Protein AF-0000000068159098 (afdb_homodimer)

Structure (mmCIF, N/CA/C/O backbone):
data_AF-0000000068159098-model_v1
#
loop_
_entity.id
_entity.type
_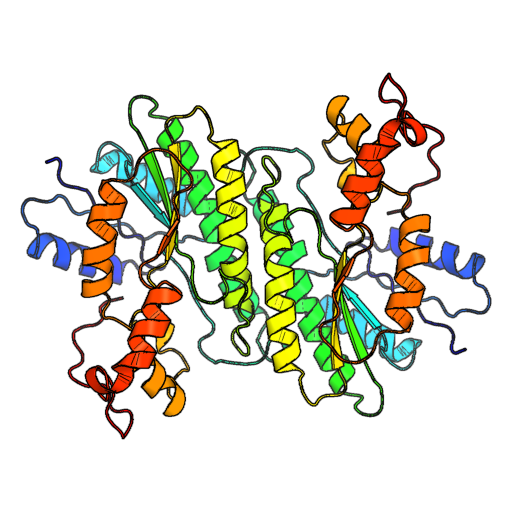entity.pdbx_description
1 polymer 'Oxidoreductase, short chain dehydrogenase/reductase superfamily protein'
#
loop_
_atom_site.group_PDB
_atom_site.id
_atom_site.type_symbol
_atom_site.label_atom_id
_atom_site.label_alt_id
_atom_site.label_comp_id
_atom_site.label_asym_id
_atom_site.label_entity_id
_atom_site.label_seq_id
_atom_site.pdbx_PDB_ins_code
_atom_site.Cartn_x
_atom_site.Cartn_y
_atom_site.Cartn_z
_atom_site.occupancy
_atom_site.B_iso_or_equiv
_atom_site.auth_seq_id
_atom_site.auth_comp_id
_atom_site.auth_asym_id
_atom_site.auth_atom_id
_atom_site.pdbx_PDB_model_num
ATOM 1 N N . MET A 1 1 ? -5.984 35.875 14.367 1 26.16 1 MET A N 1
ATOM 2 C CA . MET A 1 1 ? -5.441 34.656 13.742 1 26.16 1 MET A CA 1
ATOM 3 C C . MET A 1 1 ? -5.203 33.594 14.789 1 26.16 1 MET A C 1
ATOM 5 O O . MET A 1 1 ? -4.484 33.812 15.766 1 26.16 1 MET A O 1
ATOM 9 N N . MET A 1 2 ? -6.109 32.781 15.148 1 35.16 2 MET A N 1
ATOM 10 C CA . MET A 1 2 ? -6 31.859 16.281 1 35.16 2 MET A CA 1
ATOM 11 C C . MET A 1 2 ? -4.684 31.094 16.219 1 35.16 2 MET A C 1
ATOM 13 O O . MET A 1 2 ? -4.18 30.781 15.141 1 35.16 2 MET A O 1
ATOM 17 N N . PRO A 1 3 ? -3.855 31.172 17.172 1 38.72 3 PRO A N 1
ATOM 18 C CA . PRO A 1 3 ? -2.568 30.484 17.266 1 38.72 3 PRO A CA 1
ATOM 19 C C . PRO A 1 3 ? -2.65 29.016 16.828 1 38.72 3 PRO A C 1
ATOM 21 O O . PRO A 1 3 ? -3.58 28.297 17.219 1 38.72 3 PRO A O 1
ATOM 24 N N . ALA A 1 4 ? -2.318 28.734 15.617 1 48.22 4 ALA A N 1
ATOM 25 C CA . ALA A 1 4 ? -2.289 27.391 15.039 1 48.22 4 ALA A CA 1
ATOM 26 C C . ALA A 1 4 ? -1.541 26.422 15.945 1 48.22 4 ALA A C 1
ATOM 28 O O . ALA A 1 4 ? -0.41 26.688 16.359 1 48.22 4 ALA A O 1
ATOM 29 N N . GLY A 1 5 ? -2.197 25.906 16.984 1 49.94 5 GLY A N 1
ATOM 30 C CA . GLY A 1 5 ? -1.551 24.859 17.781 1 49.94 5 GLY A CA 1
ATOM 31 C C . GLY A 1 5 ? -1.057 23.703 16.938 1 49.94 5 GLY A C 1
ATOM 32 O O . GLY A 1 5 ? -1.719 23.297 15.984 1 49.94 5 GLY A O 1
ATOM 33 N N . VAL A 1 6 ? 0.317 23.75 16.797 1 53.72 6 VAL A N 1
ATOM 34 C CA . VAL A 1 6 ? 0.968 22.656 16.094 1 53.72 6 VAL A CA 1
ATOM 35 C C . VAL A 1 6 ? 1.217 21.5 17.047 1 53.72 6 VAL A C 1
ATOM 37 O O . VAL A 1 6 ? 1.7 21.703 18.172 1 53.72 6 VAL A O 1
ATOM 40 N N . LEU A 1 7 ? 0.458 20.438 16.969 1 53.72 7 LEU A N 1
ATOM 41 C CA . LEU A 1 7 ? 0.807 19.188 17.656 1 53.72 7 LEU A CA 1
ATOM 42 C C . LEU A 1 7 ? 1.719 18.328 16.781 1 53.72 7 LEU A C 1
ATOM 44 O O . LEU A 1 7 ? 1.396 18.047 15.633 1 53.72 7 LEU A O 1
ATOM 48 N N . THR A 1 8 ? 3.07 18.312 17.094 1 54.12 8 THR A N 1
ATOM 49 C CA . THR A 1 8 ? 4.016 17.5 16.344 1 54.12 8 THR A CA 1
ATOM 50 C C . THR A 1 8 ? 4.125 16.109 16.953 1 54.12 8 THR A C 1
ATOM 52 O O . THR A 1 8 ? 4.488 15.953 18.125 1 54.12 8 THR A O 1
ATOM 55 N N . PRO A 1 9 ? 3.326 15.102 16.359 1 50.75 9 PRO A N 1
ATOM 56 C CA . PRO A 1 9 ? 3.662 13.758 16.844 1 50.75 9 PRO A CA 1
ATOM 57 C C . PRO A 1 9 ? 5.008 13.258 16.328 1 50.75 9 PRO A C 1
ATOM 59 O O . PRO A 1 9 ? 5.34 13.477 15.156 1 50.75 9 PRO A O 1
ATOM 62 N N . GLN A 1 10 ? 6.227 13.648 16.797 1 51.72 10 GLN A N 1
ATOM 63 C CA . GLN A 1 10 ? 7.363 12.875 16.312 1 51.72 10 GLN A CA 1
ATOM 64 C C . GLN A 1 10 ? 7.371 11.469 16.906 1 51.72 10 GLN A C 1
ATOM 66 O O . GLN A 1 10 ? 6.727 11.219 17.922 1 51.72 10 GLN A O 1
ATOM 71 N N . LEU A 1 11 ? 8.156 10.547 16.312 1 55.28 11 LEU A N 1
ATOM 72 C CA . LEU A 1 11 ? 8.484 9.211 16.812 1 55.28 11 LEU A CA 1
ATOM 73 C C . LEU A 1 11 ? 8.344 9.148 18.328 1 55.28 11 LEU A C 1
ATOM 75 O O . LEU A 1 11 ? 8.273 10.188 19 1 55.28 11 LEU A O 1
ATOM 79 N N . SER A 1 12 ? 8.219 7.973 18.859 1 56.03 12 SER A N 1
ATOM 80 C CA . SER A 1 12 ? 8.109 7.387 20.188 1 56.03 12 SER A CA 1
ATOM 81 C C . SER A 1 12 ? 9.109 8.023 21.156 1 56.03 12 SER A C 1
ATOM 83 O O . SER A 1 12 ? 9.289 7.547 22.281 1 56.03 12 SER A O 1
ATOM 85 N N . CYS A 1 13 ? 9.633 9.359 20.625 1 64.12 13 CYS A N 1
ATOM 86 C CA . CYS A 1 13 ? 10.656 9.781 21.578 1 64.12 13 CYS A CA 1
ATOM 87 C C . CYS A 1 13 ? 10.242 11.07 22.281 1 64.12 13 CYS A C 1
ATOM 89 O O . CYS A 1 13 ? 10.289 12.148 21.688 1 64.12 13 CYS A O 1
ATOM 91 N N . ALA A 1 14 ? 9.883 11 23.469 1 68.25 14 ALA A N 1
ATOM 92 C CA . ALA A 1 14 ? 9.406 12.078 24.328 1 68.25 14 ALA A CA 1
ATOM 93 C C . ALA A 1 14 ? 10.438 13.203 24.406 1 68.25 14 ALA A C 1
ATOM 95 O O . ALA A 1 14 ? 10.078 14.383 24.375 1 68.25 14 ALA A O 1
ATOM 96 N N . ALA A 1 15 ? 11.734 12.805 24.422 1 73.31 15 ALA A N 1
ATOM 97 C CA . ALA A 1 15 ? 12.789 13.805 24.547 1 73.31 15 ALA A CA 1
ATOM 98 C C . ALA A 1 15 ? 12.828 14.734 23.344 1 73.31 15 ALA A C 1
ATOM 100 O O . ALA A 1 15 ? 13.023 15.938 23.484 1 73.31 15 ALA A O 1
ATOM 101 N N . LEU A 1 16 ? 12.539 14.258 22.281 1 77.06 16 LEU A N 1
ATOM 102 C CA . LEU A 1 16 ? 12.562 15.047 21.047 1 77.06 16 LEU A CA 1
ATOM 103 C C . LEU A 1 16 ? 11.367 15.984 20.984 1 77.06 16 LEU A C 1
ATOM 105 O O . LEU A 1 16 ? 11.477 17.109 20.484 1 77.06 16 LEU A O 1
ATOM 109 N N . VAL A 1 17 ? 10.32 15.617 21.641 1 82.62 17 VAL A N 1
ATOM 110 C CA . VAL A 1 17 ? 9.109 16.438 21.641 1 82.62 17 VAL A CA 1
ATOM 111 C C . VAL A 1 17 ? 9.344 17.703 22.438 1 82.62 17 VAL A C 1
ATOM 113 O O . VAL A 1 17 ? 9.039 18.812 21.984 1 82.62 17 VAL A O 1
ATOM 116 N N . ASP A 1 18 ? 9.922 17.547 23.578 1 83.62 18 ASP A N 1
ATOM 117 C CA . ASP A 1 18 ? 10.164 18.688 24.453 1 83.62 18 ASP A CA 1
ATOM 118 C C . ASP A 1 18 ? 11.102 19.703 23.797 1 83.62 18 ASP A C 1
ATOM 120 O O . ASP A 1 18 ? 10.875 20.906 23.875 1 83.62 18 ASP A O 1
ATOM 124 N N . GLU A 1 19 ? 12.07 19.141 23.172 1 83.44 19 GLU A N 1
ATOM 125 C CA . GLU A 1 19 ? 13.039 19.984 22.484 1 83.44 19 GLU A CA 1
ATOM 126 C C . GLU A 1 19 ? 12.375 20.781 21.359 1 83.44 19 GLU A C 1
ATOM 128 O O . GLU A 1 19 ? 12.633 21.969 21.203 1 83.44 19 GLU A O 1
ATOM 133 N N . VAL A 1 20 ? 11.586 20.172 20.609 1 82.81 20 VAL A N 1
ATOM 134 C CA . VAL A 1 20 ? 10.922 20.797 19.484 1 82.81 20 VAL A CA 1
ATOM 135 C C . VAL A 1 20 ? 9.93 21.844 19.984 1 82.81 20 VAL A C 1
ATOM 137 O O . VAL A 1 20 ? 9.836 22.938 19.422 1 82.81 20 VAL A O 1
ATOM 140 N N . VAL A 1 21 ? 9.219 21.547 21.047 1 85.69 21 VAL A N 1
ATOM 141 C CA . VAL A 1 21 ? 8.25 22.469 21.609 1 85.69 21 VAL A CA 1
ATOM 142 C C . VAL A 1 21 ? 8.969 23.734 22.094 1 85.69 21 VAL A C 1
ATOM 144 O O . VAL A 1 21 ? 8.508 24.844 21.844 1 85.69 21 VAL A O 1
ATOM 147 N N . ALA A 1 22 ? 10.055 23.531 22.75 1 86.38 22 ALA A N 1
ATOM 148 C CA . ALA A 1 22 ? 10.828 24.656 23.25 1 86.38 22 ALA A CA 1
ATOM 149 C C . ALA A 1 22 ? 11.32 25.547 22.109 1 86.38 22 ALA A C 1
ATOM 151 O O . ALA A 1 22 ? 11.219 26.766 22.172 1 86.38 22 ALA A O 1
ATOM 152 N N . ASP A 1 23 ? 11.797 24.859 21.094 1 84.25 23 ASP A N 1
ATOM 153 C CA . ASP A 1 23 ? 12.32 25.578 19.938 1 84.25 23 ASP A CA 1
ATOM 154 C C . ASP A 1 23 ? 11.219 26.391 19.266 1 84.25 23 ASP A C 1
ATOM 156 O O . ASP A 1 23 ? 11.414 27.578 18.969 1 84.25 23 ASP A O 1
ATOM 160 N N . LEU A 1 24 ? 10.094 25.828 19.062 1 85.12 24 LEU A N 1
ATOM 161 C CA . LEU A 1 24 ? 8.992 26.484 18.359 1 85.12 24 LEU A CA 1
ATOM 162 C C . LEU A 1 24 ? 8.391 27.594 19.219 1 85.12 24 LEU A C 1
ATOM 164 O O . LEU A 1 24 ? 8.016 28.656 18.703 1 85.12 24 LEU A O 1
ATOM 168 N N . THR A 1 25 ? 8.32 27.375 20.516 1 87.25 25 THR A N 1
ATOM 169 C CA . THR A 1 25 ? 7.805 28.391 21.422 1 87.25 25 THR A CA 1
ATOM 170 C C . THR A 1 25 ? 8.711 29.609 21.438 1 87.25 25 THR A C 1
ATOM 172 O O . THR A 1 25 ? 8.234 30.75 21.547 1 87.25 25 THR A O 1
ATOM 175 N N . GLY A 1 26 ? 9.984 29.312 21.359 1 87.88 26 GLY A N 1
ATOM 176 C CA . GLY A 1 26 ? 10.93 30.406 21.281 1 87.88 26 GLY A CA 1
ATOM 177 C C . GLY A 1 26 ? 10.812 31.203 19.984 1 87.88 26 GLY A C 1
ATOM 178 O O . GLY A 1 26 ? 10.891 32.438 20 1 87.88 26 GLY A O 1
ATOM 179 N N . GLN A 1 27 ? 10.547 30.531 18.906 1 84.81 27 GLN A N 1
ATOM 180 C CA . GLN A 1 27 ? 10.492 31.156 17.594 1 84.81 27 GLN A CA 1
ATOM 181 C C . GLN A 1 27 ? 9.156 31.859 17.375 1 84.81 27 GLN A C 1
ATOM 183 O O . GLN A 1 27 ? 9.094 32.875 16.672 1 84.81 27 GLN A O 1
ATOM 188 N N . PHE A 1 28 ? 8.141 31.281 18.031 1 86.06 28 PHE A N 1
ATOM 189 C CA . PHE A 1 28 ? 6.801 31.812 17.844 1 86.06 28 PHE A CA 1
ATOM 190 C C . PHE A 1 28 ? 6.129 32.062 19.188 1 86.06 28 PHE A C 1
ATOM 192 O O . PHE A 1 28 ? 5.148 31.391 19.531 1 86.06 28 PHE A O 1
ATOM 199 N N . PRO A 1 29 ? 6.469 33.125 19.859 1 86.06 29 PRO A N 1
ATOM 200 C CA . PRO A 1 29 ? 6.02 33.344 21.219 1 86.06 29 PRO A CA 1
ATOM 201 C C . PRO A 1 29 ? 4.523 33.656 21.312 1 86.06 29 PRO A C 1
ATOM 203 O O . PRO A 1 29 ? 3.912 33.469 22.375 1 86.06 29 PRO A O 1
ATOM 206 N N . LYS A 1 30 ? 3.943 34.094 20.266 1 88.69 30 LYS A N 1
ATOM 207 C CA . LYS A 1 30 ? 2.521 34.438 20.297 1 88.69 30 LYS A CA 1
ATOM 208 C C . LYS A 1 30 ? 1.665 33.219 19.969 1 88.69 30 LYS A C 1
ATOM 210 O O . LYS A 1 30 ? 0.443 33.25 20.141 1 88.69 30 LYS A O 1
ATOM 215 N N . ALA A 1 31 ? 2.334 32.188 19.516 1 85.88 31 ALA A N 1
ATOM 216 C CA . ALA A 1 31 ? 1.612 30.969 19.172 1 85.88 31 ALA A CA 1
ATOM 217 C C . ALA A 1 31 ? 1.589 29.984 20.344 1 85.88 31 ALA A C 1
ATOM 219 O O . ALA A 1 31 ? 2.533 29.938 21.125 1 85.88 31 ALA A O 1
ATOM 220 N N . LYS A 1 32 ? 0.52 29.328 20.516 1 88.12 32 LYS A N 1
ATOM 221 C CA . LYS A 1 32 ? 0.479 28.219 21.484 1 88.12 32 LYS A CA 1
ATOM 222 C C . LYS A 1 32 ? 1.015 26.938 20.875 1 88.12 32 LYS A C 1
ATOM 224 O O . LYS A 1 32 ? 0.454 26.422 19.891 1 88.12 32 LYS A O 1
ATOM 229 N N . VAL A 1 33 ? 2.08 26.438 21.391 1 88.88 33 VAL A N 1
ATOM 230 C CA . VAL A 1 33 ? 2.721 25.203 20.906 1 88.88 33 VAL A CA 1
ATOM 231 C C . VAL A 1 33 ? 2.697 24.156 22.016 1 88.88 33 VAL A C 1
ATOM 233 O O . VAL A 1 33 ? 3.131 24.406 23.141 1 88.88 33 VAL A O 1
ATOM 236 N N . VAL A 1 34 ? 2.117 23.047 21.703 1 87.88 34 VAL A N 1
ATOM 237 C CA . VAL A 1 34 ? 2.107 21.938 22.641 1 87.88 34 VAL A CA 1
ATOM 238 C C . VAL A 1 34 ? 2.584 20.672 21.938 1 87.88 34 VAL A C 1
ATOM 240 O O . VAL A 1 34 ? 2.531 20.562 20.719 1 87.88 34 VAL A O 1
ATOM 243 N N . GLY A 1 35 ? 3.17 19.766 22.703 1 84.81 35 GLY A N 1
ATOM 244 C CA . GLY A 1 35 ? 3.703 18.547 22.141 1 84.81 35 GLY A CA 1
ATOM 245 C C . GLY A 1 35 ? 3.41 17.312 22.984 1 84.81 35 GLY A C 1
ATOM 246 O O . GLY A 1 35 ? 3.406 17.391 24.203 1 84.81 35 GLY A O 1
ATOM 247 N N . CYS A 1 36 ? 3.109 16.297 22.328 1 83.81 36 CYS A N 1
ATOM 248 C CA . CYS A 1 36 ? 2.932 15 22.984 1 83.81 36 CYS A CA 1
ATOM 249 C C . CYS A 1 36 ? 3.5 13.875 22.125 1 83.81 36 CYS A C 1
ATOM 251 O O . CYS A 1 36 ? 3.357 13.891 20.891 1 83.81 36 CYS A O 1
ATOM 253 N N . ALA A 1 37 ? 4.156 12.961 22.734 1 85.38 37 ALA A N 1
ATOM 254 C CA . ALA A 1 37 ? 4.668 11.797 22.016 1 85.38 37 ALA A CA 1
ATOM 255 C C . ALA A 1 37 ? 3.537 10.852 21.625 1 85.38 37 ALA A C 1
ATOM 257 O O . ALA A 1 37 ? 2.605 10.633 22.406 1 85.38 37 ALA A O 1
ATOM 258 N N . ALA A 1 38 ? 3.58 10.383 20.406 1 88.38 38 ALA A N 1
ATOM 259 C CA . ALA A 1 38 ? 2.559 9.453 19.938 1 88.38 38 ALA A CA 1
ATOM 260 C C . ALA A 1 38 ? 3.16 8.391 19.031 1 88.38 38 ALA A C 1
ATOM 262 O O . ALA A 1 38 ? 4.016 8.703 18.188 1 88.38 38 ALA A O 1
ATOM 263 N N . ASP A 1 39 ? 2.781 7.188 19.234 1 90.69 39 ASP A N 1
ATOM 264 C CA . ASP A 1 39 ? 3.105 6.086 18.328 1 90.69 39 ASP A CA 1
ATOM 265 C C . ASP A 1 39 ? 2.045 5.934 17.25 1 90.69 39 ASP A C 1
ATOM 267 O O . ASP A 1 39 ? 0.925 5.5 17.516 1 90.69 39 ASP A O 1
ATOM 271 N N . VAL A 1 40 ? 2.416 6.242 16.016 1 93.31 40 VAL A N 1
ATOM 272 C CA . VAL A 1 40 ? 1.441 6.301 14.93 1 93.31 40 VAL A CA 1
ATOM 273 C C . VAL A 1 40 ? 0.931 4.895 14.617 1 93.31 40 VAL A C 1
ATOM 275 O O . VAL A 1 40 ? -0.074 4.734 13.922 1 93.31 40 VAL A O 1
ATOM 278 N N . THR A 1 41 ? 1.642 3.861 15.109 1 94.12 41 THR A N 1
ATOM 279 C CA . THR A 1 41 ? 1.229 2.488 14.836 1 94.12 41 THR A CA 1
ATOM 280 C C . THR A 1 41 ? 0.267 1.993 15.914 1 94.12 41 THR A C 1
ATOM 282 O O . THR A 1 41 ? -0.082 0.811 15.945 1 94.12 41 THR A O 1
ATOM 285 N N . SER A 1 42 ? -0.143 2.883 16.812 1 94.44 42 SER A N 1
ATOM 286 C CA . SER A 1 42 ? -1.08 2.549 17.875 1 94.44 42 SER A CA 1
ATOM 287 C C . SER A 1 42 ? -2.314 3.443 17.828 1 94.44 42 SER A C 1
ATOM 289 O O . SER A 1 42 ? -2.215 4.656 18.031 1 94.44 42 SER A O 1
ATOM 291 N N . GLU A 1 43 ? -3.455 2.818 17.641 1 97 43 GLU A N 1
ATOM 292 C CA . GLU A 1 43 ? -4.695 3.588 17.609 1 97 43 GLU A CA 1
ATOM 293 C C . GLU A 1 43 ? -4.922 4.332 18.922 1 97 43 GLU A C 1
ATOM 295 O O . GLU A 1 43 ? -5.305 5.504 18.922 1 97 43 GLU A O 1
ATOM 300 N N . ASP A 1 44 ? -4.68 3.627 20.031 1 96.69 44 ASP A N 1
ATOM 301 C CA . ASP A 1 44 ? -4.859 4.242 21.344 1 96.69 44 ASP A CA 1
ATOM 302 C C . ASP A 1 44 ? -3.969 5.477 21.484 1 96.69 44 ASP A C 1
ATOM 304 O O . ASP A 1 44 ? -4.402 6.496 22.031 1 96.69 44 ASP A O 1
ATOM 308 N N . SER A 1 45 ? -2.746 5.371 21.031 1 93.31 45 SER A N 1
ATOM 309 C CA . SER A 1 45 ? -1.809 6.484 21.109 1 93.31 45 SER A CA 1
ATOM 310 C C . SER A 1 45 ? -2.297 7.672 20.281 1 93.31 45 SER A C 1
ATOM 312 O O . SER A 1 45 ? -2.223 8.82 20.719 1 93.31 45 SER A O 1
ATOM 314 N N . LEU A 1 46 ? -2.867 7.426 19.141 1 94.75 46 LEU A N 1
ATOM 315 C CA . LEU A 1 46 ? -3.361 8.477 18.25 1 94.75 46 LEU A CA 1
ATOM 316 C C . LEU A 1 46 ? -4.633 9.102 18.812 1 94.75 46 LEU A C 1
ATOM 318 O O . LEU A 1 46 ? -4.855 10.305 18.672 1 94.75 46 LEU A O 1
ATOM 322 N N . CYS A 1 47 ? -5.457 8.234 19.453 1 96.12 47 CYS A N 1
ATOM 323 C CA . CYS A 1 47 ? -6.637 8.773 20.125 1 96.12 47 CYS A CA 1
ATOM 324 C C . CYS A 1 47 ? -6.234 9.727 21.25 1 96.12 47 CYS A C 1
ATOM 326 O O . CYS A 1 47 ? -6.844 10.781 21.406 1 96.12 47 CYS A O 1
ATOM 328 N N . ALA A 1 48 ? -5.223 9.289 21.953 1 93.62 48 ALA A N 1
ATOM 329 C CA . ALA A 1 48 ? -4.711 10.156 23.016 1 93.62 48 ALA A CA 1
ATOM 330 C C . ALA A 1 48 ? -4.18 11.469 22.453 1 93.62 48 ALA A C 1
ATOM 332 O O . ALA A 1 48 ? -4.367 12.531 23.047 1 93.62 48 ALA A O 1
ATOM 333 N N . LEU A 1 49 ? -3.533 11.398 21.312 1 91.56 49 LEU A N 1
ATOM 334 C CA . LEU A 1 49 ? -3.029 12.594 20.641 1 91.56 49 LEU A CA 1
ATOM 335 C C . LEU A 1 49 ? -4.172 13.523 20.25 1 91.56 49 LEU A C 1
ATOM 337 O O . LEU A 1 49 ? -4.094 14.734 20.453 1 91.56 49 LEU A O 1
ATOM 341 N N . ALA A 1 50 ? -5.254 12.977 19.672 1 94.06 50 ALA A N 1
ATOM 342 C CA . ALA A 1 50 ? -6.426 13.766 19.281 1 94.06 50 ALA A CA 1
ATOM 343 C C . ALA A 1 50 ? -7.074 14.422 20.5 1 94.06 50 ALA A C 1
ATOM 345 O O . ALA A 1 50 ? -7.418 15.609 20.453 1 94.06 50 ALA A O 1
ATOM 346 N N . ALA A 1 51 ? -7.18 13.633 21.578 1 93.75 51 ALA A N 1
ATOM 347 C CA . ALA A 1 51 ? -7.762 14.156 22.812 1 93.75 51 ALA A CA 1
ATOM 348 C C . ALA A 1 51 ? -6.914 15.289 23.375 1 93.75 51 ALA A C 1
ATOM 350 O O . ALA A 1 51 ? -7.449 16.297 23.828 1 93.75 51 ALA A O 1
ATOM 351 N N . TYR A 1 52 ? -5.625 15.062 23.344 1 91 52 TYR A N 1
ATOM 352 C CA . TYR A 1 52 ? -4.688 16.078 23.797 1 91 52 TYR A CA 1
ATOM 353 C C . TYR A 1 52 ? -4.844 17.375 23 1 91 52 TYR A C 1
ATOM 355 O O . TYR A 1 52 ? -4.855 18.469 23.562 1 91 52 TYR A O 1
ATOM 363 N N . GLY A 1 53 ? -4.965 17.297 21.688 1 89.75 53 GLY A N 1
ATOM 364 C CA . GLY A 1 53 ? -5.203 18.453 20.844 1 89.75 53 GLY A CA 1
ATOM 365 C C . GLY A 1 53 ? -6.496 19.172 21.172 1 89.75 53 GLY A C 1
ATOM 366 O O . GLY A 1 53 ? -6.52 20.406 21.25 1 89.75 53 GLY A O 1
ATOM 367 N N . LYS A 1 54 ? -7.512 18.406 21.375 1 90.88 54 LYS A N 1
ATOM 368 C CA . LYS A 1 54 ? -8.805 18.984 21.719 1 90.88 54 LYS A CA 1
ATOM 369 C C . LYS A 1 54 ? -8.727 19.734 23.047 1 90.88 54 LYS A C 1
ATOM 371 O O . LYS A 1 54 ? -9.234 20.844 23.172 1 90.88 54 LYS A O 1
ATOM 376 N N . GLN A 1 55 ? -8.07 19.156 23.984 1 92 55 GLN A N 1
ATOM 377 C CA . GLN A 1 55 ? -7.961 19.734 25.328 1 92 55 GLN A CA 1
ATOM 378 C C . GLN A 1 55 ? -7.16 21.031 25.297 1 92 55 GLN A C 1
ATOM 380 O O . GLN A 1 55 ? -7.531 22 25.969 1 92 55 GLN A O 1
ATOM 385 N N . HIS A 1 56 ? -6.156 21.078 24.484 1 90.44 56 HIS A N 1
ATOM 386 C CA . HIS A 1 56 ? -5.207 22.188 24.594 1 90.44 56 HIS A CA 1
ATOM 387 C C . HIS A 1 56 ? -5.43 23.219 23.484 1 90.44 56 HIS A C 1
ATOM 389 O O . HIS A 1 56 ? -5.094 24.391 23.656 1 90.44 56 HIS A O 1
ATOM 395 N N . LEU A 1 57 ? -5.988 22.766 22.391 1 89.38 57 LEU A N 1
ATOM 396 C CA . LEU A 1 57 ? -6.094 23.672 21.25 1 89.38 57 LEU A CA 1
ATOM 397 C C . LEU A 1 57 ? -7.555 23.938 20.906 1 89.38 57 LEU A C 1
ATOM 399 O O . LEU A 1 57 ? -7.852 24.781 20.047 1 89.38 57 LEU A O 1
ATOM 403 N N . GLY A 1 58 ? -8.508 23.25 21.531 1 89.56 58 GLY A N 1
ATOM 404 C CA . GLY A 1 58 ? -9.93 23.5 21.359 1 89.56 58 GLY A CA 1
ATOM 405 C C . GLY A 1 58 ? -10.531 22.703 20.203 1 89.56 58 GLY A C 1
ATOM 406 O O . GLY A 1 58 ? -11.734 22.812 19.953 1 89.56 58 GLY A O 1
ATOM 407 N N . GLY A 1 59 ? -9.727 22.016 19.469 1 90.12 59 GLY A N 1
ATOM 408 C CA . GLY A 1 59 ? -10.18 21.219 18.328 1 90.12 59 GLY A CA 1
ATOM 409 C C . GLY A 1 59 ? -9.102 20.984 17.297 1 90.12 59 GLY A C 1
ATOM 410 O O . GLY A 1 59 ? -7.965 21.438 17.469 1 90.12 59 GLY A O 1
ATOM 411 N N . ILE A 1 60 ? -9.438 20.234 16.266 1 91.75 60 ILE A N 1
ATOM 412 C CA . ILE A 1 60 ? -8.453 19.891 15.234 1 91.75 60 ILE A CA 1
ATOM 413 C C . ILE A 1 60 ? -8.945 20.391 13.875 1 91.75 60 ILE A C 1
ATOM 415 O O . ILE A 1 60 ? -9.953 19.906 13.359 1 91.75 60 ILE A O 1
ATOM 419 N N . ASP A 1 61 ? -8.211 21.344 13.32 1 93.12 61 ASP A N 1
ATOM 420 C CA . ASP A 1 61 ? -8.547 21.875 12 1 93.12 61 ASP A CA 1
ATOM 421 C C . ASP A 1 61 ? -7.766 21.156 10.906 1 93.12 61 ASP A C 1
ATOM 423 O O . ASP A 1 61 ? -8.25 21.016 9.781 1 93.12 61 ASP A O 1
ATOM 427 N N . ILE A 1 62 ? -6.555 20.781 11.266 1 95.19 62 ILE A N 1
ATOM 428 C CA . ILE A 1 62 ? -5.648 20.156 10.305 1 95.19 62 ILE A CA 1
ATOM 429 C C . ILE A 1 62 ? -4.945 18.969 10.961 1 95.19 62 ILE A C 1
ATOM 431 O O . ILE A 1 62 ? -4.438 19.078 12.078 1 95.19 62 ILE A O 1
ATOM 435 N N . TRP A 1 63 ? -5.016 17.844 10.359 1 95.19 63 TRP A N 1
ATOM 436 C CA . TRP A 1 63 ? -4.273 16.641 10.742 1 95.19 63 TRP A CA 1
ATOM 437 C C . TRP A 1 63 ? -3.348 16.203 9.617 1 95.19 63 TRP A C 1
ATOM 439 O O . TRP A 1 63 ? -3.795 15.984 8.484 1 95.19 63 TRP A O 1
ATOM 449 N N . ILE A 1 64 ? -2.078 16.109 9.867 1 95.31 64 ILE A N 1
ATOM 450 C CA . ILE A 1 64 ? -1.125 15.695 8.844 1 95.31 64 ILE A CA 1
ATOM 451 C C . ILE A 1 64 ? -0.486 14.367 9.242 1 95.31 64 ILE A C 1
ATOM 453 O O . ILE A 1 64 ? 0.22 14.289 10.25 1 95.31 64 ILE A O 1
ATOM 457 N N . ASN A 1 65 ? -0.796 13.336 8.531 1 95 65 ASN A N 1
ATOM 458 C CA . ASN A 1 65 ? -0.039 12.094 8.641 1 95 65 ASN A CA 1
ATOM 459 C C . ASN A 1 65 ? 1.315 12.203 7.945 1 95 65 ASN A C 1
ATOM 461 O O . ASN A 1 65 ? 1.425 11.938 6.746 1 95 65 ASN A O 1
ATOM 465 N N . ASN A 1 66 ? 2.299 12.453 8.727 1 89.81 66 ASN A N 1
ATOM 466 C CA . ASN A 1 66 ? 3.613 12.766 8.18 1 89.81 66 ASN A CA 1
ATOM 467 C C . ASN A 1 66 ? 4.609 11.641 8.43 1 89.81 66 ASN A C 1
ATOM 469 O O . ASN A 1 66 ? 5.598 11.5 7.703 1 89.81 66 ASN A O 1
ATOM 473 N N . ALA A 1 67 ? 4.316 10.852 9.438 1 82.5 67 ALA A N 1
ATOM 474 C CA . ALA A 1 67 ? 5.273 9.812 9.805 1 82.5 67 ALA A CA 1
ATOM 475 C C . ALA A 1 67 ? 5.508 8.852 8.648 1 82.5 67 ALA A C 1
ATOM 477 O O . ALA A 1 67 ? 4.562 8.445 7.965 1 82.5 67 ALA A O 1
ATOM 478 N N . GLY A 1 68 ? 6.719 8.609 8.344 1 87.56 68 GLY A N 1
ATOM 479 C CA . GLY A 1 68 ? 7.18 7.664 7.34 1 87.56 68 GLY A CA 1
ATOM 480 C C . GLY A 1 68 ? 8.594 7.176 7.586 1 87.56 68 GLY A C 1
ATOM 481 O O . GLY A 1 68 ? 9.445 7.934 8.055 1 87.56 68 GLY A O 1
ATOM 482 N N . VAL A 1 69 ? 8.766 5.965 7.344 1 89.12 69 VAL A N 1
ATOM 483 C CA . VAL A 1 69 ? 10.109 5.406 7.504 1 89.12 69 VAL A CA 1
ATOM 484 C C . VAL A 1 69 ? 10.484 4.594 6.27 1 89.12 69 VAL A C 1
ATOM 486 O O . VAL A 1 69 ? 9.602 4.145 5.527 1 89.12 69 VAL A O 1
ATOM 489 N N . THR A 1 70 ? 11.719 4.539 6.055 1 90.12 70 THR A N 1
ATOM 490 C CA . THR A 1 70 ? 12.297 3.664 5.039 1 90.12 70 THR A CA 1
ATOM 491 C C . THR A 1 70 ? 13.398 2.793 5.637 1 90.12 70 THR A C 1
ATOM 493 O O . THR A 1 70 ? 13.789 2.986 6.789 1 90.12 70 THR A O 1
ATOM 496 N N . GLN A 1 71 ? 13.734 1.752 4.902 1 89.25 71 GLN A N 1
ATOM 497 C CA . GLN A 1 71 ? 14.836 0.926 5.391 1 89.25 71 GLN A CA 1
ATOM 498 C C . GLN A 1 71 ? 16.156 1.688 5.348 1 89.25 71 GLN A C 1
ATOM 500 O O . GLN A 1 71 ? 16.422 2.441 4.406 1 89.25 71 GLN A O 1
ATOM 505 N N . THR A 1 72 ? 16.938 1.577 6.371 1 81.12 72 THR A N 1
ATOM 506 C CA . THR A 1 72 ? 18.219 2.256 6.48 1 81.12 72 THR A CA 1
ATOM 507 C C . THR A 1 72 ? 19.188 1.752 5.414 1 81.12 72 THR A C 1
ATOM 509 O O . THR A 1 72 ? 19.875 2.547 4.758 1 81.12 72 THR A O 1
ATOM 512 N N . ASP A 1 73 ? 19.219 0.452 5.289 1 85.5 73 ASP A N 1
ATOM 513 C CA . ASP A 1 73 ? 20.062 -0.166 4.262 1 85.5 73 ASP A CA 1
ATOM 514 C C . ASP A 1 73 ? 19.25 -0.485 3.01 1 85.5 73 ASP A C 1
ATOM 516 O O . ASP A 1 73 ? 18.297 -1.273 3.061 1 85.5 73 ASP A O 1
ATOM 520 N N . LYS A 1 74 ? 19.609 0.18 1.993 1 89 74 LYS A N 1
ATOM 521 C CA . LYS A 1 74 ? 18.953 -0.13 0.724 1 89 74 LYS A CA 1
ATOM 522 C C . LYS A 1 74 ? 19.328 -1.526 0.238 1 89 74 LYS A C 1
ATOM 524 O O . LYS A 1 74 ? 20.484 -1.78 -0.1 1 89 74 LYS A O 1
ATOM 529 N N . THR A 1 75 ? 18.391 -2.412 0.302 1 94.5 75 THR A N 1
ATOM 530 C CA . THR A 1 75 ? 18.594 -3.807 -0.068 1 94.5 75 THR A CA 1
ATOM 531 C C . THR A 1 75 ? 17.375 -4.363 -0.796 1 94.5 75 THR A C 1
ATOM 533 O O . THR A 1 75 ? 16.25 -3.963 -0.517 1 94.5 75 THR A O 1
ATOM 536 N N . PRO A 1 76 ? 17.625 -5.297 -1.729 1 97.94 76 PRO A N 1
ATOM 537 C CA . PRO A 1 76 ? 16.469 -5.918 -2.393 1 97.94 76 PRO A CA 1
ATOM 538 C C . PRO A 1 76 ? 15.523 -6.613 -1.413 1 97.94 76 PRO A C 1
ATOM 540 O O . PRO A 1 76 ? 15.938 -6.98 -0.311 1 97.94 76 PRO A O 1
ATOM 543 N N . VAL A 1 77 ? 14.297 -6.766 -1.812 1 98.56 77 VAL A N 1
ATOM 544 C CA . VAL A 1 77 ? 13.25 -7.309 -0.948 1 98.56 77 VAL A CA 1
ATOM 545 C C . VAL A 1 77 ? 13.68 -8.68 -0.424 1 98.56 77 VAL A C 1
ATOM 547 O O . VAL A 1 77 ? 13.5 -8.977 0.759 1 98.56 77 VAL A O 1
ATOM 550 N N . HIS A 1 78 ? 14.328 -9.508 -1.302 1 98.31 78 HIS A N 1
ATOM 551 C CA . HIS A 1 78 ? 14.625 -10.883 -0.915 1 98.31 78 HIS A CA 1
ATOM 552 C C . HIS A 1 78 ? 15.727 -10.93 0.134 1 98.31 78 HIS A C 1
ATOM 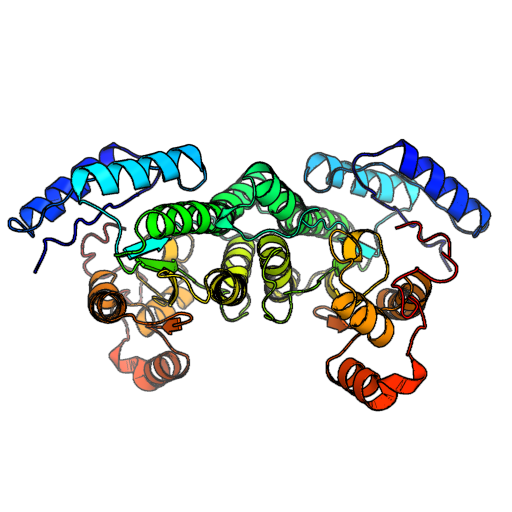554 O O . HIS A 1 78 ? 15.938 -11.961 0.774 1 98.31 78 HIS A O 1
ATOM 560 N N . LYS A 1 79 ? 16.422 -9.789 0.395 1 98.12 79 LYS A N 1
ATOM 561 C CA . LYS A 1 79 ? 17.469 -9.719 1.402 1 98.12 79 LYS A CA 1
ATOM 562 C C . LYS A 1 79 ? 17.047 -8.852 2.584 1 98.12 79 LYS A C 1
ATOM 564 O O . LYS A 1 79 ? 17.797 -8.688 3.545 1 98.12 79 LYS A O 1
ATOM 569 N N . THR A 1 80 ? 15.906 -8.25 2.545 1 97.94 80 THR A N 1
ATOM 570 C CA . THR A 1 80 ? 15.422 -7.367 3.598 1 97.94 80 THR A CA 1
ATOM 571 C C . THR A 1 80 ? 14.82 -8.172 4.746 1 97.94 80 THR A C 1
ATOM 573 O O . THR A 1 80 ? 13.961 -9.031 4.523 1 97.94 80 THR A O 1
ATOM 576 N N . PRO A 1 81 ? 15.273 -7.949 5.988 1 98 81 PRO A N 1
ATOM 577 C CA . PRO A 1 81 ? 14.688 -8.672 7.121 1 98 81 PRO A CA 1
ATOM 578 C C . PRO A 1 81 ? 13.188 -8.43 7.273 1 98 81 PRO A C 1
ATOM 580 O O . PRO A 1 81 ? 12.711 -7.32 7.035 1 98 81 PRO A O 1
ATOM 583 N N . GLU A 1 82 ? 12.461 -9.477 7.703 1 98.06 82 GLU A N 1
ATOM 584 C CA . GLU A 1 82 ? 11.023 -9.375 7.922 1 98.06 82 GLU A CA 1
ATOM 585 C C . GLU A 1 82 ? 10.68 -8.211 8.852 1 98.06 82 GLU A C 1
ATOM 587 O O . GLU A 1 82 ? 9.711 -7.488 8.617 1 98.06 82 GLU A O 1
ATOM 592 N N . SER A 1 83 ? 11.461 -8.086 9.883 1 97.81 83 SER A N 1
ATOM 593 C CA . SER A 1 83 ? 11.203 -7.031 10.867 1 97.81 83 SER A CA 1
ATOM 594 C C . SER A 1 83 ? 11.219 -5.652 10.211 1 97.81 83 SER A C 1
ATOM 596 O O . SER A 1 83 ? 10.438 -4.777 10.578 1 97.81 83 SER A O 1
ATOM 598 N N . VAL A 1 84 ? 12.086 -5.449 9.234 1 96.81 84 VAL A N 1
ATOM 599 C CA . VAL A 1 84 ? 12.188 -4.176 8.531 1 96.81 84 VAL A CA 1
ATOM 600 C C . VAL A 1 84 ? 10.984 -3.986 7.609 1 96.81 84 VAL A C 1
ATOM 602 O O . VAL A 1 84 ? 10.367 -2.918 7.598 1 96.81 84 VAL A O 1
ATOM 605 N N . LEU A 1 85 ? 10.609 -5.051 6.863 1 98.25 85 LEU A N 1
ATOM 606 C CA . LEU A 1 85 ? 9.438 -4.984 6.004 1 98.25 85 LEU A CA 1
ATOM 607 C C . LEU A 1 85 ? 8.195 -4.59 6.805 1 98.25 85 LEU A C 1
ATOM 609 O O . LEU A 1 85 ? 7.465 -3.68 6.414 1 98.25 85 LEU A O 1
ATOM 613 N N . ARG A 1 86 ? 8.047 -5.215 7.949 1 98.12 86 ARG A N 1
ATOM 614 C CA . ARG A 1 86 ? 6.879 -4.984 8.789 1 98.12 86 ARG A CA 1
ATOM 615 C C . ARG A 1 86 ? 6.891 -3.574 9.375 1 98.12 86 ARG A C 1
ATOM 617 O O . ARG A 1 86 ? 5.852 -2.908 9.414 1 98.12 86 ARG A O 1
ATOM 624 N N . ALA A 1 87 ? 8.023 -3.174 9.812 1 96.38 87 ALA A N 1
ATOM 625 C CA . ALA A 1 87 ? 8.125 -1.853 10.43 1 96.38 87 ALA A CA 1
ATOM 626 C C . ALA A 1 87 ? 7.742 -0.757 9.438 1 96.38 87 ALA A C 1
ATOM 628 O O . ALA A 1 87 ? 7.031 0.188 9.789 1 96.38 87 ALA A O 1
ATOM 629 N N . VAL A 1 88 ? 8.195 -0.891 8.203 1 96.75 88 VAL A N 1
ATOM 630 C CA . VAL A 1 88 ? 7.906 0.103 7.176 1 96.75 88 VAL A CA 1
ATOM 631 C C . VAL A 1 88 ? 6.414 0.093 6.855 1 96.75 88 VAL A C 1
ATOM 633 O O . VAL A 1 88 ? 5.773 1.146 6.82 1 96.75 88 VAL A O 1
ATOM 636 N N . VAL A 1 89 ? 5.844 -1.077 6.688 1 98.56 89 VAL A N 1
ATOM 637 C CA . VAL A 1 89 ? 4.426 -1.188 6.363 1 98.56 89 VAL A CA 1
ATOM 638 C C . VAL A 1 89 ? 3.586 -0.67 7.531 1 98.56 89 VAL A C 1
ATOM 640 O O . VAL A 1 89 ? 2.621 0.072 7.328 1 98.56 89 VAL A O 1
ATOM 643 N N . ASP A 1 90 ? 3.957 -1.025 8.742 1 97.38 90 ASP A N 1
ATOM 644 C CA . ASP A 1 90 ? 3.221 -0.63 9.938 1 97.38 90 ASP A CA 1
ATOM 645 C C . ASP A 1 90 ? 3.189 0.889 10.086 1 97.38 90 ASP A C 1
ATOM 647 O O . ASP A 1 90 ? 2.133 1.472 10.336 1 97.38 90 ASP A O 1
ATOM 651 N N . THR A 1 91 ? 4.285 1.458 9.891 1 95 91 THR A N 1
ATOM 652 C CA . THR A 1 91 ? 4.371 2.902 10.078 1 95 91 THR A CA 1
ATOM 653 C C . THR A 1 91 ? 3.729 3.639 8.906 1 95 91 THR A C 1
ATOM 655 O O . THR A 1 91 ? 2.879 4.508 9.102 1 95 91 THR A O 1
ATOM 658 N N . ASN A 1 92 ? 4.074 3.283 7.68 1 97.06 92 ASN A N 1
ATOM 659 C CA . ASN A 1 92 ? 3.738 4.082 6.508 1 97.06 92 ASN A CA 1
ATOM 660 C C . ASN A 1 92 ? 2.291 3.857 6.074 1 97.06 92 ASN A C 1
ATOM 662 O O . ASN A 1 92 ? 1.65 4.766 5.543 1 97.06 92 ASN A O 1
ATOM 666 N N . LEU A 1 93 ? 1.812 2.615 6.262 1 98.5 93 LEU A N 1
ATOM 667 C CA . LEU A 1 93 ? 0.467 2.352 5.762 1 98.5 93 LEU A CA 1
ATOM 668 C C . LEU A 1 93 ? -0.518 2.182 6.914 1 98.5 93 LEU A C 1
ATOM 670 O O . LEU A 1 93 ? -1.526 2.889 6.98 1 98.5 93 LEU A O 1
ATOM 674 N N . VAL A 1 94 ? -0.216 1.278 7.863 1 98.38 94 VAL A N 1
ATOM 675 C CA . VAL A 1 94 ? -1.117 1.096 8.992 1 98.38 94 VAL A CA 1
ATOM 676 C C . VAL A 1 94 ? -1.229 2.4 9.781 1 98.38 94 VAL A C 1
ATOM 678 O O . VAL A 1 94 ? -2.332 2.826 10.133 1 98.38 94 VAL A O 1
ATOM 681 N N . GLY A 1 95 ? -0.083 3.012 10.039 1 96.62 95 GLY A N 1
ATOM 682 C CA . GLY A 1 95 ? -0.086 4.289 10.742 1 96.62 95 GLY A CA 1
ATOM 683 C C . GLY A 1 95 ? -0.94 5.34 10.055 1 96.62 95 GLY A C 1
ATOM 684 O O . GLY A 1 95 ? -1.674 6.074 10.719 1 96.62 95 GLY A O 1
ATOM 685 N N . THR A 1 96 ? -0.849 5.426 8.727 1 97.81 96 THR A N 1
ATOM 686 C CA . THR A 1 96 ? -1.645 6.383 7.965 1 97.81 96 THR A CA 1
ATOM 687 C C . THR A 1 96 ? -3.131 6.051 8.07 1 97.81 96 THR A C 1
ATOM 689 O O . THR A 1 96 ? -3.959 6.945 8.266 1 97.81 96 THR A O 1
ATOM 692 N N . LEU A 1 97 ? -3.486 4.781 7.953 1 98.75 97 LEU A N 1
ATOM 693 C CA . LEU A 1 97 ? -4.875 4.344 8.078 1 98.75 97 LEU A CA 1
ATOM 694 C C . LEU A 1 97 ? -5.434 4.699 9.445 1 98.75 97 LEU A C 1
ATOM 696 O O . LEU A 1 97 ? -6.531 5.254 9.555 1 98.75 97 LEU A O 1
ATOM 700 N N . LEU A 1 98 ? -4.664 4.406 10.477 1 98.06 98 LEU A N 1
ATOM 701 C CA . LEU A 1 98 ? -5.09 4.707 11.844 1 98.06 98 LEU A CA 1
ATOM 702 C C . LEU A 1 98 ? -5.188 6.211 12.062 1 98.06 98 LEU A C 1
ATOM 704 O O . LEU A 1 98 ? -6.117 6.691 12.711 1 98.06 98 LEU A O 1
ATOM 708 N N . GLY A 1 99 ? -4.188 6.926 11.523 1 97.25 99 GLY A N 1
ATOM 709 C CA . GLY A 1 99 ? -4.246 8.375 11.586 1 97.25 99 GLY A CA 1
ATOM 710 C C . GLY A 1 99 ? -5.496 8.953 10.953 1 97.25 99 GLY A C 1
ATOM 711 O O . GLY A 1 99 ? -6.137 9.836 11.523 1 97.25 99 GLY A O 1
ATOM 712 N N . CYS A 1 100 ? -5.844 8.477 9.789 1 98.62 100 CYS A N 1
ATOM 713 C CA . CYS A 1 100 ? -7.07 8.906 9.117 1 98.62 100 CYS A CA 1
ATOM 714 C C . CYS A 1 100 ? -8.297 8.562 9.953 1 98.62 100 CYS A C 1
ATOM 716 O O . CYS A 1 100 ? -9.188 9.398 10.117 1 98.62 100 CYS A O 1
ATOM 718 N N . LYS A 1 101 ? -8.328 7.344 10.477 1 98.75 101 LYS A N 1
ATOM 719 C CA . LYS A 1 101 ? -9.445 6.887 11.297 1 98.75 101 LYS A CA 1
ATOM 720 C C . LYS A 1 101 ? -9.672 7.824 12.477 1 98.75 101 LYS A C 1
ATOM 722 O O . LYS A 1 101 ? -10.789 8.32 12.672 1 98.75 101 LYS A O 1
ATOM 727 N N . VAL A 1 102 ? -8.641 8.102 13.188 1 97.69 102 VAL A N 1
ATOM 728 C CA . VAL A 1 102 ? -8.727 8.891 14.414 1 97.69 102 VAL A CA 1
ATOM 729 C C . VAL A 1 102 ? -9.055 10.336 14.07 1 97.69 102 VAL A C 1
ATOM 731 O O . VAL A 1 102 ? -9.914 10.953 14.711 1 97.69 102 VAL A O 1
ATOM 734 N N . ALA A 1 103 ? -8.422 10.891 13.047 1 97.5 103 ALA A N 1
ATOM 735 C CA . ALA A 1 103 ? -8.633 12.281 12.656 1 97.5 103 ALA A CA 1
ATOM 736 C C . ALA A 1 103 ? -10.07 12.5 12.188 1 97.5 103 ALA A C 1
ATOM 738 O O . ALA A 1 103 ? -10.719 13.469 12.602 1 97.5 103 ALA A O 1
ATOM 739 N N . ILE A 1 104 ? -10.547 11.602 11.328 1 98.56 104 ILE A N 1
ATOM 740 C CA . ILE A 1 104 ? -11.906 11.727 10.805 1 98.56 104 ILE A CA 1
ATOM 741 C C . ILE A 1 104 ? -12.906 11.688 11.961 1 98.56 104 ILE A C 1
ATOM 743 O O . ILE A 1 104 ? -13.797 12.531 12.047 1 98.56 104 ILE A O 1
ATOM 747 N N . ASN A 1 105 ? -12.758 10.727 12.891 1 98.56 105 ASN A N 1
ATOM 748 C CA . ASN A 1 105 ? -13.672 10.625 14.031 1 98.56 105 ASN A CA 1
ATOM 749 C C . ASN A 1 105 ? -13.641 11.883 14.891 1 98.56 105 ASN A C 1
ATOM 751 O O . ASN A 1 105 ? -14.688 12.383 15.305 1 98.56 105 ASN A O 1
ATOM 755 N N . ALA A 1 106 ? -12.461 12.375 15.156 1 96.81 106 ALA A N 1
ATOM 756 C CA . ALA A 1 106 ? -12.312 13.578 15.977 1 96.81 106 ALA A CA 1
ATOM 757 C C . ALA A 1 106 ? -12.992 14.781 15.32 1 96.81 106 ALA A C 1
ATOM 759 O O . ALA A 1 106 ? -13.625 15.586 16 1 96.81 106 ALA A O 1
ATOM 760 N N . MET A 1 107 ? -12.852 14.875 14.047 1 97.19 107 MET A N 1
ATOM 761 C CA . MET A 1 107 ? -13.398 16 13.312 1 97.19 107 MET A CA 1
ATOM 762 C C . MET A 1 107 ? -14.914 15.891 13.18 1 97.19 107 MET A C 1
ATOM 764 O O . MET A 1 107 ? -15.625 16.891 13.25 1 97.19 107 MET A O 1
ATOM 768 N N . LEU A 1 108 ? -15.391 14.672 13.039 1 97.5 108 LEU A N 1
ATOM 769 C CA . LEU A 1 108 ? -16.828 14.445 12.914 1 97.5 108 LEU A CA 1
ATOM 770 C C . LEU A 1 108 ? -17.547 14.797 14.219 1 97.5 108 LEU A C 1
ATOM 772 O O . LEU A 1 108 ? -18.719 15.148 14.203 1 97.5 108 LEU A O 1
ATOM 776 N N . GLU A 1 109 ? -16.859 14.695 15.312 1 96.06 109 GLU A N 1
ATOM 777 C CA . GLU A 1 109 ? -17.422 15.039 16.625 1 96.06 109 GLU A CA 1
ATOM 778 C C . GLU A 1 109 ? -17.656 16.547 16.734 1 96.06 109 GLU A C 1
ATOM 780 O O . GLU A 1 109 ? -18.375 16.984 17.625 1 96.06 109 GLU A O 1
ATOM 785 N N . GLU A 1 110 ? -17.094 17.297 15.82 1 93.56 110 GLU A N 1
ATOM 786 C CA . GLU A 1 110 ? -17.234 18.75 15.812 1 93.56 110 GLU A CA 1
ATOM 787 C C . GLU A 1 110 ? -17.781 19.25 14.477 1 93.56 110 GLU A C 1
ATOM 789 O O . GLU A 1 110 ? -17.094 19.984 13.766 1 93.56 110 GLU A O 1
ATOM 794 N N . PRO A 1 111 ? -19.016 19.047 14.219 1 90.19 111 PRO A N 1
ATOM 795 C CA . PRO A 1 111 ? -19.562 19.312 12.891 1 90.19 111 PRO A CA 1
ATOM 796 C C . PRO A 1 111 ? -19.594 20.797 12.555 1 90.19 111 PRO A C 1
ATOM 798 O O . PRO A 1 111 ? -19.75 21.172 11.383 1 90.19 111 PRO A O 1
ATOM 801 N N . GLN A 1 112 ? -19.438 21.625 13.555 1 91.88 112 GLN A N 1
ATOM 802 C CA . GLN A 1 112 ? -19.453 23.062 13.328 1 91.88 112 GLN A CA 1
ATOM 803 C C . GLN A 1 112 ? -18.109 23.547 12.82 1 91.88 112 GLN A C 1
ATOM 805 O O . GLN A 1 112 ? -17.969 24.688 12.375 1 91.88 112 GLN A O 1
ATOM 810 N N . ARG A 1 113 ? -17.141 22.703 12.906 1 91.94 113 ARG A N 1
ATOM 811 C CA . ARG A 1 113 ? -15.766 22.984 12.492 1 91.94 113 ARG A CA 1
ATOM 812 C C . ARG A 1 113 ? -15.383 22.172 11.266 1 91.94 113 ARG A C 1
ATOM 814 O O . ARG A 1 113 ? -15.719 20.984 11.172 1 91.94 113 ARG A O 1
ATOM 821 N N . LYS A 1 114 ? -14.742 22.875 10.289 1 94.38 114 LYS A N 1
ATOM 822 C CA . LYS A 1 114 ? -14.195 22.125 9.148 1 94.38 114 LYS A CA 1
ATOM 823 C C . LYS A 1 114 ? -12.836 21.531 9.484 1 94.38 114 LYS A C 1
ATOM 825 O O . LYS A 1 114 ? -12.008 22.172 10.133 1 94.38 114 LYS A O 1
ATOM 830 N N . GLY A 1 115 ? -12.68 20.266 9.148 1 96.25 115 GLY A N 1
ATOM 831 C CA . GLY A 1 115 ? -11.414 19.594 9.359 1 96.25 115 GLY A CA 1
ATOM 832 C C . GLY A 1 115 ? -10.805 19.062 8.078 1 96.25 115 GLY A C 1
ATOM 833 O O . GLY A 1 115 ? -11.523 18.672 7.156 1 96.25 115 GLY A O 1
ATOM 834 N N . HIS A 1 116 ? -9.445 19.125 7.949 1 97.81 116 HIS A N 1
ATOM 835 C CA . HIS A 1 116 ? -8.719 18.594 6.805 1 97.81 116 HIS A CA 1
ATOM 836 C C . HIS A 1 116 ? -7.656 17.594 7.246 1 97.81 116 HIS A C 1
ATOM 838 O O . HIS A 1 116 ? -6.902 17.859 8.188 1 97.81 116 HIS A O 1
ATOM 844 N N . VAL A 1 117 ? -7.66 16.453 6.605 1 97.88 117 VAL A N 1
ATOM 845 C CA . VAL A 1 117 ? -6.621 15.445 6.797 1 97.88 117 VAL A CA 1
ATOM 846 C C . VAL A 1 117 ? -5.691 15.43 5.59 1 97.88 117 VAL A C 1
ATOM 848 O O . VAL A 1 117 ? -6.148 15.422 4.445 1 97.88 117 VAL A O 1
ATOM 851 N N . PHE A 1 118 ? -4.41 15.484 5.852 1 97.81 118 PHE A N 1
ATOM 852 C CA . PHE A 1 118 ? -3.402 15.406 4.801 1 97.81 118 PHE A CA 1
ATOM 853 C C . PHE A 1 118 ? -2.514 14.18 4.992 1 97.81 118 PHE A C 1
ATOM 855 O O . PHE A 1 118 ? -1.957 13.977 6.07 1 97.81 118 PHE A O 1
ATOM 862 N N . ASN A 1 119 ? -2.408 13.352 3.961 1 97.69 119 ASN A N 1
ATOM 863 C CA . ASN A 1 119 ? -1.465 12.242 3.936 1 97.69 119 ASN A CA 1
ATOM 864 C C . ASN A 1 119 ? -0.215 12.578 3.129 1 97.69 119 ASN A C 1
ATOM 866 O O . ASN A 1 119 ? -0.312 13.117 2.023 1 97.69 119 ASN A O 1
ATOM 870 N N . MET A 1 120 ? 0.913 12.258 3.682 1 95.62 120 MET A N 1
ATOM 871 C CA . MET A 1 120 ? 2.18 12.555 3.021 1 95.62 120 MET A CA 1
ATOM 872 C C . MET A 1 120 ? 2.584 11.422 2.082 1 95.62 120 MET A C 1
ATOM 874 O O . MET A 1 120 ? 2.82 10.297 2.525 1 95.62 120 MET A O 1
ATOM 878 N N . ASP A 1 121 ? 2.639 11.68 0.807 1 95 121 ASP A N 1
ATOM 879 C CA . ASP A 1 121 ? 3.105 10.633 -0.1 1 95 121 ASP A CA 1
ATOM 880 C C . ASP A 1 121 ? 4.629 10.641 -0.204 1 95 121 ASP A C 1
ATOM 882 O O . ASP A 1 121 ? 5.316 11.164 0.676 1 95 121 ASP A O 1
ATOM 886 N N . GLY A 1 122 ? 5.215 10.062 -1.217 1 93.62 122 GLY A N 1
ATOM 887 C CA . GLY A 1 122 ? 6.648 9.906 -1.405 1 93.62 122 GLY A CA 1
ATOM 888 C C . GLY A 1 122 ? 7.008 9.094 -2.637 1 93.62 122 GLY A C 1
ATOM 889 O O . GLY A 1 122 ? 6.152 8.836 -3.484 1 93.62 122 GLY A O 1
ATOM 890 N N . ALA A 1 123 ? 8.312 8.812 -2.68 1 92.12 123 ALA A N 1
ATOM 891 C CA . ALA A 1 123 ? 8.781 8.008 -3.809 1 92.12 123 ALA A CA 1
ATOM 892 C C . ALA A 1 123 ? 7.969 6.723 -3.941 1 92.12 123 ALA A C 1
ATOM 894 O O . ALA A 1 123 ? 7.77 6.004 -2.959 1 92.12 123 ALA A O 1
ATOM 895 N N . GLY A 1 124 ? 7.426 6.484 -5.125 1 95.12 124 GLY A N 1
ATOM 896 C CA . GLY A 1 124 ? 6.586 5.328 -5.387 1 95.12 124 GLY A CA 1
ATOM 897 C C . GLY A 1 124 ? 5.121 5.688 -5.559 1 95.12 124 GLY A C 1
ATOM 898 O O . GLY A 1 124 ? 4.355 4.926 -6.156 1 95.12 124 GLY A O 1
ATOM 899 N N . ALA A 1 125 ? 4.723 6.793 -5.055 1 96.5 125 ALA A N 1
ATOM 900 C CA . ALA A 1 125 ? 3.316 7.18 -5.059 1 96.5 125 ALA A CA 1
ATOM 901 C C . ALA A 1 125 ? 2.799 7.352 -6.484 1 96.5 125 ALA A C 1
ATOM 903 O O . ALA A 1 125 ? 1.619 7.113 -6.758 1 96.5 125 ALA A O 1
ATOM 904 N N . ASN A 1 126 ? 3.674 7.734 -7.387 1 93.38 126 ASN A N 1
ATOM 905 C CA . ASN A 1 126 ? 3.275 7.938 -8.781 1 93.38 126 ASN A CA 1
ATOM 906 C C . ASN A 1 126 ? 3.441 6.66 -9.602 1 93.38 126 ASN A C 1
ATOM 908 O O . ASN A 1 126 ? 3.357 6.691 -10.828 1 93.38 126 ASN A O 1
ATOM 912 N N . GLY A 1 127 ? 3.832 5.609 -8.922 1 95.19 127 GLY A N 1
ATOM 913 C CA . GLY A 1 127 ? 3.947 4.328 -9.594 1 95.19 127 GLY A CA 1
ATOM 914 C C . GLY A 1 127 ? 5.363 4.008 -10.039 1 95.19 127 GLY A C 1
ATOM 915 O O . GLY A 1 127 ? 5.637 2.91 -10.523 1 95.19 127 GLY A O 1
ATOM 916 N N . MET A 1 128 ? 6.266 4.938 -9.844 1 94.75 128 MET A N 1
ATOM 917 C CA . MET A 1 128 ? 7.641 4.668 -10.242 1 94.75 128 MET A CA 1
ATOM 918 C C . MET A 1 128 ? 8.258 3.58 -9.375 1 94.75 128 MET A C 1
ATOM 920 O O . MET A 1 128 ? 7.938 3.467 -8.188 1 94.75 128 MET A O 1
ATOM 924 N N . SER A 1 129 ? 9.195 2.834 -9.953 1 97.19 129 SER A N 1
ATOM 925 C CA . SER A 1 129 ? 9.859 1.762 -9.211 1 97.19 129 SER A CA 1
ATOM 926 C C . SER A 1 129 ? 10.805 2.32 -8.156 1 97.19 129 SER A C 1
ATOM 928 O O . SER A 1 129 ? 11.352 3.414 -8.32 1 97.19 129 SER A O 1
ATOM 930 N N . THR A 1 130 ? 10.961 1.585 -7.117 1 96.19 130 THR A N 1
ATOM 931 C CA . THR A 1 130 ? 11.859 1.939 -6.023 1 96.19 130 THR A CA 1
ATOM 932 C C . THR A 1 130 ? 12.727 0.75 -5.629 1 96.19 130 THR A C 1
ATOM 934 O O . THR A 1 130 ? 12.695 0.304 -4.48 1 96.19 130 THR A O 1
ATOM 937 N N . PRO A 1 131 ? 13.578 0.252 -6.508 1 96.94 131 PRO A N 1
ATOM 938 C CA . PRO A 1 131 ? 14.43 -0.893 -6.168 1 96.94 131 PRO A CA 1
ATOM 939 C C . PRO A 1 131 ? 15.32 -0.627 -4.957 1 96.94 131 PRO A C 1
ATOM 941 O O . PRO A 1 131 ? 15.82 0.487 -4.789 1 96.94 131 PRO A O 1
ATOM 944 N N . ASN A 1 132 ? 15.453 -1.63 -4.086 1 95.62 132 ASN A N 1
ATOM 945 C CA . ASN A 1 132 ? 16.297 -1.648 -2.898 1 95.62 132 ASN A CA 1
ATOM 946 C C . ASN A 1 132 ? 15.648 -0.903 -1.736 1 95.62 132 ASN A C 1
ATOM 948 O O . ASN A 1 132 ? 16.234 -0.779 -0.663 1 95.62 132 ASN A O 1
ATOM 952 N N . PHE A 1 133 ? 14.523 -0.364 -1.924 1 95.88 133 PHE A N 1
ATOM 953 C CA . PHE A 1 133 ? 13.609 0.105 -0.89 1 95.88 133 PHE A CA 1
ATOM 954 C C . PHE A 1 133 ? 12.156 -0.025 -1.348 1 95.88 133 PHE A C 1
ATOM 956 O O . PHE A 1 133 ? 11.367 0.909 -1.195 1 95.88 133 PHE A O 1
ATOM 963 N N . ALA A 1 134 ? 11.875 -1.158 -1.946 1 98.19 134 ALA A N 1
ATOM 964 C CA . ALA A 1 134 ? 10.609 -1.453 -2.619 1 98.19 134 ALA A CA 1
ATOM 965 C C . ALA A 1 134 ? 9.445 -1.39 -1.643 1 98.19 134 ALA A C 1
ATOM 967 O O . ALA A 1 134 ? 8.336 -1 -2.018 1 98.19 134 ALA A O 1
ATOM 968 N N . VAL A 1 135 ? 9.68 -1.831 -0.37 1 98.44 135 VAL A N 1
ATOM 969 C CA . VAL A 1 135 ? 8.609 -1.825 0.621 1 98.44 135 VAL A CA 1
ATOM 970 C C . VAL A 1 135 ? 8.141 -0.392 0.869 1 98.44 135 VAL A C 1
ATOM 972 O O . VAL A 1 135 ? 6.938 -0.131 0.964 1 98.44 135 VAL A O 1
ATOM 975 N N . TYR A 1 136 ? 9.047 0.541 0.93 1 97.12 136 TYR A N 1
ATOM 976 C CA . TYR A 1 136 ? 8.688 1.945 1.087 1 97.12 136 TYR A CA 1
ATOM 977 C C . TYR A 1 136 ? 7.82 2.418 -0.073 1 97.12 136 TYR A C 1
ATOM 979 O O . TYR A 1 136 ? 6.727 2.947 0.138 1 97.12 136 TYR A O 1
ATOM 987 N N . GLY A 1 137 ? 8.312 2.225 -1.287 1 97.94 137 GLY A N 1
ATOM 988 C CA . GLY A 1 137 ? 7.582 2.646 -2.471 1 97.94 137 GLY A CA 1
ATOM 989 C C . GLY A 1 137 ? 6.188 2.053 -2.551 1 97.94 137 GLY A C 1
ATOM 990 O O . GLY A 1 137 ? 5.238 2.738 -2.932 1 97.94 137 GLY A O 1
ATOM 991 N N . ALA A 1 138 ? 6.074 0.806 -2.188 1 98.62 138 ALA A N 1
ATOM 992 C CA . ALA A 1 138 ? 4.777 0.134 -2.209 1 98.62 138 ALA A CA 1
ATOM 993 C C . ALA A 1 138 ? 3.797 0.807 -1.254 1 98.62 138 ALA A C 1
ATOM 995 O O . ALA A 1 138 ? 2.639 1.041 -1.608 1 98.62 138 ALA A O 1
ATOM 996 N N . THR A 1 139 ? 4.25 1.115 -0.035 1 98.56 139 THR A N 1
ATOM 997 C CA . THR A 1 139 ? 3.377 1.764 0.936 1 98.56 139 THR A CA 1
ATOM 998 C C . THR A 1 139 ? 2.926 3.131 0.43 1 98.56 139 THR A C 1
ATOM 1000 O O . THR A 1 139 ? 1.771 3.518 0.619 1 98.56 139 THR A O 1
ATOM 1003 N N . LYS A 1 140 ? 3.852 3.818 -0.207 1 98.25 140 LYS A N 1
ATOM 1004 C CA . LYS A 1 140 ? 3.518 5.156 -0.687 1 98.25 140 LYS A CA 1
ATOM 1005 C C . LYS A 1 140 ? 2.605 5.09 -1.908 1 98.25 140 LYS A C 1
ATOM 1007 O O . LYS A 1 140 ? 1.753 5.961 -2.102 1 98.25 140 LYS A O 1
ATOM 1012 N N . ALA A 1 141 ? 2.715 4.074 -2.67 1 98.31 141 ALA A N 1
ATOM 1013 C CA . ALA A 1 141 ? 1.866 3.879 -3.842 1 98.31 141 ALA A CA 1
ATOM 1014 C C . ALA A 1 141 ? 0.412 3.662 -3.436 1 98.31 141 ALA A C 1
ATOM 1016 O O . ALA A 1 141 ? -0.503 3.91 -4.227 1 98.31 141 ALA A O 1
ATOM 1017 N N . ALA A 1 142 ? 0.168 3.227 -2.275 1 98.56 142 ALA A N 1
ATOM 1018 C CA . ALA A 1 142 ? -1.172 2.934 -1.772 1 98.56 142 ALA A CA 1
ATOM 1019 C C . ALA A 1 142 ? -1.936 4.219 -1.469 1 98.56 142 ALA A C 1
ATOM 1021 O O . ALA A 1 142 ? -3.17 4.23 -1.462 1 98.56 142 ALA A O 1
ATOM 1022 N N . LEU A 1 143 ? -1.253 5.297 -1.229 1 98.5 143 LEU A N 1
ATOM 1023 C CA . LEU A 1 143 ? -1.823 6.453 -0.549 1 98.5 143 LEU A CA 1
ATOM 1024 C C . LEU A 1 143 ? -2.723 7.25 -1.491 1 98.5 143 LEU A C 1
ATOM 1026 O O . LEU A 1 143 ? -3.803 7.695 -1.097 1 98.5 143 LEU A O 1
ATOM 1030 N N . PRO A 1 144 ? -2.299 7.43 -2.773 1 98.19 144 PRO A N 1
ATOM 1031 C CA . PRO A 1 144 ? -3.213 8.148 -3.666 1 98.19 144 PRO A CA 1
ATOM 1032 C C . PRO A 1 144 ? -4.559 7.441 -3.82 1 98.19 144 PRO A C 1
ATOM 1034 O O . PRO A 1 144 ? -5.605 8.102 -3.85 1 98.19 144 PRO A O 1
ATOM 1037 N N . GLN A 1 145 ? -4.523 6.145 -3.961 1 98.31 145 GLN A N 1
ATOM 1038 C CA . GLN A 1 145 ? -5.754 5.371 -4.062 1 98.31 145 GLN A CA 1
ATOM 1039 C C . GLN A 1 145 ? -6.574 5.473 -2.777 1 98.31 145 GLN A C 1
ATOM 1041 O O . GLN A 1 145 ? -7.801 5.602 -2.826 1 98.31 145 GLN A O 1
ATOM 1046 N N . LEU A 1 146 ? -5.926 5.406 -1.653 1 98.69 146 LEU A N 1
ATOM 1047 C CA . LEU A 1 146 ? -6.582 5.543 -0.357 1 98.69 146 LEU A CA 1
ATOM 1048 C C . LEU A 1 146 ? -7.297 6.887 -0.249 1 98.69 146 LEU A C 1
ATOM 1050 O O . LEU A 1 146 ? -8.43 6.953 0.229 1 98.69 146 LEU A O 1
ATOM 1054 N N . MET A 1 147 ? -6.668 7.934 -0.681 1 98.44 147 MET A N 1
ATOM 1055 C CA . MET A 1 147 ? -7.27 9.266 -0.653 1 98.44 147 MET A CA 1
ATOM 1056 C C . MET A 1 147 ? -8.594 9.281 -1.411 1 98.44 147 MET A C 1
ATOM 1058 O O . MET A 1 147 ? -9.594 9.797 -0.909 1 98.44 147 MET A O 1
ATOM 1062 N N . LYS A 1 148 ? -8.57 8.688 -2.619 1 98.69 148 LYS A N 1
ATOM 1063 C CA . LYS A 1 148 ? -9.789 8.656 -3.42 1 98.69 148 LYS A CA 1
ATOM 1064 C C . LYS A 1 148 ? -10.922 7.945 -2.678 1 98.69 148 LYS A C 1
ATOM 1066 O O . LYS A 1 148 ? -12.078 8.375 -2.74 1 98.69 148 LYS A O 1
ATOM 1071 N N . SER A 1 149 ? -10.586 6.883 -2.004 1 98.69 149 SER A N 1
ATOM 1072 C CA . SER A 1 149 ? -11.586 6.129 -1.248 1 98.69 149 SER A CA 1
ATOM 1073 C C . SER A 1 149 ? -12.117 6.941 -0.072 1 98.69 149 SER A C 1
ATOM 1075 O O . SER A 1 149 ? -13.328 7 0.151 1 98.69 149 SER A O 1
ATOM 1077 N N . LEU A 1 150 ? -11.273 7.605 0.64 1 98.88 150 LEU A N 1
ATOM 1078 C CA . LEU A 1 150 ? -11.656 8.352 1.833 1 98.88 150 LEU A CA 1
ATOM 1079 C C . LEU A 1 150 ? -12.469 9.586 1.464 1 98.88 150 LEU A C 1
ATOM 1081 O O . LEU A 1 150 ? -13.359 9.992 2.209 1 98.88 150 LEU A O 1
ATOM 1085 N N . VAL A 1 151 ? -12.125 10.219 0.344 1 98.88 151 VAL A N 1
ATOM 1086 C CA . VAL A 1 151 ? -12.891 11.352 -0.152 1 98.88 151 VAL A CA 1
ATOM 1087 C C . VAL A 1 151 ? -14.359 10.953 -0.312 1 98.88 151 VAL A C 1
ATOM 1089 O O . VAL A 1 151 ? -15.258 11.688 0.103 1 98.88 151 VAL A O 1
ATOM 1092 N N . LYS A 1 152 ? -14.578 9.773 -0.862 1 98.69 152 LYS A N 1
ATOM 1093 C CA . LYS A 1 152 ? -15.945 9.297 -1.042 1 98.69 152 LYS A CA 1
ATOM 1094 C C . LYS A 1 152 ? -16.594 8.961 0.299 1 98.69 152 LYS A C 1
ATOM 1096 O O . LYS A 1 152 ? -17.781 9.234 0.509 1 98.69 152 LYS A O 1
ATOM 1101 N N . GLU A 1 153 ? -15.812 8.43 1.195 1 98.56 153 GLU A N 1
ATOM 1102 C CA . GLU A 1 153 ? -16.359 8.016 2.488 1 98.56 153 GLU A CA 1
ATOM 1103 C C . GLU A 1 153 ? -16.734 9.227 3.342 1 98.56 153 GLU A C 1
ATOM 1105 O O . GLU A 1 153 ? -17.594 9.133 4.207 1 98.56 153 GLU A O 1
ATOM 1110 N N . THR A 1 154 ? -16.078 10.359 3.121 1 98.56 154 THR A N 1
ATOM 1111 C CA . THR A 1 154 ? -16.328 11.539 3.951 1 98.56 154 THR A CA 1
ATOM 1112 C C . THR A 1 154 ? -17.188 12.555 3.209 1 98.56 154 THR A C 1
ATOM 1114 O O . THR A 1 154 ? -17.375 13.68 3.686 1 98.56 154 THR A O 1
ATOM 1117 N N . ALA A 1 155 ? -17.594 12.172 2.02 1 98.19 155 ALA A N 1
ATOM 1118 C CA . ALA A 1 155 ? -18.453 13.07 1.259 1 98.19 155 ALA A CA 1
ATOM 1119 C C . ALA A 1 155 ? -19.672 13.477 2.076 1 98.19 155 ALA A C 1
ATOM 1121 O O . ALA A 1 155 ? -20.297 12.641 2.727 1 98.19 155 ALA A O 1
ATOM 1122 N N . GLY A 1 156 ? -20 14.742 2.082 1 97.12 156 GLY A N 1
ATOM 1123 C CA . GLY A 1 156 ? -21.172 15.227 2.791 1 97.12 156 GLY A CA 1
ATOM 1124 C C . GLY A 1 156 ? -20.891 15.586 4.238 1 97.12 156 GLY A C 1
ATOM 1125 O O . GLY A 1 156 ? -21.781 16.062 4.949 1 97.12 156 GLY A O 1
ATOM 1126 N N . THR A 1 157 ? -19.719 15.32 4.707 1 97.81 157 THR A N 1
ATOM 1127 C CA . THR A 1 157 ? -19.344 15.695 6.066 1 97.81 157 THR A CA 1
ATOM 1128 C C . THR A 1 157 ? -18.516 16.984 6.055 1 97.81 157 THR A C 1
ATOM 1130 O O . THR A 1 157 ? -18.281 17.562 4.996 1 97.81 157 THR A O 1
ATOM 1133 N N . ASN A 1 158 ? -18.062 17.391 7.215 1 97.62 158 ASN A N 1
ATOM 1134 C CA . ASN A 1 158 ? -17.219 18.562 7.383 1 97.62 158 ASN A CA 1
ATOM 1135 C C . ASN A 1 158 ? -15.742 18.219 7.242 1 97.62 158 ASN A C 1
ATOM 1137 O O . ASN A 1 158 ? -14.875 19.031 7.582 1 97.62 158 ASN A O 1
ATOM 1141 N N . VAL A 1 159 ? -15.414 17.016 6.727 1 98.44 159 VAL A N 1
ATOM 1142 C CA . VAL A 1 159 ? -14.031 16.547 6.727 1 98.44 159 VAL A CA 1
ATOM 1143 C C . VAL A 1 159 ? -13.516 16.469 5.289 1 98.44 159 VAL A C 1
ATOM 1145 O O . VAL A 1 159 ? -14.141 15.828 4.434 1 98.44 159 VAL A O 1
ATOM 1148 N N . GLY A 1 160 ? -12.414 17.141 4.98 1 98.62 160 GLY A N 1
ATOM 1149 C CA . GLY A 1 160 ? -11.703 17.016 3.719 1 98.62 160 GLY A CA 1
ATOM 1150 C C . GLY A 1 160 ? -10.484 16.125 3.805 1 98.62 160 GLY A C 1
ATOM 1151 O O . GLY A 1 160 ? -9.758 16.156 4.801 1 98.62 160 GLY A O 1
ATOM 1152 N N . ILE A 1 161 ? -10.273 15.273 2.793 1 98.88 161 ILE A N 1
ATOM 1153 C CA . ILE A 1 161 ? -9.117 14.398 2.686 1 98.88 161 ILE A CA 1
ATOM 1154 C C . ILE A 1 161 ? -8.219 14.852 1.536 1 98.88 161 ILE A C 1
ATOM 1156 O O . ILE A 1 161 ? -8.695 15.086 0.422 1 98.88 161 ILE A O 1
ATOM 1160 N N . HIS A 1 162 ? -6.898 14.977 1.811 1 98.69 162 HIS A N 1
ATOM 1161 C CA . HIS A 1 162 ? -5.949 15.484 0.826 1 98.69 162 HIS A CA 1
ATOM 1162 C C . HIS A 1 162 ? -4.629 14.719 0.888 1 98.69 162 HIS A C 1
ATOM 1164 O O . HIS A 1 162 ? -4.406 13.93 1.808 1 98.69 162 HIS A O 1
ATOM 1170 N N . THR A 1 163 ? -3.836 14.867 -0.146 1 98.31 163 THR A N 1
ATOM 1171 C CA . THR A 1 163 ? -2.492 14.297 -0.19 1 98.31 163 THR A CA 1
ATOM 1172 C C . THR A 1 163 ? -1.451 15.391 -0.426 1 98.31 163 THR A C 1
ATOM 1174 O O . THR A 1 163 ? -1.666 16.297 -1.235 1 98.31 163 THR A O 1
ATOM 1177 N N . LEU A 1 164 ? -0.34 15.344 0.323 1 97.31 164 LEU A N 1
ATOM 1178 C CA . LEU A 1 164 ? 0.812 16.219 0.148 1 97.31 164 LEU A CA 1
ATOM 1179 C C . LEU A 1 164 ? 1.983 15.461 -0.469 1 97.31 164 LEU A C 1
ATOM 1181 O O . LEU A 1 164 ? 2.246 14.312 -0.104 1 97.31 164 LEU A O 1
ATOM 1185 N N . SER A 1 165 ? 2.635 16.047 -1.387 1 96.44 165 SER A N 1
ATOM 1186 C CA . SER A 1 165 ? 3.871 15.539 -1.968 1 96.44 165 SER A CA 1
ATOM 1187 C C . SER A 1 165 ? 4.996 16.562 -1.866 1 96.44 165 SER A C 1
ATOM 1189 O O . SER A 1 165 ? 5.121 17.438 -2.723 1 96.44 165 SER A O 1
ATOM 1191 N N . PRO A 1 166 ? 5.824 16.438 -0.946 1 93.25 166 PRO A N 1
ATOM 1192 C CA . PRO A 1 166 ? 6.875 17.438 -0.74 1 93.25 166 PRO A CA 1
ATOM 1193 C C . PRO A 1 166 ? 8.008 17.328 -1.76 1 93.25 166 PRO A C 1
ATOM 1195 O O . PRO A 1 166 ? 8.836 18.234 -1.868 1 93.25 166 PRO A O 1
ATOM 1198 N N . GLY A 1 167 ? 7.996 16.156 -2.49 1 91.56 167 GLY A N 1
ATOM 1199 C CA . GLY A 1 167 ? 9.133 15.922 -3.367 1 91.56 167 GLY A CA 1
ATOM 1200 C C . GLY A 1 167 ? 10.367 15.438 -2.631 1 91.56 167 GLY A C 1
ATOM 1201 O O . GLY A 1 167 ? 10.258 14.672 -1.665 1 91.56 167 GLY A O 1
ATOM 1202 N N . MET A 1 168 ? 11.531 15.773 -3.178 1 89.75 168 MET A N 1
ATOM 1203 C CA . MET A 1 168 ? 12.789 15.352 -2.57 1 89.75 168 MET A CA 1
ATOM 1204 C C . MET A 1 168 ? 13.266 16.375 -1.549 1 89.75 168 MET A C 1
ATOM 1206 O O . MET A 1 168 ? 13.742 17.453 -1.917 1 89.75 168 MET A O 1
ATOM 1210 N N . VAL A 1 169 ? 13.133 16 -0.323 1 89.56 169 VAL A N 1
ATOM 1211 C CA . VAL A 1 169 ? 13.492 16.922 0.757 1 89.56 169 VAL A CA 1
ATOM 1212 C C . VAL A 1 169 ? 14.758 16.422 1.452 1 89.56 169 VAL A C 1
ATOM 1214 O O . VAL A 1 169 ? 14.867 15.234 1.778 1 89.56 169 VAL A O 1
ATOM 1217 N N . LEU A 1 170 ? 15.664 17.25 1.684 1 85.56 170 LEU A N 1
ATOM 1218 C CA . LEU A 1 170 ? 16.938 16.906 2.309 1 85.56 170 LEU A CA 1
ATOM 1219 C C . LEU A 1 170 ? 16.75 16.641 3.799 1 85.56 170 LEU A C 1
ATOM 1221 O O . LEU A 1 170 ? 16.938 17.531 4.625 1 85.56 170 LEU A O 1
ATOM 1225 N N . THR A 1 171 ? 16.359 15.469 4.105 1 81.19 171 THR A N 1
ATOM 1226 C CA . THR A 1 171 ? 16.203 14.961 5.461 1 81.19 171 THR A CA 1
ATOM 1227 C C . THR A 1 171 ? 17.031 13.688 5.66 1 81.19 171 THR A C 1
ATOM 1229 O O . THR A 1 171 ? 17.641 13.18 4.711 1 81.19 171 THR A O 1
ATOM 1232 N N . ASP A 1 172 ? 17.078 13.266 6.848 1 75.25 172 ASP A N 1
ATOM 1233 C CA . ASP A 1 172 ? 17.766 12.008 7.137 1 75.25 172 ASP A CA 1
ATOM 1234 C C . ASP A 1 172 ? 17.141 10.852 6.367 1 75.25 172 ASP A C 1
ATOM 1236 O O . ASP A 1 172 ? 17.844 9.914 5.957 1 75.25 172 ASP A O 1
ATOM 1240 N N . LEU A 1 173 ? 15.922 10.977 6.16 1 72.88 173 LEU A N 1
ATOM 1241 C CA . LEU A 1 173 ? 15.203 9.93 5.43 1 72.88 173 LEU A CA 1
ATOM 1242 C C . LEU A 1 173 ? 15.727 9.812 4 1 72.88 173 LEU A C 1
ATOM 1244 O O . LEU A 1 173 ? 15.969 8.711 3.512 1 72.88 173 LEU A O 1
ATOM 1248 N N . LEU A 1 174 ? 15.906 10.859 3.381 1 76.69 174 LEU A N 1
ATOM 1249 C CA . LEU A 1 174 ? 16.406 10.867 2.012 1 76.69 174 LEU A CA 1
ATOM 1250 C C . LEU A 1 174 ? 17.859 10.398 1.961 1 76.69 174 LEU A C 1
ATOM 1252 O O . LEU A 1 174 ? 18.25 9.664 1.049 1 76.69 174 LEU A O 1
ATOM 1256 N N . MET A 1 175 ? 18.531 10.773 2.951 1 75.5 175 MET A N 1
ATOM 1257 C CA . MET A 1 175 ? 19.969 10.547 2.936 1 75.5 175 MET A CA 1
ATOM 1258 C C . MET A 1 175 ? 20.297 9.133 3.406 1 75.5 175 MET A C 1
ATOM 1260 O O . MET A 1 175 ? 21.406 8.641 3.186 1 75.5 175 MET A O 1
ATOM 1264 N N . SER A 1 176 ? 19.297 8.609 3.986 1 72.12 176 SER A N 1
ATOM 1265 C CA . SER A 1 176 ? 19.547 7.277 4.52 1 72.12 176 SER A CA 1
ATOM 1266 C C . SER A 1 176 ? 19.875 6.289 3.402 1 72.12 176 SER A C 1
ATOM 1268 O O . SER A 1 176 ? 19.062 6.059 2.51 1 72.12 176 SER A O 1
ATOM 1270 N N . GLY A 1 177 ? 21.156 5.82 3.297 1 65.5 177 GLY A N 1
ATOM 1271 C CA . GLY A 1 177 ? 21.609 4.789 2.375 1 65.5 177 GLY A CA 1
ATOM 1272 C C . GLY A 1 177 ? 21.938 5.324 0.995 1 65.5 177 GLY A C 1
ATOM 1273 O O . GLY A 1 177 ? 22.156 4.551 0.061 1 65.5 177 GLY A O 1
ATOM 1274 N N . ASN A 1 178 ? 21.797 6.625 0.815 1 66.62 178 ASN A N 1
ATOM 1275 C CA . ASN A 1 178 ? 21.969 7.223 -0.503 1 66.62 178 ASN A CA 1
ATOM 1276 C C . ASN A 1 178 ? 23.188 8.141 -0.542 1 66.62 178 ASN A C 1
ATOM 1278 O O . ASN A 1 178 ? 23.047 9.367 -0.558 1 66.62 178 ASN A O 1
ATOM 1282 N N . ARG A 1 179 ? 24.406 7.477 -0.607 1 70.38 179 ARG A N 1
ATOM 1283 C CA . ARG A 1 179 ? 25.562 8.359 -0.59 1 70.38 179 ARG A CA 1
ATOM 1284 C C . ARG A 1 179 ? 26.375 8.211 -1.868 1 70.38 179 ARG A C 1
ATOM 1286 O O . ARG A 1 179 ? 27.484 8.734 -1.965 1 70.38 179 ARG A O 1
ATOM 1293 N N . GLU A 1 180 ? 25.734 7.5 -2.777 1 78.38 180 GLU A N 1
ATOM 1294 C CA . GLU A 1 180 ? 26.453 7.363 -4.047 1 78.38 180 GLU A CA 1
ATOM 1295 C C . GLU A 1 180 ? 26.531 8.703 -4.773 1 78.38 180 GLU A C 1
ATOM 1297 O O . GLU A 1 180 ? 25.578 9.477 -4.785 1 78.38 180 GLU A O 1
ATOM 1302 N N . PRO A 1 181 ? 27.656 8.953 -5.352 1 79.62 181 PRO A N 1
ATOM 1303 C CA . PRO A 1 181 ? 27.875 10.25 -5.996 1 79.62 181 PRO A CA 1
ATOM 1304 C C . PRO A 1 181 ? 26.797 10.578 -7.027 1 79.62 181 PRO A C 1
ATOM 1306 O O . PRO A 1 181 ? 26.344 11.727 -7.105 1 79.62 181 PRO A O 1
ATOM 1309 N N . ARG A 1 182 ? 26.484 9.586 -7.816 1 80.69 182 ARG A N 1
ATOM 1310 C CA . ARG A 1 182 ? 25.484 9.836 -8.844 1 80.69 182 ARG A CA 1
ATOM 1311 C C . ARG A 1 182 ? 24.156 10.25 -8.211 1 80.69 182 ARG A C 1
ATOM 1313 O O . ARG A 1 182 ? 23.453 11.117 -8.742 1 80.69 182 ARG A O 1
ATOM 1320 N N . VAL A 1 183 ? 23.812 9.719 -7.082 1 83.31 183 VAL A N 1
ATOM 1321 C CA . VAL A 1 183 ? 22.578 10.023 -6.367 1 83.31 183 VAL A CA 1
ATOM 1322 C C . VAL A 1 183 ? 22.656 11.43 -5.777 1 83.31 183 VAL A C 1
ATOM 1324 O O . VAL A 1 183 ? 21.688 12.195 -5.836 1 83.31 183 VAL A O 1
ATOM 1327 N N . LEU A 1 184 ? 23.781 11.727 -5.336 1 85.06 184 LEU A N 1
ATOM 1328 C CA . LEU A 1 184 ? 23.969 13.031 -4.727 1 85.06 184 LEU A CA 1
ATOM 1329 C C . LEU A 1 184 ? 23.828 14.141 -5.766 1 85.06 184 LEU A C 1
ATOM 1331 O O . LEU A 1 184 ? 23.359 15.234 -5.457 1 85.06 184 LEU A O 1
ATOM 1335 N N . LYS A 1 185 ? 24.25 13.852 -6.988 1 85.12 185 LYS A N 1
ATOM 1336 C CA . LYS A 1 185 ? 24.078 14.82 -8.062 1 85.12 185 LYS A CA 1
ATOM 1337 C C . LYS A 1 185 ? 22.594 15.078 -8.336 1 85.12 185 LYS A C 1
ATOM 1339 O O . LYS A 1 185 ? 22.203 16.219 -8.57 1 85.12 185 LYS A O 1
ATOM 1344 N N . VAL A 1 186 ? 21.828 14.023 -8.266 1 87.31 186 VAL A N 1
ATOM 1345 C CA . VAL A 1 186 ? 20.391 14.156 -8.469 1 87.31 186 VAL A CA 1
ATOM 1346 C C . VAL A 1 186 ? 19.781 14.953 -7.316 1 87.31 186 VAL A C 1
ATOM 1348 O O . VAL A 1 186 ? 18.875 15.758 -7.531 1 87.31 186 VAL A O 1
ATOM 1351 N N . PHE A 1 187 ? 20.281 14.727 -6.133 1 87.75 187 PHE A N 1
ATOM 1352 C CA . PHE A 1 187 ? 19.812 15.492 -4.984 1 87.75 187 PHE A CA 1
ATOM 1353 C C . PHE A 1 187 ? 20.078 16.984 -5.191 1 87.75 187 PHE A C 1
ATOM 1355 O O . PHE A 1 187 ? 19.219 17.812 -4.895 1 87.75 187 PHE A O 1
ATOM 1362 N N . ASN A 1 188 ? 21.219 17.234 -5.715 1 88.62 188 ASN A N 1
ATOM 1363 C CA . ASN A 1 188 ? 21.547 18.641 -6 1 88.62 188 ASN A CA 1
ATOM 1364 C C . ASN A 1 188 ? 20.516 19.266 -6.941 1 88.62 188 ASN A C 1
ATOM 1366 O O . ASN A 1 188 ? 20.156 20.438 -6.781 1 88.62 188 ASN A O 1
ATOM 1370 N N . ILE A 1 189 ? 20.078 18.5 -7.844 1 90 189 ILE A N 1
ATOM 1371 C CA . ILE A 1 189 ? 19.219 19.016 -8.906 1 90 189 ILE A CA 1
ATOM 1372 C C . ILE A 1 189 ? 17.766 19.094 -8.414 1 90 189 ILE A C 1
ATOM 1374 O O . ILE A 1 189 ? 17.094 20.109 -8.594 1 90 189 ILE A O 1
ATOM 1378 N N . LEU A 1 190 ? 17.344 18.094 -7.676 1 91.25 190 LEU A N 1
ATOM 1379 C CA . LEU A 1 190 ? 15.906 17.969 -7.438 1 91.25 190 LEU A CA 1
ATOM 1380 C C . LEU A 1 190 ? 15.562 18.328 -5.996 1 91.25 190 LEU A C 1
ATOM 1382 O O . LEU A 1 190 ? 14.484 18.859 -5.723 1 91.25 190 LEU A O 1
ATOM 1386 N N . ALA A 1 191 ? 16.375 18.094 -5.066 1 90.44 191 ALA A N 1
ATOM 1387 C CA . ALA A 1 191 ? 16.047 18.172 -3.645 1 90.44 191 ALA A CA 1
ATOM 1388 C C . ALA A 1 191 ? 15.969 19.641 -3.188 1 90.44 191 ALA A C 1
ATOM 1390 O O . ALA A 1 191 ? 16.484 20.531 -3.859 1 90.44 191 ALA A O 1
ATOM 1391 N N . GLU A 1 192 ? 15.219 19.906 -2.191 1 91.12 192 GLU A N 1
ATOM 1392 C CA . GLU A 1 192 ? 15.109 21.203 -1.523 1 91.12 192 GLU A CA 1
ATOM 1393 C C . GLU A 1 192 ? 15.211 21.047 -0.009 1 91.12 192 GLU A C 1
ATOM 1395 O O . GLU A 1 192 ? 14.992 19.953 0.527 1 91.12 192 GLU A O 1
ATOM 1400 N N . ARG A 1 193 ? 15.523 22.109 0.605 1 88.56 193 ARG A N 1
ATOM 1401 C CA . ARG A 1 193 ? 15.578 22.125 2.064 1 88.56 193 ARG A CA 1
ATOM 1402 C C . ARG A 1 193 ? 14.18 22.016 2.664 1 88.56 193 ARG A C 1
ATOM 1404 O O . ARG A 1 193 ? 13.219 22.516 2.09 1 88.56 193 ARG A O 1
ATOM 1411 N N . PRO A 1 194 ? 14.125 21.391 3.863 1 88.69 194 PRO A N 1
ATOM 1412 C CA . PRO A 1 194 ? 12.82 21.25 4.512 1 88.69 194 PRO A CA 1
ATOM 1413 C C . PRO A 1 194 ? 12.102 22.594 4.691 1 88.69 194 PRO A C 1
ATOM 1415 O O . PRO A 1 194 ? 10.898 22.688 4.434 1 88.69 194 PRO A O 1
ATOM 1418 N N . ARG A 1 195 ? 12.781 23.641 5.078 1 87 195 ARG A N 1
ATOM 1419 C CA . ARG A 1 195 ? 12.18 24.953 5.316 1 87 195 ARG A CA 1
ATOM 1420 C C . ARG A 1 195 ? 11.57 25.5 4.035 1 87 195 ARG A C 1
ATOM 1422 O O . ARG A 1 195 ? 10.492 26.109 4.066 1 87 195 ARG A O 1
ATOM 1429 N N . THR A 1 196 ? 12.273 25.297 2.918 1 90.75 196 THR A N 1
ATOM 1430 C CA . THR A 1 196 ? 11.797 25.797 1.627 1 90.75 196 THR A CA 1
ATOM 1431 C C . THR A 1 196 ? 10.5 25.094 1.229 1 90.75 196 THR A C 1
ATOM 1433 O O . THR A 1 196 ? 9.539 25.734 0.819 1 90.75 196 THR A O 1
ATOM 1436 N N . VAL A 1 197 ? 10.516 23.812 1.389 1 93.19 197 VAL A N 1
ATOM 1437 C CA . VAL A 1 197 ? 9.344 23.016 1.021 1 93.19 197 VAL A CA 1
ATOM 1438 C C . VAL A 1 197 ? 8.18 23.359 1.948 1 93.19 197 VAL A C 1
ATOM 1440 O O . VAL A 1 197 ? 7.047 23.531 1.493 1 93.19 197 VAL A O 1
ATOM 1443 N N . ALA A 1 198 ? 8.461 23.531 3.236 1 90.44 198 ALA A N 1
ATOM 1444 C CA . ALA A 1 198 ? 7.426 23.891 4.207 1 90.44 198 ALA A CA 1
ATOM 1445 C C . ALA A 1 198 ? 6.812 25.25 3.889 1 90.44 198 ALA A C 1
ATOM 1447 O O . ALA A 1 198 ? 5.594 25.406 3.953 1 90.44 198 ALA A O 1
ATOM 1448 N N . GLN A 1 199 ? 7.621 26.188 3.553 1 91.88 199 GLN A N 1
ATOM 1449 C CA . GLN A 1 199 ? 7.148 27.531 3.229 1 91.88 199 GLN A CA 1
ATOM 1450 C C . GLN A 1 199 ? 6.211 27.5 2.025 1 91.88 199 GLN A C 1
ATOM 1452 O O . GLN A 1 199 ? 5.277 28.312 1.944 1 91.88 199 GLN A O 1
ATOM 1457 N N . TRP A 1 200 ? 6.488 26.594 1.16 1 94.69 200 TRP A N 1
ATOM 1458 C CA . TRP A 1 200 ? 5.641 26.453 -0.02 1 94.69 200 TRP A CA 1
ATOM 1459 C C . TRP A 1 200 ? 4.352 25.703 0.319 1 94.69 200 TRP A C 1
ATOM 1461 O O . TRP A 1 200 ? 3.27 26.094 -0.13 1 94.69 200 TRP A O 1
ATOM 1471 N N . LEU A 1 201 ? 4.395 24.719 1.156 1 94.94 201 LEU A N 1
ATOM 1472 C CA . LEU A 1 201 ? 3.279 23.812 1.455 1 94.94 201 LEU A CA 1
ATOM 1473 C C . LEU A 1 201 ? 2.307 24.469 2.432 1 94.94 201 LEU A C 1
ATOM 1475 O O . LEU A 1 201 ? 1.091 24.328 2.297 1 94.94 201 LEU A O 1
ATOM 1479 N N . VAL A 1 202 ? 2.752 25.188 3.432 1 92.62 202 VAL A N 1
ATOM 1480 C CA . VAL A 1 202 ? 1.969 25.625 4.586 1 92.62 202 VAL A CA 1
ATOM 1481 C C . VAL A 1 202 ? 0.824 26.516 4.125 1 92.62 202 VAL A C 1
ATOM 1483 O O . VAL A 1 202 ? -0.336 26.281 4.477 1 92.62 202 VAL A O 1
ATOM 1486 N N . PRO A 1 203 ? 1.077 27.562 3.277 1 94.94 203 PRO A N 1
ATOM 1487 C CA . PRO A 1 203 ? -0.048 28.391 2.838 1 94.94 203 PRO A CA 1
ATOM 1488 C C . PRO A 1 203 ? -1.09 27.594 2.049 1 94.94 203 PRO A C 1
ATOM 1490 O O . PRO A 1 203 ? -2.281 27.906 2.104 1 94.94 203 PRO A O 1
ATOM 1493 N N . ARG A 1 204 ? -0.685 26.609 1.317 1 96.69 204 ARG A N 1
ATOM 1494 C CA . ARG A 1 204 ? -1.587 25.797 0.513 1 96.69 204 ARG A CA 1
ATOM 1495 C C . ARG A 1 204 ? -2.396 24.844 1.392 1 96.69 204 ARG A C 1
ATOM 1497 O O . ARG A 1 204 ? -3.568 24.594 1.113 1 96.69 204 ARG A O 1
ATOM 1504 N N . ILE A 1 205 ? -1.741 24.344 2.453 1 95.38 205 ILE A N 1
ATOM 1505 C CA . ILE A 1 205 ? -2.434 23.531 3.439 1 95.38 205 ILE A CA 1
ATOM 1506 C C . ILE A 1 205 ? -3.512 24.359 4.137 1 95.38 205 ILE A C 1
ATOM 1508 O O . ILE A 1 205 ? -4.66 23.922 4.254 1 95.38 205 ILE A O 1
ATOM 1512 N N . ARG A 1 206 ? -3.213 25.562 4.539 1 93.12 206 ARG A N 1
ATOM 1513 C CA . ARG A 1 206 ? -4.121 26.438 5.273 1 93.12 206 ARG A CA 1
ATOM 1514 C C . ARG A 1 206 ? -5.297 26.859 4.398 1 93.12 206 ARG A C 1
ATOM 1516 O O . ARG A 1 206 ? -6.406 27.062 4.895 1 93.12 206 ARG A O 1
ATOM 1523 N N . ALA A 1 207 ? -5.047 26.906 3.115 1 95.5 207 ALA A N 1
ATOM 1524 C CA . ALA A 1 207 ? -6.066 27.391 2.191 1 95.5 207 ALA A CA 1
ATOM 1525 C C . ALA A 1 207 ? -6.914 26.25 1.65 1 95.5 207 ALA A C 1
ATOM 1527 O O . ALA A 1 207 ? -7.82 26.469 0.843 1 95.5 207 ALA A O 1
ATOM 1528 N N . ALA A 1 208 ? -6.625 25.078 2.076 1 94.88 208 ALA A N 1
ATOM 1529 C CA . ALA A 1 208 ? -7.305 23.906 1.526 1 94.88 208 ALA A CA 1
ATOM 1530 C C . ALA A 1 208 ? -8.812 23.984 1.76 1 94.88 208 ALA A C 1
ATOM 1532 O O . ALA A 1 208 ? -9.258 24.406 2.832 1 94.88 208 ALA A O 1
ATOM 1533 N N . SER A 1 209 ? -9.609 23.703 0.78 1 96.19 209 SER A N 1
ATOM 1534 C CA . SER A 1 209 ? -11.062 23.594 0.817 1 96.19 209 SER A CA 1
ATOM 1535 C C . SER A 1 209 ? -11.547 22.375 0.052 1 96.19 209 SER A C 1
ATOM 1537 O O . SER A 1 209 ? -10.828 21.844 -0.795 1 96.19 209 SER A O 1
ATOM 1539 N N . GLY A 1 210 ? -12.727 21.938 0.419 1 97.06 210 GLY A N 1
ATOM 1540 C CA . GLY A 1 210 ? -13.219 20.734 -0.224 1 97.06 210 GLY A CA 1
ATOM 1541 C C . GLY A 1 210 ? -12.414 19.484 0.134 1 97.06 210 GLY A C 1
ATOM 1542 O O . GLY A 1 210 ? -11.969 19.344 1.272 1 97.06 210 GLY A O 1
ATOM 1543 N N . SER A 1 211 ? -12.367 18.531 -0.789 1 98.5 211 SER A N 1
ATOM 1544 C CA . SER A 1 211 ? -11.664 17.266 -0.602 1 98.5 211 SER A CA 1
ATOM 1545 C C . SER A 1 211 ? -11.016 16.797 -1.902 1 98.5 211 SER A C 1
ATOM 1547 O O . SER A 1 211 ? -11.445 17.188 -2.99 1 98.5 211 SER A O 1
ATOM 1549 N N . GLY A 1 212 ? -9.891 16.078 -1.753 1 98.31 212 GLY A N 1
ATOM 1550 C CA . GLY A 1 212 ? -9.305 15.438 -2.916 1 98.31 212 GLY A CA 1
ATOM 1551 C C . GLY A 1 212 ? -8.148 16.219 -3.514 1 98.31 212 GLY A C 1
ATOM 1552 O O . GLY A 1 212 ? -7.707 15.93 -4.629 1 98.31 212 GLY A O 1
ATOM 1553 N N . ARG A 1 213 ? -7.664 17.188 -2.838 1 97.81 213 ARG A N 1
ATOM 1554 C CA . ARG A 1 213 ? -6.535 17.953 -3.357 1 97.81 213 ARG A CA 1
ATOM 1555 C C . ARG A 1 213 ? -5.234 17.172 -3.234 1 97.81 213 ARG A C 1
ATOM 1557 O O . ARG A 1 213 ? -4.977 16.531 -2.207 1 97.81 213 ARG A O 1
ATOM 1564 N N . TYR A 1 214 ? -4.543 17.141 -4.293 1 97.5 214 TYR A N 1
ATOM 1565 C CA . TYR A 1 214 ? -3.188 16.609 -4.328 1 97.5 214 TYR A CA 1
ATOM 1566 C C . TYR A 1 214 ? -2.164 17.719 -4.508 1 97.5 214 TYR A C 1
ATOM 1568 O O . TYR A 1 214 ? -1.945 18.203 -5.625 1 97.5 214 TYR A O 1
ATOM 1576 N N . ILE A 1 215 ? -1.523 18.203 -3.432 1 97.25 215 ILE A N 1
ATOM 1577 C CA . ILE A 1 215 ? -0.614 19.344 -3.428 1 97.25 215 ILE A CA 1
ATOM 1578 C C . ILE A 1 215 ? 0.821 18.859 -3.627 1 97.25 215 ILE A C 1
ATOM 1580 O O . ILE A 1 215 ? 1.404 18.25 -2.732 1 97.25 215 ILE A O 1
ATOM 1584 N N . LYS A 1 216 ? 1.381 19.062 -4.758 1 96.19 216 LYS A N 1
ATOM 1585 C CA . LYS A 1 216 ? 2.684 18.547 -5.156 1 96.19 216 LYS A CA 1
ATOM 1586 C C . LYS A 1 216 ? 3.707 19.656 -5.301 1 96.19 216 LYS A C 1
ATOM 1588 O O . LYS A 1 216 ? 3.574 20.516 -6.176 1 96.19 216 LYS A O 1
ATOM 1593 N N . PHE A 1 217 ? 4.719 19.609 -4.488 1 96.19 217 PHE A N 1
ATOM 1594 C CA . PHE A 1 217 ? 5.797 20.594 -4.574 1 96.19 217 PHE A CA 1
ATOM 1595 C C . PHE A 1 217 ? 6.637 20.359 -5.824 1 96.19 217 PHE A C 1
ATOM 1597 O O . PHE A 1 217 ? 6.852 21.281 -6.609 1 96.19 217 PHE A O 1
ATOM 1604 N N . LEU A 1 218 ? 7.051 19.094 -6.012 1 93.44 218 LEU A N 1
ATOM 1605 C CA . LEU A 1 218 ? 7.859 18.734 -7.168 1 93.44 218 LEU A CA 1
ATOM 1606 C C . LEU A 1 218 ? 7.035 17.953 -8.195 1 93.44 218 LEU A C 1
ATOM 1608 O O . LEU A 1 218 ? 6.805 16.75 -8.031 1 93.44 218 LEU A O 1
ATOM 1612 N N . THR A 1 219 ? 6.617 18.641 -9.242 1 91.69 219 THR A N 1
ATOM 1613 C CA . THR A 1 219 ? 5.855 18.031 -10.328 1 91.69 219 THR A CA 1
ATOM 1614 C C . THR A 1 219 ? 6.789 17.516 -11.414 1 91.69 219 THR A C 1
ATOM 1616 O O . THR A 1 219 ? 7.984 17.797 -11.406 1 91.69 219 THR A O 1
ATOM 1619 N N . ALA A 1 220 ? 6.215 16.75 -12.281 1 88.38 220 ALA A N 1
ATOM 1620 C CA . ALA A 1 220 ? 7.004 16.25 -13.406 1 88.38 220 ALA A CA 1
ATOM 1621 C C . ALA A 1 220 ? 7.578 17.406 -14.227 1 88.38 220 ALA A C 1
ATOM 1623 O O . ALA A 1 220 ? 8.742 17.375 -14.625 1 88.38 220 ALA A O 1
ATOM 1624 N N . VAL A 1 221 ? 6.773 18.406 -14.461 1 89.69 221 VAL A N 1
ATOM 1625 C CA . VAL A 1 221 ? 7.195 19.578 -15.219 1 89.69 221 VAL A CA 1
ATOM 1626 C C . VAL A 1 221 ? 8.289 20.328 -14.453 1 89.69 221 VAL A C 1
ATOM 1628 O O . VAL A 1 221 ? 9.273 20.766 -15.047 1 89.69 221 VAL A O 1
ATOM 1631 N N . GLY A 1 222 ? 8.078 20.422 -13.117 1 91.88 222 GLY A N 1
ATOM 1632 C CA . GLY A 1 222 ? 9.086 21.078 -12.289 1 91.88 222 GLY A CA 1
ATOM 1633 C C . GLY A 1 222 ? 10.422 20.344 -12.297 1 91.88 222 GLY A C 1
ATOM 1634 O O . GLY A 1 222 ? 11.477 20.969 -12.391 1 91.88 222 GLY A O 1
ATOM 1635 N N . ALA A 1 223 ? 10.344 19.078 -12.219 1 91.75 223 ALA A N 1
ATOM 1636 C CA . ALA A 1 223 ? 11.562 18.266 -12.25 1 91.75 223 ALA A CA 1
ATOM 1637 C C . ALA A 1 223 ? 12.273 18.391 -13.594 1 91.75 223 ALA A C 1
ATOM 1639 O O . ALA A 1 223 ? 13.492 18.547 -13.648 1 91.75 223 ALA A O 1
ATOM 1640 N N . ALA A 1 224 ? 11.508 18.328 -14.648 1 92.25 224 ALA A N 1
ATOM 1641 C CA . ALA A 1 224 ? 12.078 18.453 -15.992 1 92.25 224 ALA A CA 1
ATOM 1642 C C . ALA A 1 224 ? 12.781 19.797 -16.156 1 92.25 224 ALA A C 1
ATOM 1644 O O . ALA A 1 224 ? 13.867 19.875 -16.734 1 92.25 224 ALA A O 1
ATOM 1645 N N . TRP A 1 225 ? 12.125 20.797 -15.672 1 93.19 225 TRP A N 1
ATOM 1646 C CA . TRP A 1 225 ? 12.719 22.125 -15.75 1 93.19 225 TRP A CA 1
ATOM 1647 C C . TRP A 1 225 ? 14.031 22.188 -14.977 1 93.19 225 TRP A C 1
ATOM 1649 O O . TRP A 1 225 ? 15.016 22.766 -15.445 1 93.19 225 TRP A O 1
ATOM 1659 N N . ARG A 1 226 ? 14.07 21.578 -13.789 1 92.31 226 ARG A N 1
ATOM 1660 C CA . ARG A 1 226 ? 15.289 21.547 -12.984 1 92.31 226 ARG A CA 1
ATOM 1661 C C . ARG A 1 226 ? 16.406 20.797 -13.688 1 92.31 226 ARG A C 1
ATOM 1663 O O . ARG A 1 226 ? 17.562 21.188 -13.633 1 92.31 226 ARG A O 1
ATOM 1670 N N . PHE A 1 227 ? 16.047 19.797 -14.383 1 91.75 227 PHE A N 1
ATOM 1671 C CA . PHE A 1 227 ? 17.047 19.047 -15.125 1 91.75 227 PHE A CA 1
ATOM 1672 C C . PHE A 1 227 ? 17.562 19.859 -16.312 1 91.75 227 PHE A C 1
ATOM 1674 O O . PHE A 1 227 ? 18.766 19.859 -16.594 1 91.75 227 PHE A O 1
ATOM 1681 N N . ALA A 1 228 ? 16.609 20.484 -16.938 1 93.38 228 ALA A N 1
ATOM 1682 C CA . ALA A 1 228 ? 16.984 21.312 -18.078 1 93.38 228 ALA A CA 1
ATOM 1683 C C . ALA A 1 228 ? 17.906 22.453 -17.672 1 93.38 228 ALA A C 1
ATOM 1685 O O . ALA A 1 228 ? 18.75 22.906 -18.453 1 93.38 228 ALA A O 1
ATOM 1686 N N . THR A 1 229 ? 17.812 22.875 -16.469 1 92.25 229 THR A N 1
ATOM 1687 C CA . THR A 1 229 ? 18.609 24 -15.977 1 92.25 229 THR A CA 1
ATOM 1688 C C . THR A 1 229 ? 19.594 23.531 -14.922 1 92.25 229 THR A C 1
ATOM 1690 O O . THR A 1 229 ? 19.906 24.266 -13.977 1 92.25 229 THR A O 1
ATOM 1693 N N . PHE A 1 230 ? 19.984 22.312 -15.023 1 88.69 230 PHE A N 1
ATOM 1694 C CA . PHE A 1 230 ? 20.766 21.656 -13.984 1 88.69 230 PHE A CA 1
ATOM 1695 C C . PHE A 1 230 ? 22.016 22.453 -13.648 1 88.69 230 PHE A C 1
ATOM 1697 O O . PHE A 1 230 ? 22.5 22.422 -12.516 1 88.69 230 PHE A O 1
ATOM 1704 N N . PHE A 1 231 ? 22.562 23.203 -14.523 1 88.19 231 PHE A N 1
ATOM 1705 C CA . PHE A 1 231 ? 23.797 23.938 -14.328 1 88.19 231 PHE A CA 1
ATOM 1706 C C . PHE A 1 231 ? 23.641 24.969 -13.211 1 88.19 231 PHE A C 1
ATOM 1708 O O . PHE A 1 231 ? 24.625 25.328 -12.555 1 88.19 231 PHE A O 1
ATOM 1715 N N . ARG A 1 232 ? 22.422 25.453 -12.93 1 88.88 232 ARG A N 1
ATOM 1716 C CA . ARG A 1 232 ? 22.156 26.438 -11.875 1 88.88 232 ARG A CA 1
ATOM 1717 C C . ARG A 1 232 ? 22.109 25.766 -10.508 1 88.88 232 ARG A C 1
ATOM 1719 O O . ARG A 1 232 ? 22.125 26.438 -9.477 1 88.88 232 ARG A O 1
ATOM 1726 N N . ARG A 1 233 ? 22.047 24.438 -10.555 1 88.62 233 ARG A N 1
ATOM 1727 C CA . ARG A 1 233 ? 21.812 23.734 -9.305 1 88.62 233 ARG A CA 1
ATOM 1728 C C . ARG A 1 233 ? 22.906 22.703 -9.039 1 88.62 233 ARG A C 1
ATOM 1730 O O . ARG A 1 233 ? 22.734 21.828 -8.188 1 88.62 233 ARG A O 1
ATOM 1737 N N . LYS A 1 234 ? 23.953 23.016 -9.805 1 82.44 234 LYS A N 1
ATOM 1738 C CA . LYS A 1 234 ? 25.078 22.094 -9.609 1 82.44 234 LYS A CA 1
ATOM 1739 C C . LYS A 1 234 ? 25.766 22.359 -8.281 1 82.44 234 LYS A C 1
ATOM 1741 O O . LYS A 1 234 ? 25.906 23.5 -7.855 1 82.44 234 LYS A O 1
ATOM 1746 N N . ASN A 1 235 ? 26.141 21.422 -7.531 1 80.25 235 ASN A N 1
ATOM 1747 C CA . ASN A 1 235 ? 26.953 21.453 -6.324 1 80.25 235 ASN A CA 1
ATOM 1748 C C . ASN A 1 235 ? 26.281 22.266 -5.215 1 80.25 235 ASN A C 1
ATOM 1750 O O . ASN A 1 235 ? 26.953 22.859 -4.371 1 80.25 235 ASN A O 1
ATOM 1754 N N . ARG A 1 236 ? 24.906 22.469 -5.32 1 84.5 236 ARG A N 1
ATOM 1755 C CA . ARG A 1 236 ? 24.172 23.297 -4.375 1 84.5 236 ARG A CA 1
ATOM 1756 C C . ARG A 1 236 ? 24.25 22.734 -2.963 1 84.5 236 ARG A C 1
ATOM 1758 O O . ARG A 1 236 ? 24.516 23.469 -2.006 1 84.5 236 ARG A O 1
ATOM 1765 N N . PHE A 1 237 ? 24.094 21.453 -2.816 1 84.81 237 PHE A N 1
ATOM 1766 C CA . PHE A 1 237 ? 24.094 20.828 -1.495 1 84.81 237 PHE A CA 1
ATOM 1767 C C . PHE A 1 237 ? 25.328 19.969 -1.302 1 84.81 237 PHE A C 1
ATOM 1769 O O . PHE A 1 237 ? 25.922 19.953 -0.219 1 84.81 237 PHE A O 1
ATOM 1776 N N . PHE A 1 238 ? 25.734 19.281 -2.361 1 81.38 238 PHE A N 1
ATOM 1777 C CA . PHE A 1 238 ? 26.891 18.391 -2.338 1 81.38 238 PHE A CA 1
ATOM 1778 C C . PHE A 1 238 ? 27.906 18.797 -3.396 1 81.38 238 PHE A C 1
ATOM 1780 O O . PHE A 1 238 ? 27.547 19.125 -4.527 1 81.38 238 PHE A O 1
ATOM 1787 N N . ASP A 1 239 ? 29.109 18.781 -2.926 1 80 239 ASP A N 1
ATOM 1788 C CA . ASP A 1 239 ? 30.156 19.094 -3.9 1 80 239 ASP A CA 1
ATOM 1789 C C . ASP A 1 239 ? 30.562 17.859 -4.695 1 80 239 ASP A C 1
ATOM 1791 O O . ASP A 1 239 ? 29.922 16.812 -4.582 1 80 239 ASP A O 1
ATOM 1795 N N . ALA A 1 240 ? 31.547 18.094 -5.523 1 75.56 240 ALA A N 1
ATOM 1796 C CA . ALA A 1 240 ? 31.953 17.047 -6.441 1 75.56 240 ALA A CA 1
ATOM 1797 C C . ALA A 1 240 ? 32.469 15.82 -5.68 1 75.56 240 ALA A C 1
ATOM 1799 O O . ALA A 1 240 ? 32.438 14.703 -6.199 1 75.56 240 ALA A O 1
ATOM 1800 N N . GLN A 1 241 ? 32.844 16.016 -4.406 1 74.81 241 GLN A N 1
ATOM 1801 C CA . GLN A 1 241 ? 33.344 14.93 -3.586 1 74.81 241 GLN A CA 1
ATOM 1802 C C . GLN A 1 241 ? 32.25 14.336 -2.703 1 74.81 241 GLN A C 1
ATOM 1804 O O . GLN A 1 241 ? 32.5 13.375 -1.971 1 74.81 241 GLN A O 1
ATOM 1809 N N . GLY A 1 242 ? 31.047 14.914 -2.787 1 73 242 GLY A N 1
ATOM 1810 C CA . GLY A 1 242 ? 29.906 14.383 -2.057 1 73 242 GLY A CA 1
ATOM 1811 C C . GLY A 1 242 ? 29.781 14.953 -0.655 1 73 242 GLY A C 1
ATOM 1812 O O . GLY A 1 242 ? 29.031 14.422 0.169 1 73 242 GLY A O 1
ATOM 1813 N N . VAL A 1 243 ? 30.609 15.953 -0.412 1 73.56 243 VAL A N 1
ATOM 1814 C CA . VAL A 1 243 ? 30.578 16.562 0.917 1 73.56 243 VAL A CA 1
ATOM 1815 C C . VAL A 1 243 ? 29.438 17.562 1.006 1 73.56 243 VAL A C 1
ATOM 1817 O O . VAL A 1 243 ? 29.266 18.406 0.122 1 73.56 243 VAL A O 1
ATOM 1820 N N . LEU A 1 244 ? 28.469 17.25 1.927 1 75.38 244 LEU A N 1
ATOM 1821 C CA . LEU A 1 244 ? 27.344 18.172 2.139 1 75.38 244 LEU A CA 1
ATOM 1822 C C . LEU A 1 244 ? 27.844 19.562 2.494 1 75.38 244 LEU A C 1
ATOM 1824 O O . LEU A 1 244 ? 28.688 19.719 3.371 1 75.38 244 LEU A O 1
ATOM 1828 N N . LYS A 1 245 ? 27.359 20.422 1.594 1 72.31 245 LYS A N 1
ATOM 1829 C CA . LYS A 1 245 ? 27.688 21.812 1.905 1 72.31 245 LYS A CA 1
ATOM 1830 C C . LYS A 1 245 ? 26.859 22.312 3.074 1 72.31 245 LYS A C 1
ATOM 1832 O O . LYS A 1 245 ? 25.688 21.953 3.215 1 72.31 245 LYS A O 1
ATOM 1837 N N . HIS A 1 246 ? 27.266 23.312 3.791 1 58.66 246 HIS A N 1
ATOM 1838 C CA . HIS A 1 246 ? 26.828 24 5.004 1 58.66 246 HIS A CA 1
ATOM 1839 C C . HIS A 1 246 ? 25.516 23.406 5.527 1 58.66 246 HIS A C 1
ATOM 1841 O O . HIS A 1 246 ? 24.594 23.156 4.754 1 58.66 246 HIS A O 1
ATOM 1847 N N . GLU A 1 247 ? 25.656 22.406 6.371 1 53.31 247 GLU A N 1
ATOM 1848 C CA . GLU A 1 247 ? 24.594 21.688 7.051 1 53.31 247 GLU A CA 1
ATOM 1849 C C . GLU A 1 247 ? 23.547 22.656 7.609 1 53.31 247 GLU A C 1
ATOM 1851 O O . GLU A 1 247 ? 23.828 23.406 8.547 1 53.31 247 GLU A O 1
ATOM 1856 N N . PRO A 1 248 ? 22.781 23.234 6.961 1 49.66 248 PRO A N 1
ATOM 1857 C CA . PRO A 1 248 ? 21.828 23.844 7.895 1 49.66 248 PRO A CA 1
ATOM 1858 C C . PRO A 1 248 ? 21.156 22.828 8.805 1 49.66 248 PRO A C 1
ATOM 1860 O O . PRO A 1 248 ? 21.094 21.641 8.469 1 49.66 248 PRO A O 1
ATOM 1863 N N . PRO A 1 249 ? 21.016 23.188 10.148 1 46.69 249 PRO A N 1
ATOM 1864 C CA . PRO A 1 249 ? 20.422 22.266 11.117 1 46.69 249 PRO A CA 1
ATOM 1865 C C . PRO A 1 249 ? 19.172 21.562 10.578 1 46.69 249 PRO A C 1
ATOM 1867 O O . PRO A 1 249 ? 18.234 22.234 10.141 1 46.69 249 PRO A O 1
ATOM 1870 N N . LEU A 1 250 ? 19.312 20.547 9.812 1 43.94 250 LEU A N 1
ATOM 1871 C CA . LEU A 1 250 ? 18.234 19.719 9.273 1 43.94 250 LEU A CA 1
ATOM 1872 C C . LEU A 1 250 ? 17.359 19.172 10.391 1 43.94 250 LEU A C 1
ATOM 1874 O O . LEU A 1 250 ? 17.781 18.25 11.117 1 43.94 250 LEU A O 1
ATOM 1878 N N . ARG A 1 251 ? 16.859 19.859 11.422 1 40.5 251 ARG A N 1
ATOM 1879 C CA . ARG A 1 251 ? 16.031 19.078 12.328 1 40.5 251 ARG A CA 1
ATOM 1880 C C . ARG A 1 251 ? 14.805 18.516 11.609 1 40.5 251 ARG A C 1
ATOM 1882 O O . ARG A 1 251 ? 14.078 19.25 10.938 1 40.5 251 ARG A O 1
ATOM 1889 N N . GLN A 1 252 ? 14.836 17.203 11.211 1 37.53 252 GLN A N 1
ATOM 1890 C CA . GLN A 1 252 ? 13.695 16.469 10.664 1 37.53 252 GLN A CA 1
ATOM 1891 C C . GLN A 1 252 ? 12.43 16.75 11.477 1 37.53 252 GLN A C 1
ATOM 1893 O O . GLN A 1 252 ? 12.477 16.828 12.703 1 37.53 252 GLN A O 1
ATOM 1898 N N . MET B 1 1 ? 5.344 -34.125 -19.703 1 26.77 1 MET B N 1
ATOM 1899 C CA . MET B 1 1 ? 4.816 -32.938 -19.047 1 26.77 1 MET B CA 1
ATOM 1900 C C . MET B 1 1 ? 4.93 -33.031 -17.531 1 26.77 1 MET B C 1
ATOM 1902 O O . MET B 1 1 ? 4.426 -34 -16.938 1 26.77 1 MET B O 1
ATOM 1906 N N . MET B 1 2 ? 5.98 -32.719 -16.922 1 35.56 2 MET B N 1
ATOM 1907 C CA . MET B 1 2 ? 6.199 -33 -15.508 1 35.56 2 MET B CA 1
ATOM 1908 C C . MET B 1 2 ? 4.984 -32.594 -14.68 1 35.56 2 MET B C 1
ATOM 1910 O O . MET B 1 2 ? 4.309 -31.609 -15.008 1 35.56 2 MET B O 1
ATOM 1914 N N . PRO B 1 3 ? 4.371 -33.438 -13.961 1 39.19 3 PRO B N 1
ATOM 1915 C CA . PRO B 1 3 ? 3.219 -33.188 -13.094 1 39.19 3 PRO B CA 1
ATOM 1916 C C . PRO B 1 3 ? 3.363 -31.922 -12.273 1 39.19 3 PRO B C 1
ATOM 1918 O O . PRO B 1 3 ? 4.43 -31.672 -11.703 1 39.19 3 PRO B O 1
ATOM 1921 N N . ALA B 1 4 ? 2.826 -30.828 -12.75 1 48.06 4 ALA B N 1
ATOM 1922 C CA . ALA B 1 4 ? 2.824 -29.531 -12.078 1 48.06 4 ALA B CA 1
ATOM 1923 C C . ALA B 1 4 ? 2.352 -29.656 -10.633 1 48.06 4 ALA B C 1
ATOM 1925 O O . ALA B 1 4 ? 1.289 -30.234 -10.367 1 48.06 4 ALA B O 1
ATOM 1926 N N . GLY B 1 5 ? 3.24 -30.031 -9.695 1 50.59 5 GLY B N 1
ATOM 1927 C CA . GLY B 1 5 ? 2.867 -30.016 -8.289 1 50.59 5 GLY B CA 1
ATOM 1928 C C . GLY B 1 5 ? 2.322 -28.672 -7.836 1 50.59 5 GLY B C 1
ATOM 1929 O O . GLY B 1 5 ? 2.771 -27.625 -8.297 1 50.59 5 GLY B O 1
ATOM 1930 N N . VAL B 1 6 ? 0.964 -28.75 -7.641 1 53.06 6 VAL B N 1
ATOM 1931 C CA . VAL B 1 6 ? 0.295 -27.562 -7.113 1 53.06 6 VAL B CA 1
ATOM 1932 C C . VAL B 1 6 ? 0.386 -27.562 -5.586 1 53.06 6 VAL B C 1
ATOM 1934 O O . VAL B 1 6 ? 0.134 -28.578 -4.938 1 53.06 6 VAL B O 1
ATOM 1937 N N . LEU B 1 7 ? 1.221 -26.703 -5.02 1 53.94 7 LEU B N 1
ATOM 1938 C CA . LEU B 1 7 ? 1.164 -26.453 -3.582 1 53.94 7 LEU B CA 1
ATOM 1939 C C . LEU B 1 7 ? 0.182 -25.344 -3.266 1 53.94 7 LEU B C 1
ATOM 1941 O O . LEU B 1 7 ? 0.263 -24.25 -3.846 1 53.94 7 LEU B O 1
ATOM 1945 N N . THR B 1 8 ? -1.061 -25.703 -2.762 1 54.22 8 THR B N 1
ATOM 1946 C CA . THR B 1 8 ? -2.057 -24.688 -2.406 1 54.22 8 THR B CA 1
ATOM 1947 C C . THR B 1 8 ? -1.883 -24.25 -0.957 1 54.22 8 THR B C 1
ATOM 1949 O O . THR B 1 8 ? -1.947 -25.078 -0.039 1 54.22 8 THR B O 1
ATOM 1952 N N . PRO B 1 9 ? -1.147 -23.062 -0.751 1 51.19 9 PRO B N 1
ATOM 1953 C CA . PRO B 1 9 ? -1.224 -22.578 0.628 1 51.19 9 PRO B CA 1
ATOM 1954 C C . PRO B 1 9 ? -2.602 -22.016 0.98 1 51.19 9 PRO B C 1
ATOM 1956 O O . PRO B 1 9 ? -3.229 -21.344 0.158 1 51.19 9 PRO B O 1
ATOM 1959 N N . GLN B 1 10 ? -3.715 -22.734 1.251 1 51.44 10 GLN B N 1
ATOM 1960 C CA . GLN B 1 10 ? -4.828 -21.969 1.789 1 51.44 10 GLN B CA 1
ATOM 1961 C C . GLN B 1 10 ? -4.547 -21.516 3.221 1 51.44 10 GLN B C 1
ATOM 1963 O O . GLN B 1 10 ? -3.693 -22.094 3.898 1 51.44 10 GLN B O 1
ATOM 1968 N N . LEU B 1 11 ? -5.293 -20.5 3.713 1 55.44 11 LEU B N 1
ATOM 1969 C CA . LEU B 1 11 ? -5.332 -20.062 5.105 1 55.44 11 LEU B CA 1
ATOM 1970 C C . LEU B 1 11 ? -4.895 -21.188 6.039 1 55.44 11 LEU B C 1
ATOM 1972 O O . LEU B 1 11 ? -4.824 -22.344 5.633 1 55.44 11 LEU B O 1
ATOM 1976 N N . SER B 1 12 ? -4.59 -20.844 7.266 1 55.66 12 SER B N 1
ATOM 1977 C CA . SER B 1 12 ? -4.172 -21.484 8.516 1 55.66 12 SER B CA 1
ATOM 1978 C C . SER B 1 12 ? -4.992 -22.734 8.805 1 55.66 12 SER B C 1
ATOM 1980 O O . SER B 1 12 ? -4.875 -23.328 9.875 1 55.66 12 SER B O 1
ATOM 1982 N N . CYS B 1 13 ? -5.73 -23.219 7.574 1 63.62 13 CYS B N 1
ATOM 1983 C CA . CYS B 1 13 ? -6.562 -24.328 8.039 1 63.62 13 CYS B CA 1
ATOM 1984 C C . CYS B 1 13 ? -6.133 -25.641 7.398 1 63.62 13 CYS B C 1
ATOM 1986 O O . CYS B 1 13 ? -6.406 -25.875 6.223 1 63.62 13 CYS B O 1
ATOM 1988 N N . ALA B 1 14 ? -5.5 -26.453 8.094 1 68.06 14 ALA B N 1
ATOM 1989 C CA . ALA B 1 14 ? -4.965 -27.75 7.691 1 68.06 14 ALA B CA 1
ATOM 1990 C C . ALA B 1 14 ? -6.059 -28.641 7.113 1 68.06 14 ALA B C 1
ATOM 1992 O O . ALA B 1 14 ? -5.836 -29.344 6.125 1 68.06 14 ALA B O 1
ATOM 1993 N N . ALA B 1 15 ? -7.27 -28.516 7.691 1 73.06 15 ALA B N 1
ATOM 1994 C CA . ALA B 1 15 ? -8.367 -29.375 7.246 1 73.06 15 ALA B CA 1
ATOM 1995 C C . ALA B 1 15 ? -8.758 -29.062 5.805 1 73.06 15 ALA B C 1
ATOM 1997 O O . ALA B 1 15 ? -9.047 -29.969 5.02 1 73.06 15 ALA B O 1
ATOM 1998 N N . LEU B 1 16 ? -8.656 -27.922 5.445 1 76.88 16 LEU B N 1
ATOM 1999 C CA . LEU B 1 16 ? -9.023 -27.5 4.094 1 76.88 16 LEU B CA 1
ATOM 2000 C C . LEU B 1 16 ? -7.965 -27.953 3.09 1 76.88 16 LEU B C 1
ATOM 2002 O O . LEU B 1 16 ? -8.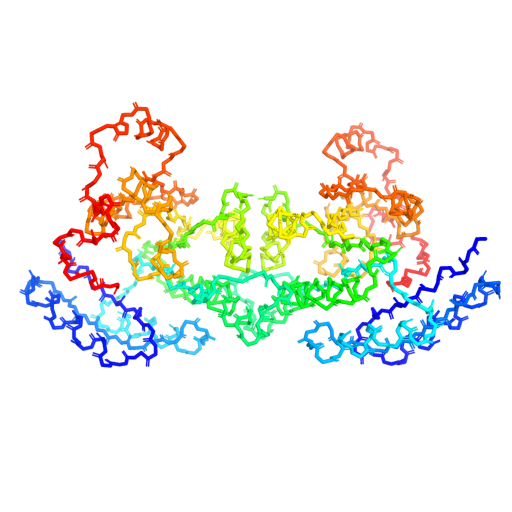289 -28.312 1.956 1 76.88 16 LEU B O 1
ATOM 2006 N N . VAL B 1 17 ? -6.777 -28.109 3.555 1 82.44 17 VAL B N 1
ATOM 2007 C CA . VAL B 1 17 ? -5.688 -28.516 2.674 1 82.44 17 VAL B CA 1
ATOM 2008 C C . VAL B 1 17 ? -5.871 -29.969 2.262 1 82.44 17 VAL B C 1
ATOM 2010 O O . VAL B 1 17 ? -5.785 -30.312 1.078 1 82.44 17 VAL B O 1
ATOM 2013 N N . ASP B 1 18 ? -6.168 -30.781 3.217 1 83.56 18 ASP B N 1
ATOM 2014 C CA . ASP B 1 18 ? -6.336 -32.219 2.947 1 83.56 18 ASP B CA 1
ATOM 2015 C C . ASP B 1 18 ? -7.488 -32.438 1.977 1 83.56 18 ASP B C 1
ATOM 2017 O O . ASP B 1 18 ? -7.379 -33.281 1.067 1 83.56 18 ASP B O 1
ATOM 2021 N N . GLU B 1 19 ? -8.508 -31.703 2.221 1 83.44 19 GLU B N 1
ATOM 2022 C CA . GLU B 1 19 ? -9.672 -31.844 1.357 1 83.44 19 GLU B CA 1
ATOM 2023 C C . GLU B 1 19 ? -9.352 -31.438 -0.079 1 83.44 19 GLU B C 1
ATOM 2025 O O . GLU B 1 19 ? -9.75 -32.125 -1.024 1 83.44 19 GLU B O 1
ATOM 2030 N N . VAL B 1 20 ? -8.68 -30.406 -0.251 1 82.69 20 VAL B N 1
ATOM 2031 C CA . VAL B 1 20 ? -8.336 -29.906 -1.576 1 82.69 20 VAL B CA 1
ATOM 2032 C C . VAL B 1 20 ? -7.375 -30.859 -2.266 1 82.69 20 VAL B C 1
ATOM 2034 O O . VAL B 1 20 ? -7.516 -31.141 -3.459 1 82.69 20 VAL B O 1
ATOM 2037 N N . VAL B 1 21 ? -6.426 -31.391 -1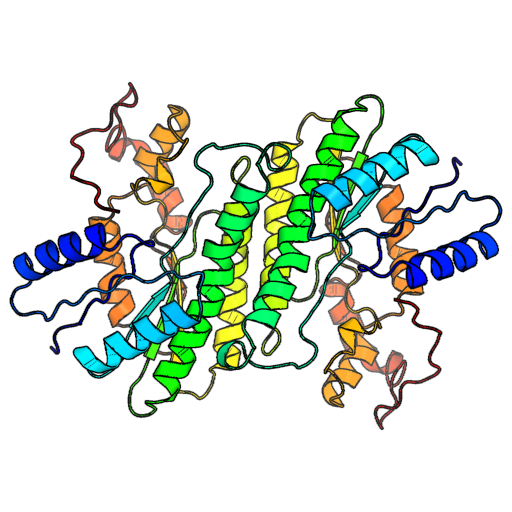.524 1 85.62 21 VAL B N 1
ATOM 2038 C CA . VAL B 1 21 ? -5.461 -32.344 -2.084 1 85.62 21 VAL B CA 1
ATOM 2039 C C . VAL B 1 21 ? -6.184 -33.594 -2.57 1 85.62 21 VAL B C 1
ATOM 2041 O O . VAL B 1 21 ? -5.914 -34.094 -3.668 1 85.62 21 VAL B O 1
ATOM 2044 N N . ALA B 1 22 ? -7.09 -34.031 -1.775 1 86.25 22 ALA B N 1
ATOM 2045 C CA . ALA B 1 22 ? -7.848 -35.219 -2.145 1 86.25 22 ALA B CA 1
ATOM 2046 C C . ALA B 1 22 ? -8.664 -35 -3.412 1 86.25 22 ALA B C 1
ATOM 2048 O O . ALA B 1 22 ? -8.672 -35.812 -4.32 1 86.25 22 ALA B O 1
ATOM 2049 N N . ASP B 1 23 ? -9.273 -33.844 -3.43 1 84.12 23 ASP B N 1
ATOM 2050 C CA . ASP B 1 23 ? -10.102 -33.469 -4.578 1 84.12 23 ASP B CA 1
ATOM 2051 C C . ASP B 1 23 ? -9.266 -33.375 -5.852 1 84.12 23 ASP B C 1
ATOM 2053 O O . ASP B 1 23 ? -9.633 -33.969 -6.883 1 84.12 23 ASP B O 1
ATOM 2057 N N . LEU B 1 24 ? -8.156 -32.781 -5.793 1 85 24 LEU B N 1
ATOM 2058 C CA . LEU B 1 24 ? -7.305 -32.562 -6.957 1 85 24 LEU B CA 1
ATOM 2059 C C . LEU B 1 24 ? -6.648 -33.875 -7.391 1 85 24 LEU B C 1
ATOM 2061 O O . LEU B 1 24 ? -6.508 -34.125 -8.586 1 85 24 LEU B O 1
ATOM 2065 N N . THR B 1 25 ? -6.277 -34.688 -6.43 1 87.12 25 THR B N 1
ATOM 2066 C CA . THR B 1 25 ? -5.688 -36 -6.742 1 87.12 25 THR B CA 1
ATOM 2067 C C . THR B 1 25 ? -6.691 -36.875 -7.469 1 87.12 25 THR B C 1
ATOM 2069 O O . THR B 1 25 ? -6.32 -37.656 -8.359 1 87.12 25 THR B O 1
ATOM 2072 N N . GLY B 1 26 ? -7.91 -36.75 -7.012 1 87.69 26 GLY B N 1
ATOM 2073 C CA . GLY B 1 26 ? -8.961 -37.5 -7.691 1 87.69 26 GLY B CA 1
ATOM 2074 C C . GLY B 1 26 ? -9.203 -37.031 -9.109 1 87.69 26 GLY B C 1
ATOM 2075 O O . GLY B 1 26 ? -9.398 -37.844 -10.016 1 87.69 26 GLY B O 1
ATOM 2076 N N . GLN B 1 27 ? -9.109 -35.75 -9.336 1 84.69 27 GLN B N 1
ATOM 2077 C CA . GLN B 1 27 ? -9.391 -35.156 -10.641 1 84.69 27 GLN B CA 1
ATOM 2078 C C . GLN B 1 27 ? -8.211 -35.312 -11.594 1 84.69 27 GLN B C 1
ATOM 2080 O O . GLN B 1 27 ? -8.398 -35.438 -12.805 1 84.69 27 GLN B O 1
ATOM 2085 N N . PHE B 1 28 ? -7.031 -35.344 -10.961 1 85.81 28 PHE B N 1
ATOM 2086 C CA . PHE B 1 28 ? -5.816 -35.438 -11.766 1 85.81 28 PHE B CA 1
ATOM 2087 C C . PHE B 1 28 ? -4.906 -36.531 -11.258 1 85.81 28 PHE B C 1
ATOM 2089 O O . PHE B 1 28 ? -3.816 -36.281 -10.75 1 85.81 28 PHE B O 1
ATOM 2096 N N . PRO B 1 29 ? -5.203 -37.75 -11.57 1 85.94 29 PRO B N 1
ATOM 2097 C CA . PRO B 1 29 ? -4.496 -38.906 -10.992 1 85.94 29 PRO B CA 1
ATOM 2098 C C . PRO B 1 29 ? -3.051 -39 -11.477 1 85.94 29 PRO B C 1
ATOM 2100 O O . PRO B 1 29 ? -2.217 -39.625 -10.805 1 85.94 29 PRO B O 1
ATOM 2103 N N . LYS B 1 30 ? -2.748 -38.469 -12.586 1 88.56 30 LYS B N 1
ATOM 2104 C CA . LYS B 1 30 ? -1.392 -38.562 -13.117 1 88.56 30 LYS B CA 1
ATOM 2105 C C . LYS B 1 30 ? -0.505 -37.438 -12.578 1 88.56 30 LYS B C 1
ATOM 2107 O O . LYS B 1 30 ? 0.712 -37.469 -12.766 1 88.56 30 LYS B O 1
ATOM 2112 N N . ALA B 1 31 ? -1.156 -36.5 -11.953 1 85.62 31 ALA B N 1
ATOM 2113 C CA . ALA B 1 31 ? -0.406 -35.375 -11.414 1 85.62 31 ALA B CA 1
ATOM 2114 C C . ALA B 1 31 ? -0.03 -35.594 -9.953 1 85.62 31 ALA B C 1
ATOM 2116 O O . ALA B 1 31 ? -0.772 -36.25 -9.211 1 85.62 31 ALA B O 1
ATOM 2117 N N . LYS B 1 32 ? 1.132 -35.219 -9.578 1 88.06 32 LYS B N 1
ATOM 2118 C CA . LYS B 1 32 ? 1.495 -35.219 -8.164 1 88.06 32 LYS B CA 1
ATOM 2119 C C . LYS B 1 32 ? 0.966 -33.969 -7.457 1 88.06 32 LYS B C 1
ATOM 2121 O O . LYS B 1 32 ? 1.347 -32.844 -7.793 1 88.06 32 LYS B O 1
ATOM 2126 N N . VAL B 1 33 ? 0.074 -34.156 -6.523 1 88.81 33 VAL B N 1
ATOM 2127 C CA . VAL B 1 33 ? -0.533 -33.062 -5.762 1 88.81 33 VAL B CA 1
ATOM 2128 C C . VAL B 1 33 ? -0.166 -33.188 -4.285 1 88.81 33 VAL B C 1
ATOM 2130 O O . VAL B 1 33 ? -0.365 -34.25 -3.684 1 88.81 33 VAL B O 1
ATOM 2133 N N . VAL B 1 34 ? 0.447 -32.188 -3.779 1 87.75 34 VAL B N 1
ATOM 2134 C CA . VAL B 1 34 ? 0.773 -32.156 -2.357 1 87.75 34 VAL B CA 1
ATOM 2135 C C . VAL B 1 34 ? 0.281 -30.859 -1.735 1 87.75 34 VAL B C 1
ATOM 2137 O O . VAL B 1 34 ? 0.063 -29.875 -2.439 1 87.75 34 VAL B O 1
ATOM 2140 N N . GLY B 1 35 ? -0.031 -30.906 -0.458 1 85 35 GLY B N 1
ATOM 2141 C CA . GLY B 1 35 ? -0.55 -29.734 0.227 1 85 35 GLY B CA 1
ATOM 2142 C C . GLY B 1 35 ? 0.049 -29.531 1.607 1 85 35 GLY B C 1
ATOM 2143 O O . GLY B 1 35 ? 0.319 -30.5 2.318 1 85 35 GLY B O 1
ATOM 2144 N N . CYS B 1 36 ? 0.295 -28.344 1.909 1 83.81 36 CYS B N 1
ATOM 2145 C CA . CYS B 1 36 ? 0.753 -27.969 3.242 1 83.81 36 CYS B CA 1
ATOM 2146 C C . CYS B 1 36 ? 0.124 -26.656 3.688 1 83.81 36 CYS B C 1
ATOM 2148 O O . CYS B 1 36 ? -0.015 -25.734 2.889 1 83.81 36 CYS B O 1
ATOM 2150 N N . ALA B 1 37 ? -0.307 -26.609 4.887 1 85.38 37 ALA B N 1
ATOM 2151 C CA . ALA B 1 37 ? -0.843 -25.359 5.438 1 85.38 37 ALA B CA 1
ATOM 2152 C C . ALA B 1 37 ? 0.267 -24.344 5.664 1 85.38 37 ALA B C 1
ATOM 2154 O O . ALA B 1 37 ? 1.365 -24.688 6.098 1 85.38 37 ALA B O 1
ATOM 2155 N N . ALA B 1 38 ? 0.011 -23.125 5.281 1 88.38 38 ALA B N 1
ATOM 2156 C CA . ALA B 1 38 ? 0.998 -22.062 5.469 1 88.38 38 ALA B CA 1
ATOM 2157 C C . ALA B 1 38 ? 0.322 -20.75 5.828 1 88.38 38 ALA B C 1
ATOM 2159 O O . ALA 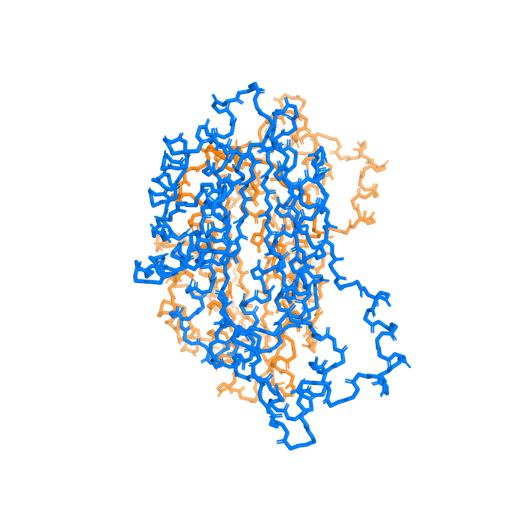B 1 38 ? -0.725 -20.406 5.273 1 88.38 38 ALA B O 1
ATOM 2160 N N . ASP B 1 39 ? 0.874 -20.078 6.773 1 90.62 39 ASP B N 1
ATOM 2161 C CA . ASP B 1 39 ? 0.476 -18.719 7.117 1 90.62 39 ASP B CA 1
ATOM 2162 C C . ASP B 1 39 ? 1.288 -17.688 6.332 1 90.62 39 ASP B C 1
ATOM 2164 O O . ASP B 1 39 ? 2.479 -17.5 6.59 1 90.62 39 ASP B O 1
ATOM 2168 N N . VAL B 1 40 ? 0.636 -17 5.422 1 93.25 40 VAL B N 1
ATOM 2169 C CA . VAL B 1 40 ? 1.346 -16.125 4.5 1 93.25 40 VAL B CA 1
ATOM 2170 C C . VAL B 1 40 ? 1.918 -14.93 5.258 1 93.25 40 VAL B C 1
ATOM 2172 O O . VAL B 1 40 ? 2.762 -14.195 4.734 1 93.25 40 VAL B O 1
ATOM 2175 N N . THR B 1 41 ? 1.426 -14.688 6.492 1 94.06 41 THR B N 1
ATOM 2176 C CA . THR B 1 41 ? 1.907 -13.555 7.273 1 94.06 41 THR B CA 1
ATOM 2177 C C . THR B 1 41 ? 3.123 -13.953 8.109 1 94.06 41 THR B C 1
ATOM 2179 O O . THR B 1 41 ? 3.586 -13.172 8.945 1 94.06 41 THR B O 1
ATOM 2182 N N . SER B 1 42 ? 3.623 -15.156 7.898 1 94.44 42 SER B N 1
ATOM 2183 C CA . SER B 1 42 ? 4.797 -15.648 8.609 1 94.44 42 SER B CA 1
ATOM 2184 C C . SER B 1 42 ? 5.895 -16.078 7.633 1 94.44 42 SER B C 1
ATOM 2186 O O . SER B 1 42 ? 5.719 -17.016 6.863 1 94.44 42 SER B O 1
ATOM 2188 N N . GLU B 1 43 ? 7.02 -15.406 7.738 1 97 43 GLU B N 1
ATOM 2189 C CA . GLU B 1 43 ? 8.141 -15.75 6.867 1 97 43 GLU B CA 1
ATOM 2190 C C . GLU B 1 43 ? 8.57 -17.203 7.07 1 97 43 GLU B C 1
ATOM 2192 O O . GLU B 1 43 ? 8.828 -17.922 6.102 1 97 43 GLU B O 1
ATOM 2197 N N . ASP B 1 44 ? 8.648 -17.609 8.336 1 96.69 44 ASP B N 1
ATOM 2198 C CA . ASP B 1 44 ? 9.039 -18.969 8.648 1 96.69 44 ASP B CA 1
ATOM 2199 C C . ASP B 1 44 ? 8.086 -19.984 8.008 1 96.69 44 ASP B C 1
ATOM 2201 O O . ASP B 1 44 ? 8.523 -21 7.484 1 96.69 44 ASP B O 1
ATOM 2205 N N . SER B 1 45 ? 6.812 -19.688 8.07 1 93.25 45 SER B N 1
ATOM 2206 C CA . SER B 1 45 ? 5.809 -20.562 7.48 1 93.25 45 SER B CA 1
ATOM 2207 C C . SER B 1 45 ? 5.98 -20.672 5.969 1 93.25 45 SER B C 1
ATOM 2209 O O . SER B 1 45 ? 5.891 -21.75 5.398 1 93.25 45 SER B O 1
ATOM 2211 N N . LEU B 1 46 ? 6.305 -19.578 5.32 1 94.69 46 LEU B N 1
ATOM 2212 C CA . LEU B 1 46 ? 6.488 -19.547 3.871 1 94.69 46 LEU B CA 1
ATOM 2213 C C . LEU B 1 46 ? 7.785 -20.25 3.473 1 94.69 46 LEU B C 1
ATOM 2215 O O . LEU B 1 46 ? 7.848 -20.906 2.43 1 94.69 46 LEU B O 1
ATOM 2219 N N . CYS B 1 47 ? 8.812 -20.078 4.344 1 96.12 47 CYS B N 1
ATOM 2220 C CA . CYS B 1 47 ? 10.047 -20.828 4.102 1 96.12 47 CYS B CA 1
ATOM 2221 C C . CYS B 1 47 ? 9.805 -22.328 4.164 1 96.12 47 CYS B C 1
ATOM 2223 O O . CYS B 1 47 ? 10.328 -23.078 3.34 1 96.12 47 CYS B O 1
ATOM 2225 N N . ALA B 1 48 ? 9.016 -22.688 5.152 1 93.62 48 ALA B N 1
ATOM 2226 C CA . ALA B 1 48 ? 8.664 -24.094 5.273 1 93.62 48 ALA B CA 1
ATOM 2227 C C . ALA B 1 48 ? 7.891 -24.578 4.047 1 93.62 48 ALA B C 1
ATOM 2229 O O . ALA B 1 48 ? 8.094 -25.703 3.572 1 93.62 48 ALA B O 1
ATOM 2230 N N . LEU B 1 49 ? 7.027 -23.734 3.529 1 91.56 49 LEU B N 1
ATOM 2231 C CA . LEU B 1 49 ? 6.27 -24.062 2.326 1 91.56 49 LEU B CA 1
ATOM 2232 C C . LEU B 1 49 ? 7.203 -24.25 1.133 1 91.56 49 LEU B C 1
ATOM 2234 O O . LEU B 1 49 ? 7.047 -25.203 0.362 1 91.56 49 LEU B O 1
ATOM 2238 N N . ALA B 1 50 ? 8.188 -23.359 0.945 1 94 50 ALA B N 1
ATOM 2239 C CA . ALA B 1 50 ? 9.156 -23.453 -0.143 1 94 50 ALA B CA 1
ATOM 2240 C C . ALA B 1 50 ? 9.984 -24.734 -0.027 1 94 50 ALA B C 1
ATOM 2242 O O . ALA B 1 50 ? 10.188 -25.438 -1.018 1 94 50 ALA B O 1
ATOM 2243 N N . ALA B 1 51 ? 10.398 -25.016 1.218 1 93.75 51 ALA B N 1
ATOM 2244 C CA . ALA B 1 51 ? 11.18 -26.219 1.46 1 93.75 51 ALA B CA 1
ATOM 2245 C C . ALA B 1 51 ? 10.367 -27.469 1.139 1 93.75 51 ALA B C 1
ATOM 2247 O O . ALA B 1 51 ? 10.883 -28.422 0.546 1 93.75 51 ALA B O 1
ATOM 2248 N N . TYR B 1 52 ? 9.117 -27.438 1.574 1 90.88 52 TYR B N 1
ATOM 2249 C CA . TYR B 1 52 ? 8.211 -28.547 1.296 1 90.88 52 TYR B CA 1
ATOM 2250 C C . TYR B 1 52 ? 8.055 -28.75 -0.205 1 90.88 52 TYR B C 1
ATOM 2252 O O . TYR B 1 52 ? 8.086 -29.891 -0.68 1 90.88 52 TYR B O 1
ATOM 2260 N N . GLY B 1 53 ? 7.906 -27.703 -0.981 1 89.69 53 GLY B N 1
ATOM 2261 C CA . GLY B 1 53 ? 7.836 -27.797 -2.432 1 89.69 53 GLY B CA 1
ATOM 2262 C C . GLY B 1 53 ? 9.086 -28.375 -3.059 1 89.69 53 GLY B C 1
ATOM 2263 O O . GLY B 1 53 ? 9.008 -29.234 -3.939 1 89.69 53 GLY B O 1
ATOM 2264 N N . LYS B 1 54 ? 10.195 -27.922 -2.572 1 90.88 54 LYS B N 1
ATOM 2265 C CA . LYS B 1 54 ? 11.469 -28.438 -3.078 1 90.88 54 LYS B CA 1
ATOM 2266 C C . LYS B 1 54 ? 11.602 -29.922 -2.797 1 90.88 54 LYS B C 1
ATOM 2268 O O . LYS B 1 54 ? 12.016 -30.688 -3.672 1 90.88 54 LYS B O 1
ATOM 2273 N N . GLN B 1 55 ? 11.227 -30.328 -1.637 1 91.94 55 GLN B N 1
ATOM 2274 C CA . GLN B 1 55 ? 11.359 -31.719 -1.211 1 91.94 55 GLN B CA 1
ATOM 2275 C C . GLN B 1 55 ? 10.445 -32.625 -2.029 1 91.94 55 GLN B C 1
ATOM 2277 O O . GLN B 1 55 ? 10.859 -33.719 -2.432 1 91.94 55 GLN B O 1
ATOM 2282 N N . HIS B 1 56 ? 9.289 -32.156 -2.359 1 90.38 56 HIS B N 1
ATOM 2283 C CA . HIS B 1 56 ? 8.281 -33.031 -2.916 1 90.38 56 HIS B CA 1
ATOM 2284 C C . HIS B 1 56 ? 8.156 -32.875 -4.426 1 90.38 56 HIS B C 1
ATOM 2286 O O . HIS B 1 56 ? 7.75 -33.781 -5.133 1 90.38 56 HIS B O 1
ATOM 2292 N N . LEU B 1 57 ? 8.5 -31.672 -4.887 1 89.44 57 LEU B N 1
ATOM 2293 C CA . LEU B 1 57 ? 8.266 -31.406 -6.301 1 89.44 57 LEU B CA 1
ATOM 2294 C C . LEU B 1 57 ? 9.586 -31.188 -7.039 1 89.44 57 LEU B C 1
ATOM 2296 O O . LEU B 1 57 ? 9.602 -31.062 -8.266 1 89.44 57 LEU B O 1
ATOM 2300 N N . GLY B 1 58 ? 10.719 -31.094 -6.328 1 89.44 58 GLY B N 1
ATOM 2301 C CA . GLY B 1 58 ? 12.039 -30.969 -6.938 1 89.44 58 GLY B CA 1
ATOM 2302 C C . GLY B 1 58 ? 12.445 -29.531 -7.188 1 89.44 58 GLY B C 1
ATOM 2303 O O . GLY B 1 58 ? 13.555 -29.266 -7.664 1 89.44 58 GLY B O 1
ATOM 2304 N N . GLY B 1 59 ? 11.562 -28.609 -6.961 1 90.12 59 GLY B N 1
ATOM 2305 C CA . GLY B 1 59 ? 11.836 -27.203 -7.172 1 90.12 59 GLY B CA 1
ATOM 2306 C C . GLY B 1 59 ? 10.586 -26.375 -7.387 1 90.12 59 GLY B C 1
ATOM 2307 O O . GLY B 1 59 ? 9.477 -26.906 -7.387 1 90.12 59 GLY B O 1
ATOM 2308 N N . ILE B 1 60 ? 10.75 -25.078 -7.535 1 91.75 60 ILE B N 1
ATOM 2309 C CA . ILE B 1 60 ? 9.617 -24.172 -7.707 1 91.75 60 ILE B CA 1
ATOM 2310 C C . ILE B 1 60 ? 9.742 -23.422 -9.031 1 91.75 60 ILE B C 1
ATOM 2312 O O . ILE B 1 60 ? 10.656 -22.625 -9.211 1 91.75 60 ILE B O 1
ATOM 2316 N N . ASP B 1 61 ? 8.82 -23.703 -9.938 1 93.06 61 ASP B N 1
ATOM 2317 C CA . ASP B 1 61 ? 8.805 -23.016 -11.227 1 93.06 61 ASP B CA 1
ATOM 2318 C C . ASP B 1 61 ? 7.879 -21.812 -11.195 1 93.06 61 ASP B C 1
ATOM 2320 O O . ASP B 1 61 ? 8.125 -20.812 -11.891 1 93.06 61 ASP B O 1
ATOM 2324 N N . ILE B 1 62 ? 6.828 -21.953 -10.422 1 95.25 62 ILE B N 1
ATOM 2325 C CA . ILE B 1 62 ? 5.805 -20.922 -10.352 1 95.25 62 ILE B CA 1
ATOM 2326 C C . ILE B 1 62 ? 5.383 -20.719 -8.898 1 95.25 62 ILE B C 1
ATOM 2328 O O . ILE B 1 62 ? 5.129 -21.688 -8.172 1 95.25 62 ILE B O 1
ATOM 2332 N N . TRP B 1 63 ? 5.434 -19.516 -8.438 1 95.19 63 TRP B N 1
ATOM 2333 C CA . TRP B 1 63 ? 4.914 -19.109 -7.141 1 95.19 63 TRP B CA 1
ATOM 2334 C C . TRP B 1 63 ? 3.816 -18.062 -7.301 1 95.19 63 TRP B C 1
ATOM 2336 O O . TRP B 1 63 ? 4.027 -17.031 -7.938 1 95.19 63 TRP B O 1
ATOM 2346 N N . ILE B 1 64 ? 2.648 -18.328 -6.801 1 95.31 64 ILE B N 1
ATOM 2347 C CA . ILE B 1 64 ? 1.543 -17.375 -6.914 1 95.31 64 ILE B CA 1
ATOM 2348 C C . ILE B 1 64 ? 1.146 -16.875 -5.527 1 95.31 64 ILE B C 1
ATOM 2350 O O . ILE B 1 64 ? 0.691 -17.656 -4.688 1 95.31 64 ILE B O 1
ATOM 2354 N N . ASN B 1 65 ? 1.396 -15.641 -5.258 1 95.06 65 ASN B N 1
ATOM 2355 C CA . ASN B 1 65 ? 0.812 -14.992 -4.09 1 95.06 65 ASN B CA 1
ATOM 2356 C C . ASN B 1 65 ? -0.665 -14.672 -4.305 1 95.06 65 ASN B C 1
ATOM 2358 O O . ASN B 1 65 ? -1.003 -13.609 -4.832 1 95.06 65 ASN B O 1
ATOM 2362 N N . ASN B 1 66 ? -1.478 -15.516 -3.785 1 89.88 66 ASN B N 1
ATOM 2363 C CA . ASN B 1 66 ? -2.906 -15.438 -4.074 1 89.88 66 ASN B CA 1
ATOM 2364 C C . ASN B 1 66 ? -3.701 -15 -2.846 1 89.88 66 ASN B C 1
ATOM 2366 O O . ASN B 1 66 ? -4.809 -14.477 -2.973 1 89.88 66 ASN B O 1
ATOM 2370 N N . ALA B 1 67 ? -3.109 -15.219 -1.691 1 82.69 67 ALA B N 1
ATOM 2371 C CA . ALA B 1 67 ? -3.848 -14.914 -0.469 1 82.69 67 ALA B CA 1
ATOM 2372 C C . ALA B 1 67 ? -4.238 -13.445 -0.415 1 82.69 67 ALA B C 1
ATOM 2374 O O . ALA B 1 67 ? -3.436 -12.57 -0.746 1 82.69 67 ALA B O 1
ATOM 2375 N N . GLY B 1 68 ? -5.473 -13.195 -0.156 1 87.5 68 GLY B N 1
ATOM 2376 C CA . GLY B 1 68 ? -6.043 -11.867 0.031 1 87.5 68 GLY B CA 1
ATOM 2377 C C . GLY B 1 68 ? -7.312 -11.883 0.865 1 87.5 68 GLY B C 1
ATOM 2378 O O . GLY B 1 68 ? -8.109 -12.812 0.774 1 87.5 68 GLY B O 1
ATOM 2379 N N . VAL B 1 69 ? -7.41 -10.922 1.658 1 89.06 69 VAL B N 1
ATOM 2380 C CA . VAL B 1 69 ? -8.617 -10.82 2.471 1 89.06 69 VAL B CA 1
ATOM 2381 C C . VAL B 1 69 ? -9.164 -9.391 2.406 1 89.06 69 VAL B C 1
ATOM 2383 O O . VAL B 1 69 ? -8.422 -8.453 2.092 1 89.06 69 VAL B O 1
ATOM 2386 N N . THR B 1 70 ? -10.406 -9.312 2.582 1 90.06 70 THR B N 1
ATOM 2387 C CA . THR B 1 70 ? -11.094 -8.039 2.746 1 90.06 70 THR B CA 1
ATOM 2388 C C . THR B 1 70 ? -11.945 -8.039 4.012 1 90.06 70 THR B C 1
ATOM 2390 O O . THR B 1 70 ? -12.094 -9.078 4.664 1 90.06 70 THR B O 1
ATOM 2393 N N . GLN B 1 71 ? -12.312 -6.844 4.418 1 89.19 71 GLN B N 1
ATOM 2394 C CA . GLN B 1 71 ? -13.188 -6.793 5.586 1 89.19 71 GLN B CA 1
ATOM 2395 C C . GLN B 1 71 ? -14.555 -7.398 5.27 1 89.19 71 GLN B C 1
ATOM 2397 O O . GLN B 1 71 ? -15.086 -7.211 4.176 1 89.19 71 GLN B O 1
ATOM 2402 N N . THR B 1 72 ? -15.086 -8.18 6.156 1 80.94 72 THR B N 1
ATOM 2403 C CA . THR B 1 72 ? -16.375 -8.844 5.992 1 80.94 72 THR B CA 1
ATOM 2404 C C . THR B 1 72 ? -17.5 -7.816 5.918 1 80.94 72 THR B C 1
ATOM 2406 O O . THR B 1 72 ? -18.391 -7.922 5.066 1 80.94 72 THR B O 1
ATOM 2409 N N . ASP B 1 73 ? -17.422 -6.875 6.816 1 85.38 73 ASP B N 1
ATOM 2410 C CA . ASP B 1 73 ? -18.406 -5.793 6.828 1 85.38 73 ASP B CA 1
ATOM 2411 C C . ASP B 1 73 ? -17.859 -4.551 6.125 1 85.38 73 ASP B C 1
ATOM 2413 O O . ASP B 1 73 ? -16.859 -3.969 6.566 1 85.38 73 ASP B O 1
ATOM 2417 N N . LYS B 1 74 ? -18.484 -4.262 5.062 1 88.94 74 LYS B N 1
ATOM 2418 C CA . LYS B 1 74 ? -18.094 -3.035 4.371 1 88.94 74 LYS B CA 1
ATOM 2419 C C . LYS B 1 74 ? -18.422 -1.804 5.207 1 88.94 74 LYS B C 1
ATOM 2421 O O . LYS B 1 74 ? -19.594 -1.511 5.453 1 88.94 74 LYS B O 1
ATOM 2426 N N . THR B 1 75 ? -17.406 -1.166 5.703 1 94.44 75 THR B N 1
ATOM 2427 C CA . THR B 1 75 ? -17.547 -0.009 6.578 1 94.44 75 THR B CA 1
ATOM 2428 C C . THR B 1 75 ? -16.469 1.027 6.289 1 94.44 75 THR B C 1
ATOM 2430 O O . THR B 1 75 ? -15.344 0.673 5.93 1 94.44 75 THR B O 1
ATOM 2433 N N . PRO B 1 76 ? -16.812 2.309 6.449 1 97.88 76 PRO B N 1
ATOM 2434 C CA . PRO B 1 76 ? -15.781 3.328 6.258 1 97.88 76 PRO B CA 1
ATOM 2435 C C . PRO B 1 76 ? -14.586 3.139 7.188 1 97.88 76 PRO B C 1
ATOM 2437 O O . PRO B 1 76 ? -14.711 2.51 8.242 1 97.88 76 PRO B O 1
ATOM 2440 N N . VAL B 1 77 ? -13.453 3.666 6.793 1 98.56 77 VAL B N 1
ATOM 2441 C CA . VAL B 1 77 ? -12.203 3.475 7.516 1 98.56 77 VAL B CA 1
ATOM 2442 C C . VAL B 1 77 ? -12.359 3.934 8.961 1 98.56 77 VAL B C 1
ATOM 2444 O O . VAL B 1 77 ? -11.906 3.258 9.891 1 98.56 77 VAL B O 1
ATOM 2447 N N . HIS B 1 78 ? -13.102 5.066 9.18 1 98.38 78 HIS B N 1
ATOM 2448 C CA . HIS B 1 78 ? -13.172 5.641 10.516 1 98.38 78 HIS B CA 1
ATOM 2449 C C . HIS B 1 78 ? -14.008 4.773 11.445 1 98.38 78 HIS B C 1
ATOM 2451 O O . HIS B 1 78 ? -13.977 4.949 12.672 1 98.38 78 HIS B O 1
ATOM 2457 N N . LYS B 1 79 ? -14.734 3.758 10.898 1 98.12 79 LYS B N 1
ATOM 2458 C CA . LYS B 1 79 ? -15.547 2.846 11.703 1 98.12 79 LYS B CA 1
ATOM 2459 C C . LYS B 1 79 ? -14.961 1.437 11.688 1 98.12 79 LYS B C 1
ATOM 2461 O O . LYS B 1 79 ? -15.5 0.529 12.32 1 98.12 79 LYS B O 1
ATOM 2466 N N . THR B 1 80 ? -13.922 1.185 10.969 1 97.88 80 THR B N 1
ATOM 2467 C CA . THR B 1 80 ? -13.312 -0.133 10.852 1 97.88 80 THR B CA 1
ATOM 2468 C C . THR B 1 80 ? -12.391 -0.411 12.039 1 97.88 80 THR B C 1
ATOM 2470 O O . THR B 1 80 ? -11.523 0.399 12.359 1 97.88 80 THR B O 1
ATOM 2473 N N . PRO B 1 81 ? -12.586 -1.538 12.734 1 98 81 PRO B N 1
ATOM 2474 C CA . PRO B 1 81 ? -11.703 -1.864 13.859 1 98 81 PRO B CA 1
ATOM 2475 C C . PRO B 1 81 ? -10.234 -1.984 13.438 1 98 81 PRO B C 1
ATOM 2477 O O . PRO B 1 81 ? -9.938 -2.48 12.344 1 98 81 PRO B O 1
ATOM 2480 N N . GLU B 1 82 ? -9.328 -1.559 14.32 1 98.06 82 GLU B N 1
ATOM 2481 C CA . GLU B 1 82 ? -7.895 -1.643 14.07 1 98.06 82 GLU B CA 1
ATOM 2482 C C . GLU B 1 82 ? -7.484 -3.062 13.688 1 98.06 82 GLU B C 1
ATOM 2484 O O . GLU B 1 82 ? -6.664 -3.258 12.789 1 98.06 82 GLU B O 1
ATOM 2489 N N . SER B 1 83 ? -8.031 -4.008 14.414 1 97.81 83 SER B N 1
ATOM 2490 C CA . SER B 1 83 ? -7.676 -5.398 14.172 1 97.81 83 SER B CA 1
ATOM 2491 C C . SER B 1 83 ? -7.977 -5.805 12.727 1 97.81 83 SER B C 1
ATOM 2493 O O . SER B 1 83 ? -7.223 -6.566 12.125 1 97.81 83 SER B O 1
ATOM 2495 N N . VAL B 1 84 ? -9.047 -5.285 12.164 1 96.75 84 VAL B N 1
ATOM 2496 C CA . VAL B 1 84 ? -9.438 -5.594 10.789 1 96.75 84 VAL B CA 1
ATOM 2497 C C . VAL B 1 84 ? -8.484 -4.902 9.812 1 96.75 84 VAL B C 1
ATOM 2499 O O . VAL B 1 84 ? -8 -5.523 8.867 1 96.75 84 VAL B O 1
ATOM 2502 N N . LEU B 1 85 ? -8.172 -3.609 10.07 1 98.19 85 LEU B N 1
ATOM 2503 C CA . LEU B 1 85 ? -7.227 -2.883 9.234 1 98.19 85 LEU B CA 1
ATOM 2504 C C . LEU B 1 85 ? -5.891 -3.619 9.156 1 98.19 85 LEU B C 1
ATOM 2506 O O . LEU B 1 85 ? -5.359 -3.842 8.07 1 98.19 85 LEU B O 1
ATOM 2510 N N . ARG B 1 86 ? -5.438 -4.07 10.297 1 98.06 86 ARG B N 1
ATOM 2511 C CA . ARG B 1 86 ? -4.141 -4.734 10.391 1 98.06 86 ARG B CA 1
ATOM 2512 C C . ARG B 1 86 ? -4.168 -6.086 9.688 1 98.06 86 ARG B C 1
ATOM 2514 O O . ARG B 1 86 ? -3.223 -6.449 8.984 1 98.06 86 ARG B O 1
ATOM 2521 N N . ALA B 1 87 ? -5.219 -6.797 9.906 1 96.38 87 ALA B N 1
ATOM 2522 C CA . ALA B 1 87 ? -5.316 -8.125 9.305 1 96.38 87 ALA B CA 1
ATOM 2523 C C . ALA B 1 87 ? -5.27 -8.047 7.781 1 96.38 87 ALA B C 1
ATOM 2525 O O . ALA B 1 87 ? -4.602 -8.859 7.133 1 96.38 87 ALA B O 1
ATOM 2526 N N . VAL B 1 88 ? -5.965 -7.074 7.223 1 96.75 88 VAL B N 1
ATOM 2527 C CA . VAL B 1 88 ? -6.004 -6.906 5.773 1 96.75 88 VAL B CA 1
ATOM 2528 C C . VAL B 1 88 ? -4.621 -6.512 5.262 1 96.75 88 VAL B C 1
ATOM 2530 O O . VAL B 1 88 ? -4.113 -7.105 4.309 1 96.75 88 VAL B O 1
ATOM 2533 N N . VAL B 1 89 ? -3.986 -5.559 5.922 1 98.56 89 VAL B N 1
ATOM 2534 C CA . VAL B 1 89 ? -2.668 -5.102 5.496 1 98.56 89 VAL B CA 1
ATOM 2535 C C . VAL B 1 89 ? -1.652 -6.23 5.645 1 98.56 89 VAL B C 1
ATOM 2537 O O . VAL B 1 89 ? -0.835 -6.461 4.75 1 98.56 89 VAL B O 1
ATOM 2540 N N . ASP B 1 90 ? -1.716 -6.945 6.738 1 97.31 90 ASP B N 1
ATOM 2541 C CA . ASP B 1 90 ? -0.781 -8.031 7.02 1 97.31 90 ASP B CA 1
ATOM 2542 C C . ASP B 1 90 ? -0.871 -9.125 5.961 1 97.31 90 ASP B C 1
ATOM 2544 O O . ASP B 1 90 ? 0.151 -9.586 5.449 1 97.31 90 ASP B O 1
ATOM 2548 N N . THR B 1 91 ? -2.031 -9.461 5.641 1 94.88 91 THR B N 1
ATOM 2549 C CA . THR B 1 91 ? -2.221 -10.555 4.691 1 94.88 91 THR B CA 1
ATOM 2550 C C . THR B 1 91 ? -1.927 -10.086 3.268 1 94.88 91 THR B C 1
ATOM 2552 O O . THR B 1 91 ? -1.148 -10.711 2.549 1 94.88 91 THR B O 1
ATOM 2555 N N . ASN B 1 92 ? -2.498 -8.961 2.857 1 97.06 92 ASN B N 1
ATOM 2556 C CA . ASN B 1 92 ? -2.506 -8.562 1.454 1 97.06 92 ASN B CA 1
ATOM 2557 C C . ASN B 1 92 ? -1.173 -7.941 1.04 1 97.06 92 ASN B C 1
ATOM 2559 O O . ASN B 1 92 ? -0.758 -8.07 -0.113 1 97.06 92 ASN B O 1
ATOM 2563 N N . LEU B 1 93 ? -0.544 -7.227 1.983 1 98.5 93 LEU B N 1
ATOM 2564 C CA . LEU B 1 93 ? 0.677 -6.539 1.58 1 98.5 93 LEU B CA 1
ATOM 2565 C C . LEU B 1 93 ? 1.903 -7.195 2.205 1 98.5 93 LEU B C 1
ATOM 2567 O O . LEU B 1 93 ? 2.824 -7.605 1.494 1 98.5 93 LEU B O 1
ATOM 2571 N N . VAL B 1 94 ? 1.914 -7.363 3.547 1 98.38 94 VAL B N 1
ATOM 2572 C CA . VAL B 1 94 ? 3.057 -8.008 4.188 1 98.38 94 VAL B CA 1
ATOM 2573 C C . VAL B 1 94 ? 3.205 -9.43 3.67 1 98.38 94 VAL B C 1
ATOM 2575 O O . VAL B 1 94 ? 4.309 -9.859 3.326 1 98.38 94 VAL B O 1
ATOM 2578 N N . GLY B 1 95 ? 2.084 -10.141 3.619 1 96.62 95 GLY B N 1
ATOM 2579 C CA . GLY B 1 95 ? 2.109 -11.5 3.09 1 96.62 95 GLY B CA 1
ATOM 2580 C C . GLY B 1 95 ? 2.682 -11.578 1.688 1 96.62 95 GLY B C 1
ATOM 2581 O O . GLY B 1 95 ? 3.465 -12.484 1.384 1 96.62 95 GLY B O 1
ATOM 2582 N N . THR B 1 96 ? 2.297 -10.633 0.816 1 97.88 96 THR B N 1
ATOM 2583 C CA . THR B 1 96 ? 2.809 -10.602 -0.55 1 97.88 96 THR B CA 1
ATOM 2584 C C . THR B 1 96 ? 4.309 -10.312 -0.56 1 97.88 96 THR B C 1
ATOM 2586 O O . THR B 1 96 ? 5.062 -10.961 -1.289 1 97.88 96 THR B O 1
ATOM 2589 N N . LEU B 1 97 ? 4.754 -9.367 0.247 1 98.75 97 LEU B N 1
ATOM 2590 C CA . LEU B 1 97 ? 6.172 -9.039 0.352 1 98.75 97 LEU B CA 1
ATOM 2591 C C . LEU B 1 97 ? 6.98 -10.242 0.814 1 98.75 97 LEU B C 1
ATOM 2593 O O . LEU B 1 97 ? 8.008 -10.57 0.219 1 98.75 97 LEU B O 1
ATOM 2597 N N . LEU B 1 98 ? 6.488 -10.914 1.84 1 98.12 98 LEU B N 1
ATOM 2598 C CA . LEU B 1 98 ? 7.168 -12.094 2.365 1 98.12 98 LEU B CA 1
ATOM 2599 C C . LEU B 1 98 ? 7.152 -13.227 1.347 1 98.12 98 LEU B C 1
ATOM 2601 O O . LEU B 1 98 ? 8.148 -13.938 1.187 1 98.12 98 LEU B O 1
ATOM 2605 N N . GLY B 1 99 ? 5.992 -13.383 0.694 1 97.31 99 GLY B N 1
ATOM 2606 C CA . GLY B 1 99 ? 5.914 -14.367 -0.369 1 97.31 99 GLY B CA 1
ATOM 2607 C C . GLY B 1 99 ? 6.93 -14.141 -1.473 1 97.31 99 GLY B C 1
ATOM 2608 O O . GLY B 1 99 ? 7.586 -15.078 -1.928 1 97.31 99 GLY B O 1
ATOM 2609 N N . CYS B 1 100 ? 7.062 -12.914 -1.911 1 98.62 100 CYS B N 1
ATOM 2610 C CA . CYS B 1 100 ? 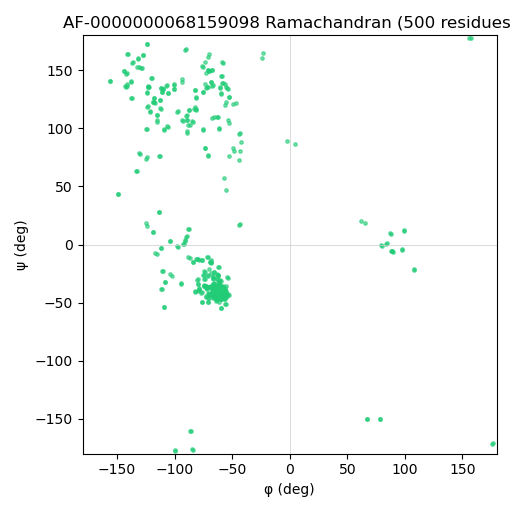8.062 -12.562 -2.916 1 98.62 100 CYS B CA 1
ATOM 2611 C C . CYS B 1 100 ? 9.469 -12.852 -2.408 1 98.62 100 CYS B C 1
ATOM 2613 O O . CYS B 1 100 ? 10.289 -13.43 -3.131 1 98.62 100 CYS B O 1
ATOM 2615 N N . LYS B 1 101 ? 9.742 -12.445 -1.177 1 98.75 101 LYS B N 1
ATOM 2616 C CA . LYS B 1 101 ? 11.047 -12.656 -0.564 1 98.75 101 LYS B CA 1
ATOM 2617 C C . LYS B 1 101 ? 11.438 -14.133 -0.593 1 98.75 101 LYS B C 1
ATOM 2619 O O . LYS B 1 101 ? 12.508 -14.492 -1.089 1 98.75 101 LYS B O 1
ATOM 2624 N N . VAL B 1 102 ? 10.555 -14.953 -0.135 1 97.69 102 VAL B N 1
ATOM 2625 C CA . VAL B 1 102 ? 10.828 -16.375 0.013 1 97.69 102 VAL B CA 1
ATOM 2626 C C . VAL B 1 102 ? 10.922 -17.031 -1.364 1 97.69 102 VAL B C 1
ATOM 2628 O O . VAL B 1 102 ? 11.828 -17.828 -1.618 1 97.69 102 VAL B O 1
ATOM 2631 N N . ALA B 1 103 ? 10.031 -16.688 -2.279 1 97.5 103 ALA B N 1
ATOM 2632 C CA . ALA B 1 103 ? 10.008 -17.266 -3.619 1 97.5 103 ALA B CA 1
ATOM 2633 C C . ALA B 1 103 ? 11.281 -16.922 -4.391 1 97.5 103 ALA B C 1
ATOM 2635 O O . ALA B 1 103 ? 11.898 -17.781 -5.008 1 97.5 103 ALA B O 1
ATOM 2636 N N . ILE B 1 104 ? 11.648 -15.625 -4.348 1 98.56 104 ILE B N 1
ATOM 2637 C CA . ILE B 1 104 ? 12.836 -15.18 -5.059 1 98.56 104 ILE B CA 1
ATOM 2638 C C . ILE B 1 104 ? 14.062 -15.922 -4.531 1 98.56 104 ILE B C 1
ATOM 2640 O O . ILE B 1 104 ? 14.867 -16.438 -5.312 1 98.56 104 ILE B O 1
ATOM 2644 N N . ASN B 1 105 ? 14.219 -16.016 -3.197 1 98.56 105 ASN B N 1
ATOM 2645 C CA . ASN B 1 105 ? 15.359 -16.719 -2.613 1 98.56 105 ASN B CA 1
ATOM 2646 C C . ASN B 1 105 ? 15.391 -18.188 -3.016 1 98.56 105 ASN B C 1
ATOM 2648 O O . ASN B 1 105 ? 16.438 -18.719 -3.373 1 98.56 105 ASN B O 1
ATOM 2652 N N . ALA B 1 106 ? 14.258 -18.828 -2.975 1 96.81 106 ALA B N 1
ATOM 2653 C CA . ALA B 1 106 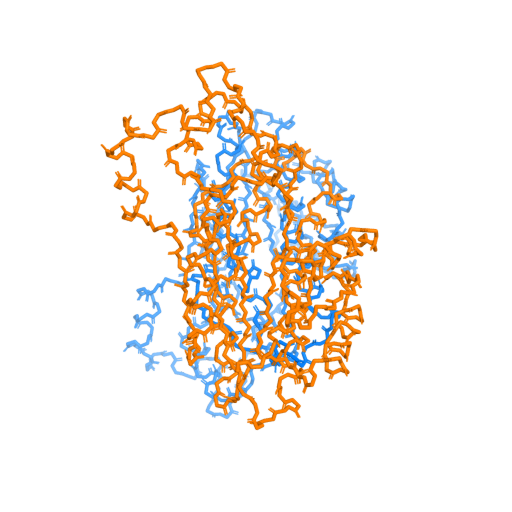? 14.164 -20.234 -3.338 1 96.81 106 ALA B CA 1
ATOM 2654 C C . ALA B 1 106 ? 14.562 -20.453 -4.797 1 96.81 106 ALA B C 1
ATOM 2656 O O . ALA B 1 106 ? 15.25 -21.422 -5.125 1 96.81 106 ALA B O 1
ATOM 2657 N N . MET B 1 107 ? 14.141 -19.578 -5.629 1 97.25 107 MET B N 1
ATOM 2658 C CA . MET B 1 107 ? 14.398 -19.703 -7.059 1 97.25 107 MET B CA 1
ATOM 2659 C C . MET B 1 107 ? 15.852 -19.375 -7.383 1 97.25 107 MET B C 1
ATOM 2661 O O . MET B 1 107 ? 16.453 -20 -8.25 1 97.25 107 MET B O 1
ATOM 2665 N N . LEU B 1 108 ? 16.406 -18.422 -6.66 1 97.56 108 LEU B N 1
ATOM 2666 C CA . LEU B 1 108 ? 17.797 -18.031 -6.879 1 97.56 108 LEU B CA 1
ATOM 2667 C C . LEU B 1 108 ? 18.734 -19.172 -6.492 1 97.56 108 LEU B C 1
ATOM 2669 O O . LEU B 1 108 ? 19.844 -19.266 -7.023 1 97.56 108 LEU B O 1
ATOM 2673 N N . GLU B 1 109 ? 18.312 -20 -5.578 1 96.06 109 GLU B N 1
ATOM 2674 C CA . GLU B 1 109 ? 19.109 -21.156 -5.148 1 96.06 109 GLU B CA 1
ATOM 2675 C C . GLU B 1 109 ? 19.219 -22.188 -6.262 1 96.06 109 GLU B C 1
ATOM 2677 O O . GLU B 1 109 ? 20.062 -23.094 -6.199 1 96.06 109 GLU B O 1
ATOM 2682 N N . GLU B 1 110 ? 18.375 -22.047 -7.266 1 93.62 110 GLU B N 1
ATOM 2683 C CA . GLU B 1 110 ? 18.375 -22.969 -8.391 1 93.62 110 GLU B CA 1
ATOM 2684 C C . GLU B 1 110 ? 18.562 -22.234 -9.711 1 93.62 110 GLU B C 1
ATOM 2686 O O . GLU B 1 110 ? 17.672 -22.25 -10.57 1 93.62 110 GLU B O 1
ATOM 2691 N N . PRO B 1 111 ? 19.734 -21.797 -10 1 90.31 111 PRO B N 1
ATOM 2692 C CA . PRO B 1 111 ? 19.969 -20.906 -11.141 1 90.31 111 PRO B CA 1
ATOM 2693 C C . PRO B 1 111 ? 19.766 -21.609 -12.484 1 90.31 111 PRO B C 1
ATOM 2695 O O . PRO B 1 111 ? 19.625 -20.953 -13.516 1 90.31 111 PRO B O 1
ATOM 2698 N N . GLN B 1 112 ? 19.734 -22.906 -12.438 1 92 112 GLN B N 1
ATOM 2699 C CA . GLN B 1 112 ? 19.547 -23.672 -13.664 1 92 112 GLN B CA 1
ATOM 2700 C C . GLN B 1 112 ? 18.078 -23.75 -14.062 1 92 112 GLN B C 1
ATOM 2702 O O . GLN B 1 112 ? 17.75 -24.156 -15.172 1 92 112 GLN B O 1
ATOM 2707 N N . ARG B 1 113 ? 17.25 -23.359 -13.156 1 92.06 113 ARG B N 1
ATOM 2708 C CA . ARG B 1 113 ? 15.797 -23.375 -13.336 1 92.06 113 ARG B CA 1
ATOM 2709 C C . ARG B 1 113 ? 15.242 -21.953 -13.391 1 92.06 113 ARG B C 1
ATOM 2711 O O . ARG B 1 113 ? 15.664 -21.078 -12.625 1 92.06 113 ARG B O 1
ATOM 2718 N N . LYS B 1 114 ? 14.336 -21.734 -14.391 1 94.44 114 LYS B N 1
ATOM 2719 C CA . LYS B 1 114 ? 13.641 -20.453 -14.414 1 94.44 114 LYS B CA 1
ATOM 2720 C C . LYS B 1 114 ? 12.453 -20.453 -13.461 1 94.44 114 LYS B C 1
ATOM 2722 O O . LYS B 1 114 ? 11.719 -21.438 -13.367 1 94.44 114 LYS B O 1
ATOM 2727 N N . GLY B 1 115 ? 12.367 -19.406 -12.68 1 96.38 115 GLY B N 1
ATOM 2728 C CA . GLY B 1 115 ? 11.242 -19.25 -11.766 1 96.38 115 GLY B CA 1
ATOM 2729 C C . GLY B 1 115 ? 10.43 -17.984 -12.031 1 96.38 115 GLY B C 1
ATOM 2730 O O . GLY B 1 115 ? 10.969 -16.969 -12.461 1 96.38 115 GLY B O 1
ATOM 2731 N N . HIS B 1 116 ? 9.086 -18.078 -11.867 1 97.88 116 HIS B N 1
ATOM 2732 C CA . HIS B 1 116 ? 8.188 -16.938 -12.016 1 97.88 116 HIS B CA 1
ATOM 2733 C C . HIS B 1 116 ? 7.348 -16.734 -10.758 1 97.88 116 HIS B C 1
ATOM 2735 O O . HIS B 1 116 ? 6.789 -17.688 -10.219 1 97.88 116 HIS B O 1
ATOM 2741 N N . VAL B 1 117 ? 7.328 -15.508 -10.297 1 97.94 117 VAL B N 1
ATOM 2742 C CA . VAL B 1 117 ? 6.465 -15.102 -9.195 1 97.94 117 VAL B CA 1
ATOM 2743 C C . VAL B 1 117 ? 5.297 -14.273 -9.727 1 97.94 117 VAL B C 1
ATOM 2745 O O . VAL B 1 117 ? 5.492 -13.367 -10.531 1 97.94 117 VAL B O 1
ATOM 2748 N N . PHE B 1 118 ? 4.109 -14.641 -9.32 1 97.81 118 PHE B N 1
ATOM 2749 C CA . PHE B 1 118 ? 2.91 -13.898 -9.695 1 97.81 118 PHE B CA 1
ATOM 2750 C C . PHE B 1 118 ? 2.215 -13.336 -8.461 1 97.81 118 PHE B C 1
ATOM 2752 O O . PHE B 1 118 ? 1.933 -14.07 -7.516 1 97.81 118 PHE B O 1
ATOM 2759 N N . ASN B 1 119 ? 1.969 -12.039 -8.453 1 97.75 119 ASN B N 1
ATOM 2760 C CA . ASN B 1 119 ? 1.163 -11.391 -7.426 1 97.75 119 ASN B CA 1
ATOM 2761 C C . ASN B 1 119 ? -0.261 -11.133 -7.906 1 97.75 119 ASN B C 1
ATOM 2763 O O . ASN B 1 119 ? -0.464 -10.633 -9.016 1 97.75 119 ASN B O 1
ATOM 2767 N N . MET B 1 120 ? -1.199 -11.461 -7.078 1 95.69 120 MET B N 1
ATOM 2768 C CA . MET B 1 120 ? -2.604 -11.281 -7.434 1 95.69 120 MET B CA 1
ATOM 2769 C C . MET B 1 120 ? -3.086 -9.883 -7.07 1 95.69 120 MET B C 1
ATOM 2771 O O . MET B 1 120 ? -3.104 -9.516 -5.895 1 95.69 120 MET B O 1
ATOM 2775 N N . ASP B 1 121 ? -3.447 -9.094 -8.031 1 95.06 121 ASP B N 1
ATOM 2776 C CA . ASP B 1 121 ? -3.992 -7.777 -7.695 1 95.06 121 ASP B CA 1
ATOM 2777 C C . ASP B 1 121 ? -5.496 -7.855 -7.441 1 95.06 121 ASP B C 1
ATOM 2779 O O . ASP B 1 121 ? -6.027 -8.93 -7.156 1 95.06 121 ASP B O 1
ATOM 2783 N N . GLY B 1 122 ? -6.23 -6.781 -7.496 1 93.75 122 GLY B N 1
ATOM 2784 C CA . GLY B 1 122 ? -7.648 -6.684 -7.191 1 93.75 122 GLY B CA 1
ATOM 2785 C C . GLY B 1 122 ? -8.18 -5.266 -7.27 1 93.75 122 GLY B C 1
ATOM 2786 O O . GLY B 1 122 ? -7.504 -4.371 -7.785 1 93.75 122 GLY B O 1
ATOM 2787 N N . ALA B 1 123 ? -9.43 -5.176 -6.797 1 92.19 123 ALA B N 1
ATOM 2788 C CA . ALA B 1 123 ? -10.047 -3.854 -6.797 1 92.19 123 ALA B CA 1
ATOM 2789 C C . ALA B 1 123 ? -9.156 -2.834 -6.09 1 92.19 123 ALA B C 1
ATOM 2791 O O . ALA B 1 123 ? -8.672 -3.082 -4.98 1 92.19 123 ALA B O 1
ATOM 2792 N N . GLY B 1 124 ? -8.859 -1.73 -6.762 1 95.12 124 GLY B N 1
ATOM 2793 C CA . GLY B 1 124 ? -7.984 -0.697 -6.238 1 95.12 124 GLY B CA 1
ATOM 2794 C C . GLY B 1 124 ? -6.633 -0.655 -6.934 1 95.12 124 GLY B C 1
ATOM 2795 O O . GLY B 1 124 ? -5.945 0.367 -6.898 1 95.12 124 GLY B O 1
ATOM 2796 N N . ALA B 1 125 ? -6.262 -1.712 -7.543 1 96.5 125 ALA B N 1
ATOM 2797 C CA . ALA B 1 125 ? -4.938 -1.819 -8.148 1 96.5 125 ALA B CA 1
ATOM 2798 C C . ALA B 1 125 ? -4.762 -0.805 -9.273 1 96.5 125 ALA B C 1
ATOM 2800 O O . ALA B 1 125 ? -3.652 -0.327 -9.516 1 96.5 125 ALA B O 1
ATOM 2801 N N . ASN B 1 126 ? -5.844 -0.455 -9.93 1 93.44 126 ASN B N 1
ATOM 2802 C CA . ASN B 1 126 ? -5.781 0.502 -11.031 1 93.44 126 ASN B CA 1
ATOM 2803 C C . ASN B 1 126 ? -5.988 1.933 -10.539 1 93.44 126 ASN B C 1
ATOM 2805 O O . ASN B 1 126 ? -6.172 2.848 -11.344 1 93.44 126 ASN B O 1
ATOM 2809 N N . GLY B 1 127 ? -6.109 2.064 -9.25 1 95.25 127 GLY B N 1
ATOM 2810 C CA . GLY B 1 127 ? -6.234 3.395 -8.672 1 95.25 127 GLY B CA 1
ATOM 2811 C C . GLY B 1 127 ? -7.672 3.793 -8.391 1 95.25 127 GLY B C 1
ATOM 2812 O O . GLY B 1 127 ? -7.926 4.848 -7.809 1 95.25 127 GLY B O 1
ATOM 2813 N N . MET B 1 128 ? -8.594 2.957 -8.773 1 94.88 128 MET B N 1
ATOM 2814 C CA . MET B 1 128 ? -9.992 3.297 -8.516 1 94.88 128 MET B CA 1
ATOM 2815 C C . MET B 1 128 ? -10.297 3.281 -7.023 1 94.88 128 MET B C 1
ATOM 2817 O O . MET B 1 128 ? -9.719 2.486 -6.277 1 94.88 128 MET B O 1
ATOM 2821 N N . SER B 1 129 ? -11.25 4.105 -6.609 1 97.25 129 SER B N 1
ATOM 2822 C CA . SER B 1 129 ? -11.625 4.18 -5.203 1 97.25 129 SER B CA 1
ATOM 2823 C C . SER B 1 129 ? -12.375 2.926 -4.762 1 97.25 129 SER B C 1
ATOM 2825 O O . SER B 1 129 ? -13.055 2.287 -5.57 1 97.25 129 SER B O 1
ATOM 2827 N N . THR B 1 130 ? -12.234 2.607 -3.527 1 96.25 130 THR B N 1
ATOM 2828 C CA . THR B 1 130 ? -12.898 1.46 -2.926 1 96.25 130 THR B CA 1
ATOM 2829 C C . THR B 1 130 ? -13.539 1.846 -1.595 1 96.25 130 THR B C 1
ATOM 2831 O O . THR B 1 130 ? -13.219 1.271 -0.554 1 96.25 130 THR B O 1
ATOM 2834 N N . PRO B 1 131 ? -14.508 2.738 -1.575 1 96.94 131 PRO B N 1
ATOM 2835 C CA . PRO B 1 131 ? -15.141 3.141 -0.319 1 96.94 131 PRO B CA 1
ATOM 2836 C C . PRO B 1 131 ? -15.773 1.965 0.424 1 96.94 131 PRO B C 1
ATOM 2838 O O . PRO B 1 131 ? -16.344 1.064 -0.203 1 96.94 131 PRO B O 1
ATOM 2841 N N . ASN B 1 132 ? -15.617 1.946 1.751 1 95.62 132 ASN B N 1
ATOM 2842 C CA . ASN B 1 132 ? -16.172 0.973 2.686 1 95.62 132 ASN B CA 1
ATOM 2843 C C . ASN B 1 132 ? -15.359 -0.32 2.695 1 95.62 132 ASN B C 1
ATOM 2845 O O . ASN B 1 132 ? -15.711 -1.272 3.395 1 95.62 132 ASN B O 1
ATOM 2849 N N . PHE B 1 133 ? -14.359 -0.417 1.931 1 95.94 133 PHE B N 1
ATOM 2850 C CA . PHE B 1 133 ? -13.297 -1.408 2.016 1 95.94 133 PHE B CA 1
ATOM 2851 C C . PHE B 1 133 ? -11.977 -0.831 1.516 1 95.94 133 PHE B C 1
ATOM 2853 O O . PHE B 1 133 ? -11.266 -1.471 0.736 1 95.94 133 PHE B O 1
ATOM 2860 N N . ALA B 1 134 ? -11.719 0.388 1.936 1 98.19 134 ALA B N 1
ATOM 2861 C CA . ALA B 1 134 ? -10.609 1.217 1.469 1 98.19 134 ALA B CA 1
ATOM 2862 C C . ALA B 1 134 ? -9.266 0.56 1.774 1 98.19 134 ALA B C 1
ATOM 2864 O O . ALA B 1 134 ? -8.312 0.705 1.01 1 98.19 134 ALA B O 1
ATOM 2865 N N . VAL B 1 135 ? -9.172 -0.138 2.945 1 98.38 135 VAL B N 1
ATOM 2866 C CA . VAL B 1 135 ? -7.918 -0.78 3.324 1 98.38 135 VAL B CA 1
ATOM 2867 C C . VAL B 1 135 ? -7.551 -1.848 2.297 1 98.38 135 VAL B C 1
ATOM 2869 O O . VAL B 1 135 ? -6.391 -1.964 1.899 1 98.38 135 VAL B O 1
ATOM 2872 N N . TYR B 1 136 ? -8.516 -2.6 1.832 1 97.12 136 TYR B N 1
ATOM 2873 C CA . TYR B 1 136 ? -8.266 -3.59 0.79 1 97.12 136 TYR B CA 1
ATOM 2874 C C . TYR B 1 136 ? -7.727 -2.932 -0.472 1 97.12 136 TYR B C 1
ATOM 2876 O O . TYR B 1 136 ? -6.668 -3.318 -0.976 1 97.12 136 TYR B O 1
ATOM 2884 N N . GLY B 1 137 ? -8.461 -1.946 -0.974 1 97.94 137 GLY B N 1
ATOM 2885 C CA . GLY B 1 137 ? -8.055 -1.252 -2.186 1 97.94 137 GLY B CA 1
ATOM 2886 C C . GLY B 1 137 ? -6.656 -0.662 -2.092 1 97.94 137 GLY B C 1
ATOM 2887 O O . GLY B 1 137 ? -5.887 -0.724 -3.053 1 97.94 137 GLY B O 1
ATOM 2888 N N . ALA B 1 138 ? -6.34 -0.112 -0.954 1 98.62 138 ALA B N 1
ATOM 2889 C CA . ALA B 1 138 ? -5.02 0.476 -0.746 1 98.62 138 ALA B CA 1
ATOM 2890 C C . ALA B 1 138 ? -3.922 -0.578 -0.876 1 98.62 138 ALA B C 1
ATOM 2892 O O . ALA B 1 138 ? -2.902 -0.344 -1.529 1 98.62 138 ALA B O 1
ATOM 2893 N N . THR B 1 139 ? -4.117 -1.752 -0.254 1 98.56 139 THR B N 1
ATOM 2894 C CA . THR B 1 139 ? -3.121 -2.814 -0.332 1 98.56 139 THR B CA 1
ATOM 2895 C C . THR B 1 139 ? 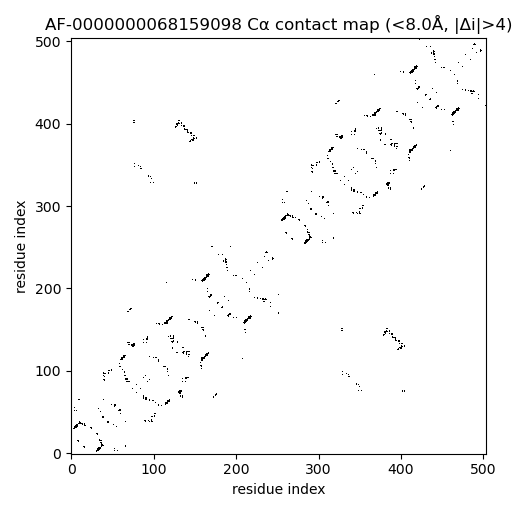-2.934 -3.273 -1.775 1 98.56 139 THR B C 1
ATOM 2897 O O . THR B 1 139 ? -1.81 -3.545 -2.205 1 98.56 139 THR B O 1
ATOM 2900 N N . LYS B 1 140 ? -4.039 -3.334 -2.48 1 98.25 140 LYS B N 1
ATOM 2901 C CA . LYS B 1 140 ? -3.957 -3.811 -3.859 1 98.25 140 LYS B CA 1
ATOM 2902 C C . LYS B 1 140 ? -3.336 -2.754 -4.77 1 98.25 140 LYS B C 1
ATOM 2904 O O . LYS B 1 140 ? -2.641 -3.088 -5.73 1 98.25 140 LYS B O 1
ATOM 2909 N N . ALA B 1 141 ? -3.504 -1.529 -4.457 1 98.31 141 ALA B N 1
ATOM 2910 C CA . ALA B 1 141 ? -2.918 -0.434 -5.223 1 98.31 141 ALA B CA 1
ATOM 2911 C C . ALA B 1 141 ? -1.395 -0.452 -5.129 1 98.31 141 ALA B C 1
ATOM 2913 O O . ALA B 1 141 ? -0.706 0.073 -6.008 1 98.31 141 ALA B O 1
ATOM 2914 N N . ALA B 1 142 ? -0.861 -1.021 -4.133 1 98.56 142 ALA B N 1
ATOM 2915 C CA . ALA B 1 142 ? 0.579 -1.071 -3.896 1 98.56 142 ALA B CA 1
ATOM 2916 C C . ALA B 1 142 ? 1.256 -2.061 -4.84 1 98.56 142 ALA B C 1
ATOM 2918 O O . ALA B 1 142 ? 2.453 -1.948 -5.113 1 98.56 142 ALA B O 1
ATOM 2919 N N . LEU B 1 143 ? 0.539 -3.01 -5.359 1 98.5 143 LEU B N 1
ATOM 2920 C CA . LEU B 1 143 ? 1.123 -4.215 -5.934 1 98.5 143 LEU B CA 1
ATOM 2921 C C . LEU B 1 143 ? 1.711 -3.932 -7.312 1 98.5 143 LEU B C 1
ATOM 2923 O O . LEU B 1 143 ? 2.801 -4.41 -7.637 1 98.5 143 LEU B O 1
ATOM 2927 N N . PRO B 1 144 ? 1.002 -3.133 -8.156 1 98.19 144 PRO B N 1
ATOM 2928 C CA . PRO B 1 144 ? 1.626 -2.828 -9.445 1 98.19 144 PRO B CA 1
ATOM 2929 C C . PRO B 1 144 ? 2.971 -2.121 -9.297 1 98.19 144 PRO B C 1
ATOM 2931 O O . PRO B 1 144 ? 3.914 -2.418 -10.039 1 98.19 144 PRO B O 1
ATOM 2934 N N . GLN B 1 145 ? 3.035 -1.176 -8.398 1 98.31 145 GLN B N 1
ATOM 2935 C CA . GLN B 1 145 ? 4.289 -0.473 -8.141 1 98.31 145 GLN B CA 1
ATOM 2936 C C . GLN B 1 145 ? 5.352 -1.424 -7.598 1 98.31 145 GLN B C 1
ATOM 2938 O O . GLN B 1 145 ? 6.52 -1.346 -7.988 1 98.31 145 GLN B O 1
ATOM 2943 N N . LEU B 1 146 ? 4.969 -2.297 -6.715 1 98.69 146 LEU B N 1
ATOM 2944 C CA . LEU B 1 146 ? 5.875 -3.297 -6.156 1 98.69 146 LEU B CA 1
ATOM 2945 C C . LEU B 1 146 ? 6.457 -4.176 -7.258 1 98.69 146 LEU B C 1
ATOM 2947 O O . LEU B 1 146 ? 7.656 -4.469 -7.258 1 98.69 146 LEU B O 1
ATOM 2951 N N . MET B 1 147 ? 5.652 -4.59 -8.18 1 98.5 147 MET B N 1
ATOM 2952 C CA . MET B 1 147 ? 6.109 -5.414 -9.297 1 98.5 147 MET B CA 1
ATOM 2953 C C . MET B 1 147 ? 7.227 -4.715 -10.062 1 98.5 147 MET B C 1
ATOM 2955 O O . MET B 1 147 ? 8.258 -5.324 -10.359 1 98.5 147 MET B O 1
ATOM 2959 N N . LYS B 1 148 ? 7.008 -3.418 -10.359 1 98.69 148 LYS B N 1
ATOM 2960 C CA . LYS B 1 148 ? 8.016 -2.67 -11.094 1 98.69 148 LYS B CA 1
ATOM 2961 C C . LYS B 1 148 ? 9.352 -2.656 -10.344 1 98.69 148 LYS B C 1
ATOM 2963 O O . LYS B 1 148 ? 10.414 -2.764 -10.961 1 98.69 148 LYS B O 1
ATOM 2968 N N . SER B 1 149 ? 9.281 -2.51 -9.055 1 98.69 149 SER B N 1
ATOM 2969 C CA . SER B 1 149 ? 10.484 -2.492 -8.234 1 98.69 149 SER B CA 1
ATOM 2970 C C . SER B 1 149 ? 11.172 -3.852 -8.234 1 98.69 149 SER B C 1
ATOM 2972 O O . SER B 1 149 ? 12.391 -3.936 -8.406 1 98.69 149 SER B O 1
ATOM 2974 N N . LEU B 1 150 ? 10.445 -4.902 -8.109 1 98.88 150 LEU B N 1
ATOM 2975 C CA . LEU B 1 150 ? 11 -6.25 -8.016 1 98.88 150 LEU B CA 1
ATOM 2976 C C . LEU B 1 150 ? 11.586 -6.688 -9.352 1 98.88 150 LEU B C 1
ATOM 2978 O O . LEU B 1 150 ? 12.57 -7.422 -9.391 1 98.88 150 LEU B O 1
ATOM 2982 N N . VAL B 1 151 ? 10.945 -6.289 -10.445 1 98.88 151 VAL B N 1
ATOM 2983 C CA . VAL B 1 151 ? 11.469 -6.574 -11.781 1 98.88 151 VAL B CA 1
ATOM 2984 C C . VAL B 1 151 ? 12.898 -6.047 -11.898 1 98.88 151 VAL B C 1
ATOM 2986 O O . VAL B 1 151 ? 13.789 -6.746 -12.391 1 98.88 151 VAL B O 1
ATOM 2989 N N . LYS B 1 152 ? 13.102 -4.848 -11.391 1 98.69 152 LYS B N 1
ATOM 2990 C CA . LYS B 1 152 ? 14.445 -4.266 -11.438 1 98.69 152 LYS B CA 1
ATOM 2991 C C . LYS B 1 152 ? 15.391 -4.996 -10.5 1 98.69 152 LYS B C 1
ATOM 2993 O O . LYS B 1 152 ? 16.562 -5.211 -10.836 1 98.69 152 LYS B O 1
ATOM 2998 N N . GLU B 1 153 ? 14.891 -5.41 -9.375 1 98.56 153 GLU B N 1
ATOM 2999 C CA . GLU B 1 153 ? 15.734 -6.066 -8.375 1 98.56 153 GLU B CA 1
ATOM 3000 C C . GLU B 1 153 ? 16.156 -7.453 -8.844 1 98.56 153 GLU B C 1
ATOM 3002 O O . GLU B 1 153 ? 17.203 -7.957 -8.43 1 98.56 153 GLU B O 1
ATOM 3007 N N . THR B 1 154 ? 15.367 -8.086 -9.695 1 98.56 154 THR B N 1
ATOM 3008 C CA . THR B 1 154 ? 15.664 -9.453 -10.117 1 98.56 154 THR B CA 1
ATOM 3009 C C . THR B 1 154 ? 16.234 -9.469 -11.539 1 98.56 154 THR B C 1
ATOM 3011 O O . THR B 1 154 ? 16.406 -10.531 -12.133 1 98.56 154 THR B O 1
ATOM 3014 N N . ALA B 1 155 ? 16.406 -8.273 -12.07 1 98.19 155 ALA B N 1
ATOM 3015 C CA . ALA B 1 155 ? 16.984 -8.195 -13.414 1 98.19 155 ALA B CA 1
ATOM 3016 C C . ALA B 1 155 ? 18.312 -8.945 -13.484 1 98.19 155 ALA B C 1
ATOM 3018 O O . ALA B 1 155 ? 19.141 -8.828 -12.586 1 98.19 155 ALA B O 1
ATOM 3019 N N . GLY B 1 156 ? 18.5 -9.727 -14.508 1 97.12 156 GLY B N 1
ATOM 3020 C CA . GLY B 1 156 ? 19.734 -10.461 -14.695 1 97.12 156 GLY B CA 1
ATOM 3021 C C . GLY B 1 156 ? 19.75 -11.812 -14.008 1 97.12 156 GLY B C 1
ATOM 3022 O O . GLY B 1 156 ? 20.719 -12.57 -14.117 1 97.12 156 GLY B O 1
ATOM 3023 N N . THR B 1 157 ? 18.734 -12.117 -13.25 1 97.81 157 THR B N 1
ATOM 3024 C CA . THR B 1 157 ? 18.625 -13.422 -12.609 1 97.81 157 THR B CA 1
ATOM 3025 C C . THR B 1 157 ? 17.688 -14.336 -13.398 1 97.81 157 THR B C 1
ATOM 3027 O O . THR B 1 157 ? 17.172 -13.945 -14.453 1 97.81 157 THR B O 1
ATOM 3030 N N . ASN B 1 158 ? 17.484 -15.523 -12.883 1 97.62 158 ASN B N 1
ATOM 3031 C CA . ASN B 1 158 ? 16.594 -16.5 -13.484 1 97.62 158 ASN B CA 1
ATOM 3032 C C . ASN B 1 158 ? 15.156 -16.328 -12.992 1 97.62 158 ASN B C 1
ATOM 3034 O O . ASN B 1 158 ? 14.305 -17.188 -13.203 1 97.62 158 ASN B O 1
ATOM 3038 N N . VAL B 1 159 ? 14.836 -15.188 -12.336 1 98.44 159 VAL B N 1
ATOM 3039 C CA . VAL B 1 159 ? 13.539 -15.016 -11.688 1 98.44 159 VAL B CA 1
ATOM 3040 C C . VAL B 1 159 ? 12.734 -13.938 -12.406 1 98.44 159 VAL B C 1
ATOM 3042 O O . VAL B 1 159 ? 13.219 -12.82 -12.602 1 98.44 159 VAL B O 1
ATOM 3045 N N . GLY B 1 160 ? 11.523 -14.266 -12.859 1 98.62 160 GLY B N 1
ATOM 3046 C CA . GLY B 1 160 ? 10.57 -13.305 -13.398 1 98.62 160 GLY B CA 1
ATOM 3047 C C . GLY B 1 160 ? 9.492 -12.906 -12.406 1 98.62 160 GLY B C 1
ATOM 3048 O O . GLY B 1 160 ? 9 -13.75 -11.648 1 98.62 160 GLY B O 1
ATOM 3049 N N . ILE B 1 161 ? 9.156 -11.617 -12.344 1 98.88 161 ILE B N 1
ATOM 3050 C CA . ILE B 1 161 ? 8.102 -11.078 -11.5 1 98.88 161 ILE B CA 1
ATOM 3051 C C . ILE B 1 161 ? 6.938 -10.602 -12.359 1 98.88 161 ILE B C 1
ATOM 3053 O O . ILE B 1 161 ? 7.133 -9.867 -13.336 1 98.88 161 ILE B O 1
ATOM 3057 N N . HIS B 1 162 ? 5.695 -11.016 -11.992 1 98.69 162 HIS B N 1
ATOM 3058 C CA . HIS B 1 162 ? 4.508 -10.703 -12.773 1 98.69 162 HIS B CA 1
ATOM 3059 C C . HIS B 1 162 ? 3.318 -10.383 -11.875 1 98.69 162 HIS B C 1
ATOM 3061 O O . HIS B 1 162 ? 3.385 -10.586 -10.656 1 98.69 162 HIS B O 1
ATOM 3067 N N . THR B 1 163 ? 2.303 -9.781 -12.461 1 98.31 163 THR B N 1
ATOM 3068 C CA . THR B 1 163 ? 1.049 -9.516 -11.766 1 98.31 163 THR B CA 1
ATOM 3069 C C . THR B 1 163 ? -0.125 -10.148 -12.5 1 98.31 163 THR B C 1
ATOM 3071 O O . THR B 1 163 ? -0.187 -10.109 -13.734 1 98.31 163 THR B O 1
ATOM 3074 N N . LEU B 1 164 ? -1.04 -10.789 -11.758 1 97.38 164 LEU B N 1
ATOM 3075 C CA . LEU B 1 164 ? -2.285 -11.344 -12.273 1 97.38 164 LEU B CA 1
ATOM 3076 C C . LEU B 1 164 ? -3.48 -10.508 -11.828 1 97.38 164 LEU B C 1
ATOM 3078 O O . LEU B 1 164 ? -3.539 -10.062 -10.68 1 97.38 164 LEU B O 1
ATOM 3082 N N . SER B 1 165 ? -4.371 -10.266 -12.703 1 96.56 165 SER B N 1
ATOM 3083 C CA . SER B 1 165 ? -5.648 -9.617 -12.406 1 96.56 165 SER B CA 1
ATOM 3084 C C . SER B 1 165 ? -6.82 -10.469 -12.867 1 96.56 165 SER B C 1
ATOM 3086 O O . SER B 1 165 ? -7.223 -10.406 -14.031 1 96.56 165 SER B O 1
ATOM 3088 N N . PRO B 1 166 ? -7.414 -11.164 -12.023 1 93.38 166 PRO B N 1
ATOM 3089 C CA . PRO B 1 166 ? -8.492 -12.078 -12.422 1 93.38 166 PRO B CA 1
ATOM 3090 C C . PRO B 1 166 ? -9.797 -11.352 -12.727 1 93.38 166 PRO B C 1
ATOM 3092 O O . PRO B 1 166 ? -10.719 -11.938 -13.289 1 93.38 166 PRO B O 1
ATOM 3095 N N . GLY B 1 167 ? -9.828 -10.039 -12.297 1 91.75 167 GLY B N 1
ATOM 3096 C CA . GLY B 1 167 ? -11.102 -9.344 -12.422 1 91.75 167 GLY B CA 1
ATOM 3097 C C . GLY B 1 167 ? -12.086 -9.703 -11.328 1 91.75 167 GLY B C 1
ATOM 3098 O O . GLY B 1 167 ? -11.688 -9.922 -10.18 1 91.75 167 GLY B O 1
ATOM 3099 N N . MET B 1 168 ? -13.359 -9.633 -11.664 1 89.75 168 MET B N 1
ATOM 3100 C CA . MET B 1 168 ? -14.406 -9.945 -10.695 1 89.75 168 MET B CA 1
ATOM 3101 C C . MET B 1 168 ? -14.758 -11.43 -10.727 1 89.75 168 MET B C 1
ATOM 3103 O O . MET B 1 168 ? -15.406 -11.898 -11.672 1 89.75 168 MET B O 1
ATOM 3107 N N . VAL B 1 169 ? -14.336 -12.102 -9.719 1 89.44 169 VAL B N 1
ATOM 3108 C CA . VAL B 1 169 ? -14.547 -13.547 -9.656 1 89.44 169 VAL B CA 1
ATOM 3109 C C . VAL B 1 169 ? -15.578 -13.867 -8.57 1 89.44 169 VAL B C 1
ATOM 3111 O O . VAL B 1 169 ? -15.492 -13.359 -7.453 1 89.44 169 VAL B O 1
ATOM 3114 N N . LEU B 1 170 ? -16.484 -14.68 -8.859 1 85.5 170 LEU B N 1
ATOM 3115 C CA . LEU B 1 170 ? -17.547 -15.055 -7.934 1 85.5 170 LEU B CA 1
ATOM 3116 C C . LEU B 1 170 ? -17.016 -15.977 -6.84 1 85.5 170 LEU B C 1
ATOM 3118 O O . LEU B 1 170 ? -17.094 -17.203 -6.965 1 85.5 170 LEU B O 1
ATOM 3122 N N . THR B 1 171 ? -16.453 -15.406 -5.852 1 81.12 171 THR B N 1
ATOM 3123 C CA . THR B 1 171 ? -15.961 -16.078 -4.656 1 81.12 171 THR B CA 1
ATOM 3124 C C . THR B 1 171 ? -16.594 -15.492 -3.4 1 81.12 171 THR B C 1
ATOM 3126 O O . THR B 1 171 ? -17.328 -14.5 -3.475 1 81.12 171 THR B O 1
ATOM 3129 N N . ASP B 1 172 ? -16.328 -16.109 -2.332 1 75.31 172 ASP B N 1
ATOM 3130 C CA . ASP B 1 172 ? -16.812 -15.578 -1.06 1 75.31 172 ASP B CA 1
ATOM 3131 C C . ASP B 1 172 ? -16.25 -14.188 -0.8 1 75.31 172 ASP B C 1
ATOM 3133 O O . ASP B 1 172 ? -16.922 -13.344 -0.199 1 75.31 172 ASP B O 1
ATOM 3137 N N . LEU B 1 173 ? -15.117 -13.984 -1.293 1 72.56 173 LEU B N 1
ATOM 3138 C CA . LEU B 1 173 ? -14.477 -12.688 -1.116 1 72.56 173 LEU B CA 1
ATOM 3139 C C . LEU B 1 173 ? -15.281 -11.586 -1.805 1 72.56 173 LEU B C 1
ATOM 3141 O O . LEU B 1 173 ? -15.508 -10.523 -1.225 1 72.56 173 LEU B O 1
ATOM 3145 N N . LEU B 1 174 ? -15.703 -11.812 -2.938 1 76.69 174 LEU B N 1
ATOM 3146 C CA . LEU B 1 174 ? -16.484 -10.836 -3.686 1 76.69 174 LEU B CA 1
ATOM 3147 C C . LEU B 1 174 ? -17.859 -10.633 -3.047 1 76.69 174 LEU B C 1
ATOM 3149 O O . LEU B 1 174 ? -18.359 -9.508 -2.977 1 76.69 174 LEU B O 1
ATOM 3153 N N . MET B 1 175 ? -18.312 -11.695 -2.57 1 75.5 175 MET B N 1
ATOM 3154 C CA . MET B 1 175 ? -19.703 -11.68 -2.092 1 75.5 175 MET B CA 1
ATOM 3155 C C . MET B 1 175 ? -19.766 -11.141 -0.665 1 75.5 175 MET B C 1
ATOM 3157 O O . MET B 1 175 ? -20.844 -10.773 -0.19 1 75.5 175 MET B O 1
ATOM 3161 N N . SER B 1 176 ? -18.625 -11.133 -0.129 1 72.12 176 SER B N 1
ATOM 3162 C CA . SER B 1 176 ? -18.609 -10.688 1.26 1 72.12 176 SER B CA 1
ATOM 3163 C C . SER B 1 176 ? -19.078 -9.242 1.383 1 72.12 176 SER B C 1
ATOM 3165 O O . SER B 1 176 ? -18.453 -8.336 0.828 1 72.12 176 SER B O 1
ATOM 3167 N N . GLY B 1 177 ? -20.297 -9 1.959 1 66 177 GLY B N 1
ATOM 3168 C CA . GLY B 1 177 ? -20.844 -7.68 2.262 1 66 177 GLY B CA 1
ATOM 3169 C C . GLY B 1 177 ? -21.516 -7.02 1.071 1 66 177 GLY B C 1
ATOM 3170 O O . GLY B 1 177 ? -21.828 -5.832 1.115 1 66 177 GLY B O 1
ATOM 3171 N N . ASN B 1 178 ? -21.531 -7.723 -0.062 1 66.75 178 ASN B N 1
ATOM 3172 C CA . ASN B 1 178 ? -22.047 -7.141 -1.295 1 66.75 178 ASN B CA 1
ATOM 3173 C C . ASN B 1 178 ? -23.328 -7.832 -1.747 1 66.75 178 ASN B C 1
ATOM 3175 O O . ASN B 1 178 ? -23.312 -8.602 -2.709 1 66.75 178 ASN B O 1
ATOM 3179 N N . ARG B 1 179 ? -24.453 -7.48 -1.021 1 70.81 179 ARG B N 1
ATOM 3180 C CA . ARG B 1 179 ? -25.672 -8.188 -1.42 1 70.81 179 ARG B CA 1
ATOM 3181 C C . ARG B 1 179 ? -26.734 -7.215 -1.922 1 70.81 179 ARG B C 1
ATOM 3183 O O . ARG B 1 179 ? -27.875 -7.602 -2.139 1 70.81 179 ARG B O 1
ATOM 3190 N N . GLU B 1 180 ? -26.234 -5.996 -2.1 1 78.44 180 GLU B N 1
ATOM 3191 C CA . GLU B 1 180 ? -27.188 -5.027 -2.633 1 78.44 180 GLU B CA 1
ATOM 3192 C C . GLU B 1 180 ? -27.562 -5.359 -4.074 1 78.44 180 GLU B C 1
ATOM 3194 O O . GLU B 1 180 ? -26.719 -5.758 -4.867 1 78.44 180 GLU B O 1
ATOM 3199 N N . PRO B 1 181 ? -28.812 -5.203 -4.387 1 79.38 181 PRO B N 1
ATOM 3200 C CA . PRO B 1 181 ? -29.281 -5.582 -5.719 1 79.38 181 PRO B CA 1
ATOM 3201 C C . PRO B 1 181 ? -28.5 -4.91 -6.84 1 79.38 181 PRO B C 1
ATOM 3203 O O . PRO B 1 181 ? -28.188 -5.551 -7.848 1 79.38 181 PRO B O 1
ATOM 3206 N N . ARG B 1 182 ? -28.266 -3.633 -6.648 1 80.75 182 ARG B N 1
ATOM 3207 C CA . ARG B 1 182 ? -27.531 -2.924 -7.688 1 80.75 182 ARG B CA 1
ATOM 3208 C C . ARG B 1 182 ? -26.156 -3.537 -7.902 1 80.75 182 ARG B C 1
ATOM 3210 O O . ARG B 1 182 ? -25.672 -3.631 -9.031 1 80.75 182 ARG B O 1
ATOM 3217 N N . VAL B 1 183 ? -25.516 -4.012 -6.863 1 83.31 183 VAL B N 1
ATOM 3218 C CA . VAL B 1 183 ? -24.203 -4.621 -6.922 1 83.31 183 VAL B CA 1
ATOM 3219 C C . VAL B 1 183 ? -24.281 -5.988 -7.594 1 83.31 183 VAL B C 1
ATOM 3221 O O . VAL B 1 183 ? -23.438 -6.344 -8.414 1 83.31 183 VAL B O 1
ATOM 3224 N N . LEU B 1 184 ? -25.312 -6.625 -7.301 1 85 184 LEU B N 1
ATOM 3225 C CA . LEU B 1 184 ? -25.5 -7.957 -7.867 1 85 184 LEU B CA 1
ATOM 3226 C C . LEU B 1 184 ? -25.703 -7.879 -9.375 1 85 184 LEU B C 1
ATOM 3228 O O . LEU B 1 184 ? -25.297 -8.781 -10.109 1 85 184 LEU B O 1
ATOM 3232 N N . LYS B 1 185 ? -26.344 -6.812 -9.812 1 84.94 185 LYS B N 1
ATOM 3233 C CA . LYS B 1 185 ? -26.516 -6.609 -11.25 1 84.94 185 LYS B CA 1
ATOM 3234 C C . LYS B 1 185 ? -25.156 -6.426 -11.938 1 84.94 185 LYS B C 1
ATOM 3236 O O . LYS B 1 185 ? -24.938 -6.953 -13.031 1 84.94 185 LYS B O 1
ATOM 3241 N N . VAL B 1 186 ? -24.297 -5.711 -11.266 1 87.25 186 VAL B N 1
ATOM 3242 C CA . VAL B 1 186 ? -22.953 -5.504 -11.805 1 87.25 186 VAL B CA 1
ATOM 3243 C C . VAL B 1 186 ? -22.188 -6.828 -11.828 1 87.25 186 VAL B C 1
ATOM 3245 O O . VAL B 1 186 ? -21.438 -7.102 -12.766 1 87.25 186 VAL B O 1
ATOM 3248 N N . PHE B 1 187 ? -22.391 -7.621 -10.805 1 87.56 187 PHE B N 1
ATOM 3249 C CA . PHE B 1 187 ? -21.781 -8.938 -10.773 1 87.56 187 PHE B CA 1
ATOM 3250 C C . PHE B 1 187 ? -22.219 -9.781 -11.961 1 87.56 187 PHE B C 1
ATOM 3252 O O . PHE B 1 187 ? -21.406 -10.461 -12.594 1 87.56 187 PHE B O 1
ATOM 3259 N N . ASN B 1 188 ? -23.469 -9.664 -12.234 1 88.44 188 ASN B N 1
ATOM 3260 C CA . ASN B 1 188 ? -23.984 -10.391 -13.391 1 88.44 188 ASN B CA 1
ATOM 3261 C C . ASN B 1 188 ? -23.266 -9.984 -14.672 1 88.44 188 ASN B C 1
ATOM 3263 O O . ASN B 1 188 ? -23 -10.828 -15.531 1 88.44 188 ASN B O 1
ATOM 3267 N N . ILE B 1 189 ? -22.953 -8.766 -14.758 1 89.81 189 ILE B N 1
ATOM 3268 C CA . ILE B 1 189 ? -22.406 -8.211 -15.992 1 89.81 189 ILE B CA 1
ATOM 3269 C C . ILE B 1 189 ? -20.906 -8.492 -16.062 1 89.81 189 ILE B C 1
ATOM 3271 O O . ILE B 1 189 ? -20.391 -8.953 -17.078 1 89.81 189 ILE B O 1
ATOM 3275 N N . LEU B 1 190 ? -20.219 -8.352 -14.945 1 91.12 190 LEU B N 1
ATOM 3276 C CA . LEU B 1 190 ? -18.766 -8.305 -15.008 1 91.12 190 LEU B CA 1
ATOM 3277 C C . LEU B 1 190 ? -18.156 -9.586 -14.453 1 91.12 190 LEU B C 1
ATOM 3279 O O . LEU B 1 190 ? -17.094 -10.023 -14.914 1 91.12 190 LEU B O 1
ATOM 3283 N N . ALA B 1 191 ? -18.719 -10.219 -13.523 1 90.31 191 ALA B N 1
ATOM 3284 C CA . ALA B 1 191 ? -18.109 -11.312 -12.781 1 90.31 191 ALA B CA 1
ATOM 3285 C C . ALA B 1 191 ? -18.078 -12.594 -13.609 1 90.31 191 ALA B C 1
ATOM 3287 O O . ALA B 1 191 ? -18.797 -12.719 -14.594 1 90.31 191 ALA B O 1
ATOM 3288 N N . GLU B 1 192 ? -17.156 -13.438 -13.344 1 91 192 GLU B N 1
ATOM 3289 C CA . GLU B 1 192 ? -17.047 -14.773 -13.922 1 91 192 GLU B CA 1
ATOM 3290 C C . GLU B 1 192 ? -16.797 -15.828 -12.852 1 91 192 GLU B C 1
ATOM 3292 O O . GLU B 1 192 ? -16.359 -15.5 -11.742 1 91 192 GLU B O 1
ATOM 3297 N N . ARG B 1 193 ? -17.078 -17.016 -13.195 1 88.5 193 ARG B N 1
ATOM 3298 C CA . ARG B 1 193 ? -16.812 -18.125 -12.289 1 88.5 193 ARG B CA 1
ATOM 3299 C C . ARG B 1 193 ? -15.305 -18.375 -12.148 1 88.5 193 ARG B C 1
ATOM 3301 O O . ARG B 1 193 ? -14.547 -18.172 -13.094 1 88.5 193 ARG B O 1
ATOM 3308 N N . PRO B 1 194 ? -14.93 -18.859 -10.961 1 88.56 194 PRO B N 1
ATOM 3309 C CA . PRO B 1 194 ? -13.508 -19.125 -10.742 1 88.56 194 PRO B CA 1
ATOM 3310 C C . PRO B 1 194 ? -12.906 -20.062 -11.789 1 88.56 194 PRO B C 1
ATOM 3312 O O . PRO B 1 194 ? -11.805 -19.797 -12.289 1 88.56 194 PRO B O 1
ATOM 3315 N N . ARG B 1 195 ? -13.578 -21.094 -12.188 1 86.94 195 ARG B N 1
ATOM 3316 C CA . ARG B 1 195 ? -13.078 -22.062 -13.156 1 86.94 195 ARG B CA 1
ATOM 3317 C C . ARG B 1 195 ? -12.82 -21.406 -14.508 1 86.94 195 ARG B C 1
ATOM 3319 O O . ARG B 1 195 ? -11.828 -21.703 -15.172 1 86.94 195 ARG B O 1
ATOM 3326 N N . THR B 1 196 ? -13.727 -20.5 -14.891 1 90.75 196 THR B N 1
ATOM 3327 C CA . THR B 1 196 ? -13.594 -19.797 -16.156 1 90.75 196 THR B CA 1
ATOM 3328 C C . THR B 1 196 ? -12.352 -18.922 -16.156 1 90.75 196 THR B C 1
ATOM 3330 O O . THR B 1 196 ? -11.57 -18.938 -17.109 1 90.75 196 THR B O 1
ATOM 3333 N N . VAL B 1 197 ? -12.195 -18.203 -15.102 1 93.19 197 VAL B N 1
ATOM 3334 C CA . VAL B 1 197 ? -11.055 -17.297 -14.984 1 93.19 197 VAL B CA 1
ATOM 3335 C C . VAL B 1 197 ? -9.758 -18.109 -14.922 1 93.19 197 VAL B C 1
ATOM 3337 O O . VAL B 1 197 ? -8.773 -17.75 -15.578 1 93.19 197 VAL B O 1
ATOM 3340 N N . ALA B 1 198 ? -9.773 -19.219 -14.195 1 90.38 198 ALA B N 1
ATOM 3341 C CA . ALA B 1 198 ? -8.594 -20.062 -14.078 1 90.38 198 ALA B CA 1
ATOM 3342 C C . ALA B 1 198 ? -8.203 -20.656 -15.43 1 90.38 198 ALA B C 1
ATOM 3344 O O . ALA B 1 198 ? -7.023 -20.688 -15.781 1 90.38 198 ALA B O 1
ATOM 3345 N N . GLN B 1 199 ? -9.156 -21.094 -16.172 1 92 199 GLN B N 1
ATOM 3346 C CA . GLN B 1 199 ? -8.906 -21.672 -17.484 1 92 199 GLN B CA 1
ATOM 3347 C C . GLN B 1 199 ? -8.258 -20.656 -18.422 1 92 199 GLN B C 1
ATOM 3349 O O . GLN B 1 199 ? -7.449 -21.016 -19.281 1 92 199 GLN B O 1
ATOM 3354 N N . TRP B 1 200 ? -8.617 -19.438 -18.203 1 94.75 200 TRP B N 1
ATOM 3355 C CA . TRP B 1 200 ? -8.039 -18.375 -19.016 1 94.75 200 TRP B CA 1
ATOM 3356 C C . TRP B 1 200 ? -6.641 -18.016 -18.531 1 94.75 200 TRP B C 1
ATOM 3358 O O . TRP B 1 200 ? -5.727 -17.812 -19.344 1 94.75 200 TRP B O 1
ATOM 3368 N N . LEU B 1 201 ? -6.391 -17.984 -17.25 1 94.94 201 LEU B N 1
ATOM 3369 C CA . LEU B 1 201 ? -5.156 -17.516 -16.641 1 94.94 201 LEU B CA 1
ATOM 3370 C C . LEU B 1 201 ? -4.062 -18.578 -16.734 1 94.94 201 LEU B C 1
ATOM 3372 O O . LEU B 1 201 ? -2.896 -18.266 -16.984 1 94.94 201 LEU B O 1
ATOM 3376 N N . VAL B 1 202 ? -4.352 -19.859 -16.578 1 92.75 202 VAL B N 1
ATOM 3377 C CA . VAL B 1 202 ? -3.381 -20.922 -16.344 1 92.75 202 VAL B CA 1
ATOM 3378 C C . VAL B 1 202 ? -2.461 -21.047 -17.562 1 92.75 202 VAL B C 1
ATOM 3380 O O . VAL B 1 202 ? -1.236 -21.031 -17.422 1 92.75 202 VAL B O 1
ATOM 3383 N N . PRO B 1 203 ? -2.996 -21.109 -18.828 1 95 203 PRO B N 1
ATOM 3384 C CA . PRO B 1 203 ? -2.084 -21.203 -19.969 1 95 203 PRO B CA 1
ATOM 3385 C C . PRO B 1 203 ? -1.165 -19.984 -20.078 1 95 203 PRO B C 1
ATOM 3387 O O . PRO B 1 203 ? -0.028 -20.109 -20.547 1 95 203 PRO B O 1
ATOM 3390 N N . ARG B 1 204 ? -1.621 -18.844 -19.703 1 96.75 204 ARG B N 1
ATOM 3391 C CA . ARG B 1 204 ? -0.839 -17.609 -19.781 1 96.75 204 ARG B CA 1
ATOM 3392 C C . ARG B 1 204 ? 0.232 -17.578 -18.703 1 96.75 204 ARG B C 1
ATOM 3394 O O . ARG B 1 204 ? 1.335 -17.078 -18.938 1 96.75 204 ARG B O 1
ATOM 3401 N N . ILE B 1 205 ? -0.122 -18.125 -17.531 1 95.44 205 ILE B N 1
ATOM 3402 C CA . ILE B 1 205 ? 0.849 -18.266 -16.453 1 95.44 205 ILE B CA 1
ATOM 3403 C C . ILE B 1 205 ? 1.964 -19.203 -16.875 1 95.44 205 ILE B C 1
ATOM 3405 O O . ILE B 1 205 ? 3.146 -18.906 -16.719 1 95.44 205 ILE B O 1
ATOM 3409 N N . ARG B 1 206 ? 1.641 -20.328 -17.469 1 93.25 206 ARG B N 1
ATOM 3410 C CA . ARG B 1 206 ? 2.596 -21.359 -17.875 1 93.25 206 ARG B CA 1
ATOM 3411 C C . ARG B 1 206 ? 3.502 -20.844 -18.984 1 93.25 206 ARG B C 1
ATOM 3413 O O . ARG B 1 206 ? 4.668 -21.234 -19.078 1 93.25 206 ARG B O 1
ATOM 3420 N N . ALA B 1 207 ? 2.975 -19.938 -19.766 1 95.5 207 ALA B N 1
ATOM 3421 C CA . ALA B 1 207 ? 3.711 -19.453 -20.922 1 95.5 207 ALA B CA 1
ATOM 3422 C C . ALA B 1 207 ? 4.531 -18.219 -20.578 1 95.5 207 ALA B C 1
ATOM 3424 O O . ALA B 1 207 ? 5.207 -17.656 -21.438 1 95.5 207 ALA B O 1
ATOM 3425 N N . ALA B 1 208 ? 4.461 -17.812 -19.359 1 94.94 208 ALA B N 1
ATOM 3426 C CA . ALA B 1 208 ? 5.121 -16.562 -18.969 1 94.94 208 ALA B CA 1
ATOM 3427 C C . ALA B 1 208 ? 6.625 -16.641 -19.219 1 94.94 208 ALA B C 1
ATOM 3429 O O . ALA B 1 208 ? 7.25 -17.672 -18.969 1 94.94 208 ALA B O 1
ATOM 3430 N N . SER B 1 209 ? 7.219 -15.625 -19.781 1 96.19 209 SER B N 1
ATOM 3431 C CA . SER B 1 209 ? 8.648 -15.438 -20 1 96.19 209 SER B CA 1
ATOM 3432 C C . SER B 1 209 ? 9.078 -14.016 -19.656 1 96.19 209 SER B C 1
ATOM 3434 O O . SER B 1 209 ? 8.25 -13.102 -19.625 1 96.19 209 SER B O 1
ATOM 3436 N N . GLY B 1 210 ? 10.344 -13.898 -19.359 1 97.06 210 GLY B N 1
ATOM 3437 C CA . GLY B 1 210 ? 10.805 -12.578 -18.953 1 97.06 210 GLY B CA 1
ATOM 3438 C C . GLY B 1 210 ? 10.227 -12.125 -17.625 1 97.06 210 GLY B C 1
ATOM 3439 O O . GLY B 1 210 ? 10.055 -12.93 -16.703 1 97.06 210 GLY B O 1
ATOM 3440 N N . SER B 1 211 ? 10.078 -10.812 -17.469 1 98.5 211 SER B N 1
ATOM 3441 C CA . SER B 1 211 ? 9.562 -10.203 -16.25 1 98.5 211 SER B CA 1
ATOM 3442 C C . SER B 1 211 ? 8.703 -8.984 -16.562 1 98.5 211 SER B C 1
ATOM 3444 O O . SER B 1 211 ? 8.844 -8.383 -17.625 1 98.5 211 SER B O 1
ATOM 3446 N N . GLY B 1 212 ? 7.707 -8.742 -15.688 1 98.31 212 GLY B N 1
ATOM 3447 C CA . GLY B 1 212 ? 6.949 -7.504 -15.789 1 98.31 212 GLY B CA 1
ATOM 3448 C C . GLY B 1 212 ? 5.621 -7.68 -16.5 1 98.31 212 GLY B C 1
ATOM 3449 O O . GLY B 1 212 ? 4.98 -6.699 -16.891 1 98.31 212 GLY B O 1
ATOM 3450 N N . ARG B 1 213 ? 5.203 -8.867 -16.703 1 97.88 213 ARG B N 1
ATOM 3451 C CA . ARG B 1 213 ? 3.92 -9.094 -17.359 1 97.88 213 ARG B CA 1
ATOM 3452 C C . ARG B 1 213 ? 2.762 -8.812 -16.406 1 97.88 213 ARG B C 1
ATOM 3454 O O . ARG B 1 213 ? 2.803 -9.195 -15.234 1 97.88 213 ARG B O 1
ATOM 3461 N N . TYR B 1 214 ? 1.865 -8.07 -16.906 1 97.5 214 TYR B N 1
ATOM 3462 C CA . TYR B 1 214 ? 0.596 -7.832 -16.219 1 97.5 214 TYR B CA 1
ATOM 3463 C C . TYR B 1 214 ? -0.549 -8.531 -16.953 1 97.5 214 TYR B C 1
ATOM 3465 O O . TYR B 1 214 ? -1.053 -8.023 -17.953 1 97.5 214 TYR B O 1
ATOM 3473 N N . ILE B 1 215 ? -0.991 -9.711 -16.5 1 97.31 215 ILE B N 1
ATOM 3474 C CA . ILE B 1 215 ? -1.988 -10.547 -17.156 1 97.31 215 ILE B CA 1
ATOM 3475 C C . ILE B 1 215 ? -3.375 -10.227 -16.594 1 97.31 215 ILE B C 1
ATOM 3477 O O . ILE B 1 215 ? -3.684 -10.555 -15.453 1 97.31 215 ILE B O 1
ATOM 3481 N N . LYS B 1 216 ? -4.184 -9.57 -17.344 1 96.25 216 LYS B N 1
ATOM 3482 C CA . LYS B 1 216 ? -5.48 -9.062 -16.906 1 96.25 216 LYS B CA 1
ATOM 3483 C C . LYS B 1 216 ? -6.621 -9.781 -17.609 1 96.25 216 LYS B C 1
ATOM 3485 O O . LYS B 1 216 ? -6.77 -9.672 -18.828 1 96.25 216 LYS B O 1
ATOM 3490 N N . PHE B 1 217 ? -7.418 -10.461 -16.844 1 96.19 217 PHE B N 1
ATOM 3491 C CA . PHE B 1 217 ? -8.586 -11.148 -17.406 1 96.19 217 PHE B CA 1
ATOM 3492 C C . PHE B 1 217 ? -9.648 -10.141 -17.828 1 96.19 217 PHE B C 1
ATOM 3494 O O . PHE B 1 217 ? -10.125 -10.172 -18.969 1 96.19 217 PHE B O 1
ATOM 3501 N N . LEU B 1 218 ? -9.961 -9.211 -16.906 1 93.44 218 LEU B N 1
ATOM 3502 C CA . LEU B 1 218 ? -10.961 -8.188 -17.172 1 93.44 218 LEU B CA 1
ATOM 3503 C C . LEU B 1 218 ? -10.305 -6.836 -17.406 1 93.44 218 LEU B C 1
ATOM 3505 O O . LEU B 1 218 ? -9.914 -6.152 -16.453 1 93.44 218 LEU B O 1
ATOM 3509 N N . THR B 1 219 ? -10.211 -6.438 -18.672 1 91.62 219 THR B N 1
ATOM 3510 C CA . THR B 1 219 ? -9.648 -5.148 -19.047 1 91.62 219 THR B CA 1
ATOM 3511 C C . THR B 1 219 ? -10.742 -4.082 -19.125 1 91.62 219 THR B C 1
ATOM 3513 O O . THR B 1 219 ? -11.93 -4.398 -19.078 1 91.62 219 THR B O 1
ATOM 3516 N N . ALA B 1 220 ? -10.289 -2.871 -19.203 1 88.38 220 ALA B N 1
ATOM 3517 C CA . ALA B 1 220 ? -11.25 -1.783 -19.359 1 88.38 220 ALA B CA 1
ATOM 3518 C C . ALA B 1 220 ? -12.102 -1.979 -20.609 1 88.38 220 ALA B C 1
ATOM 3520 O O . ALA B 1 220 ? -13.32 -1.771 -20.594 1 88.38 220 ALA B O 1
ATOM 3521 N N . VAL B 1 221 ? -11.477 -2.371 -21.688 1 89.69 221 VAL B N 1
ATOM 3522 C CA . VAL B 1 221 ? -12.172 -2.605 -22.953 1 89.69 221 VAL B CA 1
ATOM 3523 C C . VAL B 1 221 ? -13.141 -3.777 -22.797 1 89.69 221 VAL B C 1
ATOM 3525 O O . VAL B 1 221 ? -14.273 -3.719 -23.281 1 89.69 221 VAL B O 1
ATOM 3528 N N . GLY B 1 222 ? -12.656 -4.836 -22.094 1 91.75 222 GLY B N 1
ATOM 3529 C CA . GLY B 1 222 ? -13.516 -5.98 -21.844 1 91.75 222 GLY B CA 1
ATOM 3530 C C . GLY B 1 222 ? -14.742 -5.633 -21.016 1 91.75 222 GLY B C 1
ATOM 3531 O O . GLY B 1 222 ? -15.852 -6.082 -21.312 1 91.75 222 GLY B O 1
ATOM 3532 N N . ALA B 1 223 ? -14.531 -4.859 -20.016 1 91.69 223 ALA B N 1
ATOM 3533 C CA . ALA B 1 223 ? -15.633 -4.438 -19.172 1 91.69 223 ALA B CA 1
ATOM 3534 C C . ALA B 1 223 ? -16.625 -3.576 -19.938 1 91.69 223 ALA B C 1
ATOM 3536 O O . ALA B 1 223 ? -17.844 -3.764 -19.828 1 91.69 223 ALA B O 1
ATOM 3537 N N . ALA B 1 224 ? -16.109 -2.652 -20.719 1 92.12 224 ALA B N 1
ATOM 3538 C CA . ALA B 1 224 ? -16.953 -1.788 -21.531 1 92.12 224 ALA B CA 1
ATOM 3539 C C . ALA B 1 224 ? -17.812 -2.607 -22.484 1 92.12 224 ALA B C 1
ATOM 3541 O O . ALA B 1 224 ? -19 -2.324 -22.656 1 92.12 224 ALA B O 1
ATOM 3542 N N . TRP B 1 225 ? -17.188 -3.559 -23.078 1 92.94 225 TRP B N 1
ATOM 3543 C CA . TRP B 1 225 ? -17.906 -4.426 -24 1 92.94 225 TRP B CA 1
ATOM 3544 C C . TRP B 1 225 ? -19.031 -5.176 -23.266 1 92.94 225 TRP B C 1
ATOM 3546 O O . TRP B 1 225 ? -20.141 -5.297 -23.781 1 92.94 225 TRP B O 1
ATOM 3556 N N . ARG B 1 226 ? -18.734 -5.684 -22.062 1 92.12 226 ARG B N 1
ATOM 3557 C CA . ARG B 1 226 ? -19.734 -6.402 -21.281 1 92.12 226 ARG B CA 1
ATOM 3558 C C . ARG B 1 226 ? -20.891 -5.488 -20.906 1 92.12 226 ARG B C 1
ATOM 3560 O O . ARG B 1 226 ? -22.062 -5.91 -20.922 1 92.12 226 ARG B O 1
ATOM 3567 N N . PHE B 1 227 ? -20.594 -4.285 -20.656 1 91.5 227 PHE B N 1
ATOM 3568 C CA . PHE B 1 227 ? -21.656 -3.338 -20.344 1 91.5 227 PHE B CA 1
ATOM 3569 C C . PHE B 1 227 ? -22.5 -3.023 -21.578 1 91.5 227 PHE B C 1
ATOM 3571 O O . PHE B 1 227 ? -23.719 -2.924 -21.5 1 91.5 227 PHE B O 1
ATOM 3578 N N . ALA B 1 228 ? -21.766 -2.859 -22.641 1 93.12 228 ALA B N 1
ATOM 3579 C CA . ALA B 1 228 ? -22.469 -2.561 -23.891 1 93.12 228 ALA B CA 1
ATOM 3580 C C . ALA B 1 228 ? -23.391 -3.705 -24.297 1 93.12 228 ALA B C 1
ATOM 3582 O O . ALA B 1 228 ? -24.422 -3.484 -24.938 1 93.12 228 ALA B O 1
ATOM 3583 N N . THR B 1 229 ? -23.094 -4.887 -23.891 1 91.94 229 THR B N 1
ATOM 3584 C CA . THR B 1 229 ? -23.875 -6.059 -24.25 1 91.94 229 THR B CA 1
ATOM 3585 C C . THR B 1 229 ? -24.562 -6.656 -23.031 1 91.94 229 THR B C 1
ATOM 3587 O O . THR B 1 229 ? -24.719 -7.875 -22.938 1 91.94 229 THR B O 1
ATOM 3590 N N . PHE B 1 230 ? -24.828 -5.824 -22.094 1 88.38 230 PHE B N 1
ATOM 3591 C CA . PHE B 1 230 ? -25.297 -6.262 -20.781 1 88.38 230 PHE B CA 1
ATOM 3592 C C . PHE B 1 230 ? -26.516 -7.16 -20.906 1 88.38 230 PHE B C 1
ATOM 3594 O O . PHE B 1 230 ? -26.734 -8.039 -20.078 1 88.38 230 PHE B O 1
ATOM 3601 N N . PHE B 1 231 ? -27.328 -7.047 -21.891 1 87.75 231 PHE B N 1
ATOM 3602 C CA . PHE B 1 231 ? -28.562 -7.801 -22.062 1 87.75 231 PHE B CA 1
ATOM 3603 C C . PHE B 1 231 ? -28.266 -9.297 -22.172 1 87.75 231 PHE B C 1
ATOM 3605 O O . PHE B 1 231 ? -29.109 -10.125 -21.812 1 87.75 231 PHE B O 1
ATOM 3612 N N . ARG B 1 232 ? -27.062 -9.703 -22.641 1 88.38 232 ARG B N 1
ATOM 3613 C CA . ARG B 1 232 ? -26.672 -11.102 -22.781 1 88.38 232 ARG B CA 1
ATOM 3614 C C . ARG B 1 232 ? -26.266 -11.688 -21.438 1 88.38 232 ARG B C 1
ATOM 3616 O O . ARG B 1 232 ? -26.141 -12.906 -21.297 1 88.38 232 ARG B O 1
ATOM 3623 N N . ARG B 1 233 ? -26.078 -10.805 -20.484 1 88.19 233 ARG B N 1
ATOM 3624 C CA . ARG B 1 233 ? -25.5 -11.25 -19.219 1 88.19 233 ARG B CA 1
ATOM 3625 C C . ARG B 1 233 ? -26.406 -10.898 -18.047 1 88.19 233 ARG B C 1
ATOM 3627 O O . ARG B 1 233 ? -25.969 -10.945 -16.891 1 88.19 233 ARG B O 1
ATOM 3634 N N . LYS B 1 234 ? -27.625 -10.602 -18.531 1 81.88 234 LYS B N 1
ATOM 3635 C CA . LYS B 1 234 ? -28.578 -10.266 -17.484 1 81.88 234 LYS B CA 1
ATOM 3636 C C . LYS B 1 234 ? -29 -11.508 -16.703 1 81.88 234 LYS B C 1
ATOM 3638 O O . LYS B 1 234 ? -29.172 -12.586 -17.281 1 81.88 234 LYS B O 1
ATOM 3643 N N . ASN B 1 235 ? -29.062 -11.516 -15.445 1 80 235 ASN B N 1
ATOM 3644 C CA . ASN B 1 235 ? -29.594 -12.539 -14.547 1 80 235 ASN B CA 1
ATOM 3645 C C . ASN B 1 235 ? -28.766 -13.82 -14.617 1 80 235 ASN B C 1
ATOM 3647 O O . ASN B 1 235 ? -29.297 -14.914 -14.375 1 80 235 ASN B O 1
ATOM 3651 N N . ARG B 1 236 ? -27.5 -13.742 -15.148 1 84.25 236 ARG B N 1
ATOM 3652 C CA . ARG B 1 236 ? -26.656 -14.914 -15.352 1 84.25 236 ARG B CA 1
ATOM 3653 C C . ARG B 1 236 ? -26.375 -15.609 -14.023 1 84.25 236 ARG B C 1
ATOM 3655 O O . ARG B 1 236 ? -26.484 -16.828 -13.922 1 84.25 236 ARG B O 1
ATOM 3662 N N . PHE B 1 237 ? -26.062 -14.891 -12.992 1 84.38 237 PHE B N 1
ATOM 3663 C CA . PHE B 1 237 ? -25.703 -15.477 -11.711 1 84.38 237 PHE B CA 1
ATOM 3664 C C . PHE B 1 237 ? -26.781 -15.188 -10.664 1 84.38 237 PHE B C 1
ATOM 3666 O O . PHE B 1 237 ? -27.109 -16.062 -9.859 1 84.38 237 PHE B O 1
ATOM 3673 N N . PHE B 1 238 ? -27.328 -13.984 -10.719 1 81 238 PHE B N 1
ATOM 3674 C CA . PHE B 1 238 ? -28.359 -13.539 -9.773 1 81 238 PHE B CA 1
ATOM 3675 C C . PHE B 1 238 ? -29.609 -13.109 -10.516 1 81 238 PHE B C 1
ATOM 3677 O O . PHE B 1 238 ? -29.531 -12.422 -11.531 1 81 238 PHE B O 1
ATOM 3684 N N . ASP B 1 239 ? -30.672 -13.578 -9.945 1 79.75 239 ASP B N 1
ATOM 3685 C CA . ASP B 1 239 ? -31.922 -13.156 -10.555 1 79.75 239 ASP B CA 1
ATOM 3686 C C . ASP B 1 239 ? -32.375 -11.797 -10.023 1 79.75 239 ASP B C 1
ATOM 3688 O O . ASP B 1 239 ? -31.625 -11.133 -9.305 1 79.75 239 ASP B O 1
ATOM 3692 N N . ALA B 1 240 ? -33.531 -11.445 -10.492 1 75.38 240 ALA B N 1
ATOM 3693 C CA . ALA B 1 240 ? -34.031 -10.109 -10.172 1 75.38 240 ALA B CA 1
ATOM 3694 C C . ALA B 1 240 ? -34.219 -9.938 -8.664 1 75.38 240 ALA B C 1
ATOM 3696 O O . ALA B 1 240 ? -34.188 -8.82 -8.156 1 75.38 240 ALA B O 1
ATOM 3697 N N . GLN B 1 241 ? -34.312 -11.07 -7.949 1 74.88 241 GLN B N 1
ATOM 3698 C CA . GLN B 1 241 ? -34.531 -11.031 -6.504 1 74.88 241 GLN B CA 1
ATOM 3699 C C . GLN B 1 241 ? -33.219 -11.195 -5.754 1 74.88 241 GLN B C 1
ATOM 3701 O O . GLN B 1 241 ? -33.188 -11.148 -4.52 1 74.88 241 GLN B O 1
ATOM 3706 N N . GLY B 1 242 ? -32.094 -11.375 -6.52 1 73 242 GLY B N 1
ATOM 3707 C CA . GLY B 1 242 ? -30.781 -11.461 -5.922 1 73 242 GLY B CA 1
ATOM 3708 C C . GLY B 1 242 ? -30.422 -12.875 -5.508 1 73 242 GLY B C 1
ATOM 3709 O O . GLY B 1 242 ? -29.453 -13.078 -4.758 1 73 242 GLY B O 1
ATOM 3710 N N . VAL B 1 243 ? -31.25 -13.797 -5.93 1 73.38 243 VAL B N 1
ATOM 3711 C CA . VAL B 1 243 ? -31 -15.188 -5.566 1 73.38 243 VAL B CA 1
ATOM 3712 C C . VAL B 1 243 ? -29.969 -15.797 -6.523 1 73.38 243 VAL B C 1
ATOM 3714 O O . VAL B 1 243 ? -30.094 -15.656 -7.742 1 73.38 243 VAL B O 1
ATOM 3717 N N . LEU B 1 244 ? -28.828 -16.203 -5.934 1 74.56 244 LEU B N 1
ATOM 3718 C CA . LEU B 1 244 ? -27.781 -16.844 -6.734 1 74.56 244 LEU B CA 1
ATOM 3719 C C . LEU B 1 244 ? -28.328 -18.062 -7.453 1 74.56 244 LEU B C 1
ATOM 3721 O O . LEU B 1 244 ? -28.969 -18.922 -6.84 1 74.56 244 LEU B O 1
ATOM 3725 N N . LYS B 1 245 ? -28.203 -17.938 -8.789 1 71.94 245 LYS B N 1
ATOM 3726 C CA . LYS B 1 245 ? -28.609 -19.094 -9.578 1 71.94 245 LYS B CA 1
ATOM 3727 C C . LYS B 1 245 ? -27.594 -20.234 -9.453 1 71.94 245 LYS B C 1
ATOM 3729 O O . LYS B 1 245 ? -26.375 -19.984 -9.422 1 71.94 245 LYS B O 1
ATOM 3734 N N . HIS B 1 246 ? -28 -21.484 -9.5 1 58.53 246 HIS B N 1
ATOM 3735 C CA . HIS B 1 246 ? -27.391 -22.812 -9.359 1 58.53 246 HIS B CA 1
ATOM 3736 C C . HIS B 1 246 ? -25.922 -22.703 -8.984 1 58.53 246 HIS B C 1
ATOM 3738 O O . HIS B 1 246 ? -25.156 -21.953 -9.609 1 58.53 246 HIS B O 1
ATOM 3744 N N . GLU B 1 247 ? -25.656 -22.594 -7.688 1 53.03 247 GLU B N 1
ATOM 3745 C CA . GLU B 1 247 ? -24.359 -22.438 -7.035 1 53.03 247 GLU B CA 1
ATOM 3746 C C . GLU B 1 247 ? -23.391 -23.531 -7.496 1 53.03 247 GLU B C 1
ATOM 3748 O O . GLU B 1 247 ? -23.594 -24.719 -7.234 1 53.03 247 GLU B O 1
ATOM 3753 N N . PRO B 1 248 ? -22.828 -23.562 -8.547 1 49.53 248 PRO B N 1
ATOM 3754 C CA . PRO B 1 248 ? -21.781 -24.578 -8.375 1 49.53 248 PRO B CA 1
ATOM 3755 C C . PRO B 1 248 ? -20.875 -24.297 -7.184 1 49.53 248 PRO B C 1
ATOM 3757 O O . PRO B 1 248 ? -20.734 -23.156 -6.758 1 49.53 248 PRO B O 1
ATOM 3760 N N . PRO B 1 249 ? -20.562 -25.391 -6.348 1 46.38 249 PRO B N 1
ATOM 3761 C CA . PRO B 1 249 ? -19.734 -25.234 -5.152 1 46.38 249 PRO B CA 1
ATOM 3762 C C . PRO B 1 249 ? -18.531 -24.328 -5.387 1 46.38 249 PRO B C 1
ATOM 3764 O O . PRO B 1 249 ? -17.766 -24.516 -6.34 1 46.38 249 PRO B O 1
ATOM 3767 N N . LEU B 1 250 ? -18.656 -23.078 -5.211 1 44.09 250 LEU B N 1
ATOM 3768 C CA . LEU B 1 250 ? -17.578 -22.094 -5.297 1 44.09 250 LEU B CA 1
ATOM 3769 C C . LEU B 1 250 ? -16.453 -22.438 -4.324 1 44.09 250 LEU B C 1
ATOM 3771 O O . LEU B 1 250 ? -16.625 -22.328 -3.107 1 44.09 250 LEU B O 1
ATOM 3775 N N . ARG B 1 251 ? -15.773 -23.625 -4.305 1 41.5 251 ARG B N 1
ATOM 3776 C CA . ARG B 1 251 ? -14.68 -23.734 -3.35 1 41.5 251 ARG B CA 1
ATOM 3777 C C . ARG B 1 251 ? -13.594 -22.703 -3.633 1 41.5 251 ARG B C 1
ATOM 3779 O O . ARG B 1 251 ? -13.141 -22.562 -4.77 1 41.5 251 ARG B O 1
ATOM 3786 N N . GLN B 1 252 ? -13.578 -21.562 -2.881 1 38.09 252 GLN B N 1
ATOM 3787 C CA . GLN B 1 252 ? -12.531 -20.547 -2.916 1 38.09 252 GLN B CA 1
ATOM 3788 C C . GLN B 1 252 ? -11.148 -21.188 -2.896 1 38.09 252 GLN B C 1
ATOM 3790 O O . GLN B 1 252 ? -10.922 -22.172 -2.189 1 38.09 252 GLN B O 1
#

Solvent-accessible surface area (backbone atoms only — not comparable to full-atom values): 26677 Å² total; per-residue (Å²): 127,79,52,70,55,51,72,52,64,47,64,81,42,55,71,59,32,55,53,50,34,51,52,48,35,68,76,34,71,84,36,51,60,50,60,52,60,27,41,57,73,32,62,68,37,42,44,49,50,53,50,50,38,34,75,75,57,73,47,64,54,69,44,71,42,66,73,67,53,66,65,59,68,64,38,42,68,60,72,48,54,66,70,56,54,48,50,30,42,37,38,37,37,51,11,40,53,42,46,49,19,46,49,51,48,59,29,62,75,36,69,91,43,63,19,36,38,33,39,56,50,48,73,15,36,87,48,47,58,29,60,27,42,32,65,41,13,18,38,22,21,11,45,62,25,32,39,50,8,48,30,61,61,32,58,93,57,49,52,18,30,32,37,37,28,70,54,48,44,63,36,67,74,58,48,43,66,48,78,48,60,74,53,42,54,49,41,23,42,63,37,40,50,57,67,60,46,45,65,62,44,49,64,55,60,73,65,60,73,72,59,63,52,72,50,58,68,57,40,72,67,55,49,51,50,34,59,75,47,30,82,82,26,58,54,63,40,28,39,99,86,58,50,71,43,81,75,63,88,66,76,121,126,80,50,71,55,52,72,53,63,46,64,82,43,55,70,59,29,56,53,49,34,52,52,47,34,68,76,34,71,85,38,51,60,48,58,52,62,27,40,57,74,32,62,68,38,43,46,52,49,53,50,50,37,34,72,75,59,73,46,63,53,70,43,72,44,67,73,69,54,66,66,58,67,64,38,41,66,62,74,48,55,66,69,56,54,47,51,29,42,37,38,38,37,51,11,41,53,40,45,48,20,46,48,51,49,58,28,61,75,36,69,92,43,65,20,36,38,32,39,55,47,47,73,15,38,86,48,47,57,29,61,28,42,32,67,40,13,18,37,21,21,12,46,64,24,33,42,50,7,47,31,62,62,33,58,93,57,51,50,18,32,32,38,37,29,70,55,49,44,61,34,66,75,59,48,42,66,49,78,48,62,74,53,42,54,49,41,22,42,62,36,42,51,56,68,59,48,46,65,61,46,51,64,55,59,73,63,61,72,72,58,62,50,72,52,58,69,57,40,74,68,54,48,51,51,33,58,75,46,29,81,83,25,58,56,63,41,28,40,100,85,57,50,70,45,83,73,65,87,65,79,117

Radius of gyration: 24.59 Å; Cα contacts (8 Å, |Δi|>4): 919; chains: 2; bounding box: 68×74×50 Å

Secondary structure (DSSP, 8-state):
-----EEE--SS-HHHHHHHHHHHHHH-TTS-EEE----TT-HHHHHHHHHHHHHHHSS-SEEEE------SS---GGGS-HHHHHHHHIIIIIHHHHHHHHHHHHHHT-TTS-EEEEEE--TTTTS---TTSHHHHHHHHHHHHHHHHHHHHTTTSSEEEEEEE--SB-SHHHHTT---HHHHHHHHHH-B-HHHHHHHHHHHHHT--SS--EEESS-HHHHHHHHHTGGGGTTSSB-TT-PBPS------/------EE--SS-HHHHHHHHHHHHHH-TTS--EE----TT-HHHHHHHHHHHHHHHSS-SEEEE------SS---GGGS-HHHHHHHHIIIIIHHHHHHHHHHHHHHT-TTS-EEEEEE--TTTTS---TTSHHHHHHHHHHHHHHHHHHHHTTTSSEEEEEEE--SB-SHHHHTT---HHHHHHHHHH-B-HHHHHHHHHHHHHT--SS--EEESS-HHHHHHHHHTGGGGTTSSB-TT-PBPS------

InterPro domains:
  IPR002347 Short-chain dehydrogenase/reductase SDR [PF00106] (18-178)
  IPR002347 Short-chain dehydrogenase/reductase SDR [PR00080] (58-69)
  IPR002347 Short-chain dehydrogenase/reductase SDR [PR00080] (115-123)
  IPR002347 Short-chain dehydrogenase/reductase SDR [PR00080] (136-155)
  IPR002347 Short-chain dehydrogenase/reductase SDR [PR00081] (58-69)
  IPR002347 Short-chain dehydrogenase/reductase SDR [PR00081] (136-155)
  IPR002347 Short-chain dehydrogenase/reductase SDR [PR00081] (157-174)
  IPR036291 NAD(P)-binding domain superfamily [SSF51735] (17-179)
  IPR052625 Chlorophyll b Reductase [PTHR24314] (17-242)

Organism: Acanthamoeba castellanii (strain ATCC 30010 / Neff) (NCBI:txid1257118)

Nearest PDB structures (foldseek):
  4iqg-assembly1_B  TM=8.401E-01  e=4.751E-13  Polaromonas sp. JS666
  4e3z-assembly1_B  TM=8.297E-01  e=5.192E-11  Rhizobium etli CFN 42
  6jhb-assembly1_B-2  TM=8.309E-01  e=2.978E-11  Microcystis aeruginosa FACHB-905 = DIANCHI905
  8r0d-assembly1_A  TM=7.176E-01  e=3.746E-10  synthetic construct
  7btm-assembly3_H-2  TM=6.751E-01  e=3.006E-08  Streptomyces lusitanus

Foldseek 3Di:
DQQPADEDQDEQDQVVFVVVQVVVCVVPVVHDYDYDHADLLDLVRLLVSQVVCCVRRVAAAEAELDDAAFDLAQAAPVPDDPVRLCVRLSNLASSLVSSCVNQLVRVQVPQVHAHEYEYEADALCVPDADHSGRSNNVSRVVVLVVQVVVLVVCPPGSYAYEYEYLWAEPACRNVRNQQDLVSLLLCLQTYDYPVVSCVVVVVVSVPDDRYNYYHHPCDPVNSVVSVVVVVVRGCVQAHNVSDGDPPDPRPD/DAQPADEDQDEPDPVVFVVVQVVVCVVPVPHDYDYDHADLLDLVRLLVSQVVCCVRRVAAAEAELDDAAFDLAQAAPVPDDPVRLCVRLSNLASSLVSSCVNQLVRVQVPQVHAHEYEYEADALCVPDADHSGRSNNVSRVVVLVVQVVVLVVCPPGSYAYEYEYLWAEPACRNVRNQQDLVSLLLCLQTYDYPVVSCVVVVVVSVPDDRYNYYHHPCDPVNSVVSVVVVVVRGCVQAHNVSDGDPDDPRPD

pLDDT: mean 88.04, std 13.81, range [26.16, 98.88]

Sequence (504 aa):
MMPAGVLTPQLSCAALVDEVVADLTGQFPKAKVVGCAADVTSEDSLCALAAYGKQHLGGIDIWINNAGVTQTDKTPVHKTPESVLRAVVDTNLVGTLLGCKVAINAMLEEPQRKGHVFNMDGAGANGMSTPNFAVYGATKAALPQLMKSLVKETAGTNVGIHTLSPGMVLTDLLMSGNREPRVLKVFNILAERPRTVAQWLVPRIRAASGSGRYIKFLTAVGAAWRFATFFRRKNRFFDAQGVLKHEPPLRQMMPAGVLTPQLSCAALVDEVVADLTGQFPKAKVVGCAADVTSEDSLCALAAYGKQHLGGIDIWINNAGVTQTDKTPVHKTPESVLRAVVDTNLVGTLLGCKVAINAMLEEPQRKGHVFNMDGAGANGMSTPNFAVYGATKAALPQLMKSLVKETAGTNVGIHTLSPGMVLTDLLMSGNREPRVLKVFNILAERPRTVAQWLVPRIRAASGSGRYIKFLTAVGAAWRFATFFRRKNRFFDAQGVLKHEPPLRQ